Protein AF-A0A366R256-F1 (afdb_monomer)

Structure (mmCIF, N/CA/C/O backbone):
data_AF-A0A366R256-F1
#
_entry.id   AF-A0A366R256-F1
#
loop_
_atom_site.group_PDB
_atom_site.id
_atom_site.type_symbol
_atom_site.label_atom_id
_atom_site.label_alt_id
_atom_site.label_comp_id
_atom_site.label_asym_id
_atom_site.label_entity_id
_atom_site.label_seq_id
_atom_site.pdbx_PDB_ins_code
_atom_site.Cartn_x
_atom_site.Cartn_y
_atom_site.Cartn_z
_atom_site.occupancy
_atom_site.B_iso_or_equiv
_atom_site.auth_seq_id
_atom_site.auth_comp_id
_atom_site.auth_asym_id
_atom_site.auth_atom_id
_atom_site.pdbx_PDB_model_num
ATOM 1 N N . MET A 1 1 ? 7.636 -39.231 37.200 1.00 40.91 1 MET A N 1
ATOM 2 C CA . MET A 1 1 ? 6.587 -39.067 36.174 1.00 40.91 1 MET A CA 1
ATOM 3 C C . MET A 1 1 ? 7.268 -38.487 34.956 1.00 40.91 1 MET A C 1
ATOM 5 O O . MET A 1 1 ? 7.865 -37.428 35.065 1.00 40.91 1 MET A O 1
ATOM 9 N N . THR A 1 2 ? 7.311 -39.232 33.860 1.00 38.81 2 THR A N 1
ATOM 10 C CA . THR A 1 2 ? 7.916 -38.797 32.597 1.00 38.81 2 THR A CA 1
ATOM 11 C C . THR A 1 2 ? 7.076 -37.662 32.018 1.00 38.81 2 THR A C 1
ATOM 13 O O . THR A 1 2 ? 5.991 -37.902 31.499 1.00 38.81 2 THR A O 1
ATOM 16 N N . THR A 1 3 ? 7.542 -36.424 32.169 1.00 52.84 3 THR A N 1
ATOM 17 C CA . THR A 1 3 ? 6.953 -35.224 31.564 1.00 52.84 3 THR A CA 1
ATOM 18 C C . THR A 1 3 ? 7.239 -35.241 30.066 1.00 52.84 3 THR A C 1
ATOM 20 O O . THR A 1 3 ? 8.224 -34.669 29.605 1.00 52.84 3 THR A O 1
ATOM 23 N N . SER A 1 4 ? 6.431 -35.972 29.300 1.00 62.50 4 SER A N 1
ATOM 24 C CA . SER A 1 4 ? 6.446 -35.860 27.843 1.00 62.50 4 SER A CA 1
ATOM 25 C C . SER A 1 4 ? 5.986 -34.458 27.452 1.00 62.50 4 SER A C 1
ATOM 27 O O . SER A 1 4 ? 4.994 -33.970 27.997 1.00 62.50 4 SER A O 1
ATOM 29 N N . LEU A 1 5 ? 6.682 -33.829 26.504 1.00 67.31 5 LEU A N 1
ATOM 30 C CA . LEU A 1 5 ? 6.231 -32.585 25.885 1.00 67.31 5 LEU A CA 1
ATOM 31 C C . LEU A 1 5 ? 4.809 -32.786 25.336 1.00 67.31 5 LEU A C 1
ATOM 33 O O . LEU A 1 5 ? 4.561 -33.735 24.590 1.00 67.31 5 LEU A O 1
ATOM 37 N N . GLN A 1 6 ? 3.872 -31.925 25.740 1.00 78.06 6 GLN A N 1
ATOM 38 C CA . GLN A 1 6 ? 2.547 -31.872 25.125 1.00 78.06 6 GLN A CA 1
ATOM 39 C C . GLN A 1 6 ? 2.686 -31.277 23.721 1.00 78.06 6 GLN A C 1
ATOM 41 O O . GLN A 1 6 ? 3.462 -30.346 23.516 1.00 78.06 6 GLN A O 1
ATOM 46 N N . SER A 1 7 ? 1.957 -31.825 22.752 1.00 86.75 7 SER A N 1
ATOM 47 C CA . SER A 1 7 ? 1.971 -31.343 21.370 1.00 86.75 7 SER A CA 1
ATOM 48 C C . SER A 1 7 ? 0.554 -31.307 20.815 1.00 86.75 7 SER A C 1
ATOM 50 O O . SER A 1 7 ? -0.283 -32.126 21.193 1.00 86.75 7 SER A O 1
ATOM 52 N N . PHE A 1 8 ? 0.301 -30.349 19.931 1.00 91.38 8 PHE A N 1
ATOM 53 C CA . PHE A 1 8 ? -0.925 -30.235 19.152 1.00 91.38 8 PHE A CA 1
ATOM 54 C C . PHE A 1 8 ? -0.567 -29.778 17.728 1.00 91.38 8 PHE A C 1
ATOM 56 O O . PHE A 1 8 ? 0.407 -29.037 17.559 1.00 91.38 8 PHE A O 1
ATOM 63 N N . PRO A 1 9 ? -1.309 -30.216 16.695 1.00 94.06 9 PRO A N 1
ATOM 64 C CA . PRO A 1 9 ? -1.173 -29.682 15.346 1.00 94.06 9 PRO A CA 1
ATOM 65 C C . PRO A 1 9 ? -1.458 -28.180 15.314 1.00 94.06 9 PRO A C 1
ATOM 67 O O . PRO A 1 9 ? -2.435 -27.706 15.889 1.00 94.06 9 PRO A O 1
ATOM 70 N N . ALA A 1 10 ? -0.609 -27.429 14.623 1.00 95.31 10 ALA A N 1
ATOM 71 C CA . ALA A 1 10 ? -0.808 -26.008 14.401 1.00 95.31 10 ALA A CA 1
ATOM 72 C C . ALA A 1 10 ? -0.159 -25.591 13.084 1.00 95.31 10 ALA A C 1
ATOM 74 O O . ALA A 1 10 ? 0.836 -26.177 12.649 1.00 95.31 10 ALA A O 1
ATOM 75 N N . TRP A 1 11 ? -0.684 -24.532 12.485 1.00 95.62 11 TRP A N 1
ATOM 76 C CA . TRP A 1 11 ? -0.027 -23.830 11.394 1.00 95.62 11 TRP A CA 1
ATOM 77 C C . TRP A 1 11 ? 0.541 -22.517 11.887 1.00 95.62 11 TRP A C 1
ATOM 79 O O . TRP A 1 11 ? -0.093 -21.816 12.667 1.00 95.62 11 TRP A O 1
ATOM 89 N N . PHE A 1 12 ? 1.715 -22.149 11.392 1.00 96.81 12 PHE A N 1
ATOM 90 C CA . PHE A 1 12 ? 2.231 -20.801 11.557 1.00 96.81 12 PHE A CA 1
ATOM 91 C C . PHE A 1 12 ? 1.982 -20.030 10.266 1.00 96.81 12 PHE A C 1
ATOM 93 O O . PHE A 1 12 ? 2.569 -20.344 9.230 1.00 96.81 12 PHE A O 1
ATOM 100 N N . ALA A 1 13 ? 1.082 -19.053 10.316 1.00 95.38 13 ALA A N 1
ATOM 101 C CA . ALA A 1 13 ? 0.586 -18.386 9.120 1.00 95.38 13 ALA A CA 1
ATOM 102 C C . ALA A 1 13 ? 0.550 -16.866 9.281 1.00 95.38 13 ALA A C 1
ATOM 104 O O . ALA A 1 13 ? 0.391 -16.323 10.378 1.00 95.38 13 ALA A O 1
ATOM 105 N N . ARG A 1 14 ? 0.693 -16.174 8.147 1.00 94.50 14 ARG A N 1
ATOM 106 C CA . ARG A 1 14 ? 0.533 -14.723 8.042 1.00 94.50 14 ARG A CA 1
ATOM 107 C C . ARG A 1 14 ? -0.910 -14.397 7.666 1.00 94.50 14 ARG A C 1
ATOM 109 O O . ARG A 1 14 ? -1.406 -14.893 6.662 1.00 94.50 14 ARG A O 1
ATOM 116 N N . GLY A 1 15 ? -1.532 -13.497 8.419 1.00 92.31 15 GLY A N 1
ATOM 117 C CA . GLY A 1 15 ? -2.781 -12.829 8.060 1.00 92.31 15 GLY A CA 1
ATOM 118 C C . GLY A 1 15 ? -2.535 -11.326 8.000 1.00 92.31 15 GLY A C 1
ATOM 119 O O . GLY A 1 15 ? -2.113 -10.726 8.990 1.00 92.31 15 GLY A O 1
ATOM 120 N N . GLY A 1 16 ? -2.752 -10.700 6.842 1.00 89.00 16 GLY A N 1
ATOM 121 C CA . GLY A 1 16 ? -2.424 -9.287 6.628 1.00 89.00 16 GLY A CA 1
ATOM 122 C C . GLY A 1 16 ? -0.978 -8.949 7.029 1.00 89.00 16 GLY A C 1
ATOM 123 O O . GLY A 1 16 ? -0.034 -9.643 6.652 1.00 89.00 16 GLY A O 1
ATOM 124 N N . THR A 1 17 ? -0.792 -7.910 7.842 1.00 85.25 17 THR A N 1
ATOM 125 C CA . THR A 1 17 ? 0.516 -7.491 8.392 1.00 85.25 17 THR A CA 1
ATOM 126 C C . THR A 1 17 ? 0.841 -8.137 9.751 1.00 85.25 17 THR A C 1
ATOM 128 O O . THR A 1 17 ? 1.578 -7.581 10.566 1.00 85.25 17 THR A O 1
ATOM 131 N N . SER A 1 18 ? 0.254 -9.294 10.060 1.00 90.19 18 SER A N 1
ATOM 132 C CA . SER A 1 18 ? 0.465 -10.038 11.310 1.00 90.19 18 SER A CA 1
ATOM 133 C C . SER A 1 18 ? 0.702 -11.520 11.032 1.00 90.19 18 SER A C 1
ATOM 135 O O . SER A 1 18 ? 0.377 -12.018 9.957 1.00 90.19 18 SER A O 1
ATOM 137 N N . ASN A 1 19 ? 1.279 -12.234 11.992 1.00 94.56 19 ASN A N 1
ATOM 138 C CA . ASN A 1 19 ? 1.386 -13.688 11.940 1.00 94.56 19 ASN A CA 1
ATOM 139 C C . ASN A 1 19 ? 1.128 -14.291 13.322 1.00 94.56 19 ASN A C 1
ATOM 141 O O . ASN A 1 19 ? 1.066 -13.577 14.327 1.00 94.56 19 ASN A O 1
ATOM 145 N N . GLY A 1 20 ? 0.904 -15.597 13.348 1.00 96.56 20 GLY A N 1
ATOM 146 C CA . GLY A 1 20 ? 0.594 -16.319 14.568 1.00 96.56 20 GLY A CA 1
ATOM 147 C C . GLY A 1 20 ? 0.279 -17.781 14.301 1.00 96.56 20 GLY A C 1
ATOM 148 O O . GLY A 1 20 ? 0.375 -18.253 13.165 1.00 96.56 20 GLY A O 1
ATOM 149 N N . LEU A 1 21 ? -0.105 -18.482 15.364 1.00 97.94 21 LEU A N 1
ATOM 150 C CA . LEU A 1 21 ? -0.538 -19.871 15.275 1.00 97.94 21 LEU A CA 1
ATOM 151 C C . LEU A 1 21 ? -2.012 -19.960 14.881 1.00 97.94 21 LEU A C 1
ATOM 153 O O . LEU A 1 21 ? -2.838 -19.219 15.405 1.00 97.94 21 LEU A O 1
ATOM 157 N N . VAL A 1 22 ? -2.337 -20.888 13.990 1.00 97.94 22 VAL A N 1
ATOM 158 C CA . VAL A 1 22 ? -3.697 -21.293 13.631 1.00 97.94 22 VAL A CA 1
ATOM 159 C C . VAL A 1 22 ? -3.884 -22.726 14.098 1.00 97.94 22 VAL A C 1
ATOM 161 O O . VAL A 1 22 ? -3.080 -23.594 13.760 1.00 97.94 22 VAL A O 1
ATOM 164 N N . ILE A 1 23 ? -4.904 -22.962 14.915 1.00 97.56 23 ILE A N 1
ATOM 165 C CA . ILE A 1 23 ? -5.109 -24.230 15.615 1.00 97.56 23 ILE A CA 1
ATOM 166 C C . ILE A 1 23 ? -6.575 -24.631 15.478 1.00 97.56 23 ILE A C 1
ATOM 168 O O . ILE A 1 23 ? -7.466 -23.795 15.635 1.00 97.56 23 ILE A O 1
ATOM 172 N N . HIS A 1 24 ? -6.861 -25.906 15.228 1.00 97.19 24 HIS A N 1
ATOM 173 C CA . HIS A 1 24 ? -8.244 -26.364 15.296 1.00 97.19 24 HIS A CA 1
ATOM 174 C C . HIS A 1 24 ? -8.708 -26.505 16.739 1.00 97.19 24 HIS A C 1
ATOM 176 O O . HIS A 1 24 ? -8.001 -27.018 17.605 1.00 97.19 24 HIS A O 1
ATOM 182 N N . ARG A 1 25 ? -9.968 -26.154 16.991 1.00 96.25 25 ARG A N 1
ATOM 183 C CA . ARG A 1 25 ? -10.595 -26.284 18.306 1.00 96.25 25 ARG A CA 1
ATOM 184 C C . ARG A 1 25 ? -10.538 -27.715 18.849 1.00 96.25 25 ARG A C 1
ATOM 186 O O . ARG A 1 25 ? -10.422 -27.875 20.062 1.00 96.25 25 ARG A O 1
ATOM 193 N N . LYS A 1 26 ? -10.606 -28.727 17.972 1.00 95.19 26 LYS A N 1
ATOM 194 C CA . LYS A 1 26 ? -10.531 -30.161 18.321 1.00 95.19 26 LYS A CA 1
ATOM 195 C C . LYS A 1 26 ? -9.162 -30.593 18.865 1.00 95.19 26 LYS A C 1
ATOM 197 O O . LYS A 1 26 ? -9.096 -31.577 19.590 1.00 95.19 26 LYS A O 1
ATOM 202 N N . ASP A 1 27 ? -8.108 -29.849 18.532 1.00 95.44 27 ASP A N 1
ATOM 203 C CA . ASP A 1 27 ? -6.723 -30.156 18.903 1.00 95.44 27 ASP A CA 1
ATOM 204 C C . ASP A 1 27 ? -6.299 -29.465 20.212 1.00 95.44 27 ASP A C 1
ATOM 206 O O . ASP A 1 27 ? -5.204 -29.697 20.723 1.00 95.44 27 ASP A O 1
ATOM 210 N N . LEU A 1 28 ? -7.171 -28.621 20.773 1.00 94.94 28 LEU A N 1
ATOM 211 C CA . LEU A 1 28 ? -6.943 -27.910 22.026 1.00 94.94 28 LEU A CA 1
ATOM 212 C C . LEU A 1 28 ? -7.740 -28.520 23.185 1.00 94.94 28 LEU A C 1
ATOM 214 O O . LEU A 1 28 ? -8.864 -29.002 22.991 1.00 94.94 28 LEU A O 1
ATOM 218 N N . PRO A 1 29 ? -7.223 -28.414 24.425 1.00 94.38 29 PRO A N 1
ATOM 219 C CA . PRO A 1 29 ? -8.005 -28.735 25.610 1.00 94.38 29 PRO A CA 1
ATOM 220 C C . PRO A 1 29 ? -9.229 -27.801 25.734 1.00 94.38 29 PRO A C 1
ATOM 222 O O . PRO A 1 29 ? -9.382 -26.839 24.967 1.00 94.38 29 PRO A O 1
ATOM 225 N N . PRO A 1 30 ? -10.137 -28.061 26.694 1.00 94.38 30 PRO A N 1
ATOM 226 C CA . PRO A 1 30 ? -11.201 -27.119 27.028 1.00 94.38 30 PRO A CA 1
ATOM 227 C C . PRO A 1 30 ? -10.659 -25.699 27.246 1.00 94.38 30 PRO A C 1
ATOM 229 O O . PRO A 1 30 ? -9.558 -25.531 27.767 1.00 94.38 30 PRO A O 1
ATOM 232 N N . GLU A 1 31 ? -11.444 -24.685 26.878 1.00 93.81 31 GLU A N 1
ATOM 233 C CA . GLU A 1 31 ? -11.042 -23.267 26.919 1.00 93.81 31 GLU A CA 1
ATOM 234 C C . GLU A 1 31 ? -10.487 -22.827 28.281 1.00 93.81 31 GLU A C 1
ATOM 236 O O . GLU A 1 31 ? -9.501 -22.096 28.356 1.00 93.81 31 GLU A O 1
ATOM 241 N N . SER A 1 32 ? -11.035 -23.371 29.371 1.00 95.00 32 SER A N 1
ATOM 242 C CA . SER A 1 32 ? -10.567 -23.129 30.742 1.00 95.00 32 SER A CA 1
ATOM 243 C C . SER A 1 32 ? -9.109 -23.533 31.005 1.00 95.00 32 SER A C 1
ATOM 245 O O . SER A 1 32 ? -8.545 -23.139 32.024 1.00 95.00 32 SER A O 1
ATOM 247 N N . GLN A 1 33 ? -8.490 -24.307 30.111 1.00 94.88 33 GLN A N 1
ATOM 248 C CA . GLN A 1 33 ? -7.100 -24.757 30.198 1.00 94.88 33 GLN A CA 1
ATOM 249 C C . GLN A 1 33 ? -6.190 -24.096 29.153 1.00 94.88 33 GLN A C 1
ATOM 251 O O . GLN A 1 33 ? -4.994 -24.379 29.129 1.00 94.88 33 GLN A O 1
ATOM 256 N N . TRP A 1 34 ? -6.697 -23.196 28.303 1.00 95.75 34 TRP A N 1
ATOM 257 C CA . TRP A 1 34 ? -5.878 -22.544 27.271 1.00 95.75 34 TRP A CA 1
ATOM 258 C C . TRP A 1 34 ? -4.703 -21.750 27.847 1.00 95.75 34 TRP A C 1
ATOM 260 O O . TRP A 1 34 ? -3.626 -21.737 27.250 1.00 95.75 34 TRP A O 1
ATOM 270 N N . SER A 1 35 ? -4.862 -21.159 29.034 1.00 95.06 35 SER A N 1
ATOM 271 C CA . SER A 1 35 ? -3.794 -20.445 29.751 1.00 95.06 35 SER A CA 1
ATOM 272 C C . SER A 1 35 ? -2.604 -21.332 30.136 1.00 95.06 35 SER A C 1
ATOM 274 O O . SER A 1 35 ? -1.537 -20.810 30.436 1.00 95.06 35 SER A O 1
ATOM 276 N N . GLN A 1 36 ? -2.761 -22.658 30.102 1.00 91.00 36 GLN A N 1
ATOM 277 C CA . GLN A 1 36 ? -1.696 -23.617 30.403 1.00 91.00 36 GLN A CA 1
ATOM 278 C C . GLN A 1 36 ? -0.900 -24.029 29.158 1.00 91.00 36 GLN A C 1
ATOM 280 O O . GLN A 1 36 ? 0.169 -24.613 29.300 1.00 91.00 36 GLN A O 1
ATOM 285 N N . VAL A 1 37 ? -1.412 -23.753 27.950 1.00 94.31 37 VAL A N 1
ATOM 286 C CA . VAL A 1 37 ? -0.837 -24.263 26.691 1.00 94.31 37 VAL A CA 1
ATOM 287 C C . VAL A 1 37 ? -0.474 -23.159 25.699 1.00 94.31 37 VAL A C 1
ATOM 289 O O . VAL A 1 37 ? 0.619 -23.181 25.134 1.00 94.31 37 VAL A O 1
ATOM 292 N N . LEU A 1 38 ? -1.347 -22.166 25.496 1.00 96.44 38 LEU A N 1
ATOM 293 C CA . LEU A 1 38 ? -1.143 -21.132 24.477 1.00 96.44 38 LEU A CA 1
ATOM 294 C C . LEU A 1 38 ? 0.007 -20.170 24.816 1.00 96.44 38 LEU A C 1
ATOM 296 O O . LEU A 1 38 ? 0.785 -19.871 23.907 1.00 96.44 38 LEU A O 1
ATOM 300 N N . PRO A 1 39 ? 0.181 -19.708 26.075 1.00 96.56 39 PRO A N 1
ATOM 301 C CA . PRO A 1 39 ? 1.317 -18.858 26.420 1.00 96.56 39 PRO A CA 1
ATOM 302 C C . PRO A 1 39 ? 2.651 -19.552 26.153 1.00 96.56 39 PRO A C 1
ATOM 304 O O . PRO A 1 39 ? 3.496 -18.990 25.459 1.00 96.56 39 PRO A O 1
ATOM 307 N N . SER A 1 40 ? 2.803 -20.803 26.602 1.00 94.62 40 SER A N 1
ATOM 308 C CA . SER A 1 40 ? 4.027 -21.581 26.396 1.00 94.62 40 SER A CA 1
ATOM 309 C C . SER A 1 40 ? 4.319 -21.819 24.915 1.00 94.62 40 SER A C 1
ATOM 311 O O . SER A 1 40 ? 5.454 -21.640 24.494 1.00 94.62 40 SER A O 1
ATOM 313 N N . ALA A 1 41 ? 3.305 -22.119 24.094 1.00 95.88 41 ALA A N 1
ATOM 314 C CA . ALA A 1 41 ? 3.487 -22.268 22.647 1.00 95.88 41 ALA A CA 1
ATOM 315 C C . ALA A 1 41 ? 3.999 -20.982 21.968 1.00 95.88 41 ALA A C 1
ATOM 317 O O . ALA A 1 41 ? 4.755 -21.037 20.995 1.00 95.88 41 ALA A O 1
ATOM 318 N N . MET A 1 42 ? 3.617 -19.817 22.494 1.00 97.00 42 MET A N 1
ATOM 319 C CA . MET A 1 42 ? 4.075 -18.517 22.005 1.00 97.00 42 MET A CA 1
ATOM 320 C C . MET A 1 42 ? 5.364 -18.024 22.675 1.00 97.00 42 MET A C 1
ATOM 322 O O . MET A 1 42 ? 5.872 -16.987 22.261 1.00 97.00 42 MET A O 1
ATOM 326 N N . GLY A 1 43 ? 5.918 -18.741 23.658 1.00 96.06 43 GLY A N 1
ATOM 327 C CA . GLY A 1 43 ? 7.136 -18.340 24.371 1.00 96.06 43 GLY A CA 1
ATOM 328 C C . GLY A 1 43 ? 6.886 -17.291 25.456 1.00 96.06 43 GLY A C 1
ATOM 329 O O . GLY A 1 43 ? 7.730 -16.427 25.682 1.00 96.06 43 GLY A O 1
ATOM 330 N N . SER A 1 44 ? 5.714 -17.332 26.090 1.00 96.62 44 SER A N 1
ATOM 331 C CA . SER A 1 44 ? 5.296 -16.432 27.167 1.00 96.62 44 SER A CA 1
ATOM 332 C C . SER A 1 44 ? 4.923 -17.207 28.444 1.00 96.62 44 SER A C 1
ATOM 334 O O . SER A 1 44 ? 4.448 -18.342 28.351 1.00 96.62 44 SER A O 1
ATOM 336 N N . PRO A 1 45 ? 5.078 -16.612 29.644 1.00 95.44 45 PRO A N 1
ATOM 337 C CA . PRO A 1 45 ? 5.587 -15.261 29.915 1.00 95.44 45 PRO A CA 1
ATOM 338 C C . PRO A 1 45 ? 7.083 -15.110 29.609 1.00 95.44 45 PRO A C 1
ATOM 340 O O . PRO A 1 45 ? 7.878 -15.987 29.932 1.00 95.44 45 PRO A O 1
ATOM 343 N N . ASP A 1 46 ? 7.470 -13.974 29.029 1.00 95.44 46 ASP A N 1
ATOM 344 C CA . ASP A 1 46 ? 8.871 -13.603 28.831 1.00 95.44 46 ASP A CA 1
ATOM 345 C C . ASP A 1 46 ? 9.140 -12.179 29.351 1.00 95.44 46 ASP A C 1
ATOM 347 O O . ASP A 1 46 ? 8.827 -11.199 28.660 1.00 95.44 46 ASP A O 1
ATOM 351 N N . PRO A 1 47 ? 9.771 -12.026 30.533 1.00 91.94 47 PRO A N 1
ATOM 352 C CA . PRO A 1 47 ? 10.081 -10.714 31.099 1.00 91.94 47 PRO A CA 1
ATOM 353 C C . PRO A 1 47 ? 11.085 -9.915 30.252 1.00 91.94 47 PRO A C 1
ATOM 355 O O . PRO A 1 47 ? 11.151 -8.694 30.384 1.00 91.94 47 PRO A O 1
ATOM 358 N N . TYR A 1 48 ? 11.848 -10.568 29.367 1.00 91.31 48 TYR A N 1
ATOM 359 C CA . TYR A 1 48 ? 12.759 -9.904 28.431 1.00 91.31 48 TYR A CA 1
ATOM 360 C C . TYR A 1 48 ? 12.058 -9.437 27.152 1.00 91.31 48 TYR A C 1
ATOM 362 O O . TYR A 1 48 ? 12.643 -8.680 26.377 1.00 91.31 48 TYR A O 1
ATOM 370 N N . GLY A 1 49 ? 10.819 -9.878 26.920 1.00 89.81 49 GLY A N 1
ATOM 371 C CA . GLY A 1 49 ? 9.992 -9.457 25.797 1.00 89.81 49 GLY A CA 1
ATOM 372 C C . GLY A 1 49 ? 10.461 -9.941 24.424 1.00 89.81 49 GLY A C 1
ATOM 373 O O . GLY A 1 49 ? 10.214 -9.262 23.434 1.00 89.81 49 GLY A O 1
ATOM 374 N N . ARG A 1 50 ? 11.161 -11.076 24.347 1.00 92.88 50 ARG A N 1
ATOM 375 C CA . ARG A 1 50 ? 11.760 -11.631 23.122 1.00 92.88 50 ARG A CA 1
ATOM 376 C C . ARG A 1 50 ? 10.998 -12.836 22.562 1.00 92.88 50 ARG A C 1
ATOM 378 O O . ARG A 1 50 ? 11.064 -13.048 21.357 1.00 92.88 50 ARG A O 1
ATOM 385 N N . GLN A 1 51 ? 10.311 -13.596 23.418 1.00 95.69 51 GLN A N 1
ATOM 386 C CA . GLN A 1 51 ? 9.615 -14.857 23.124 1.00 95.69 51 GLN A CA 1
ATOM 387 C C . GLN A 1 51 ? 10.518 -15.935 22.500 1.00 95.69 51 GLN A C 1
ATOM 389 O O . GLN A 1 51 ? 10.103 -16.677 21.621 1.00 95.69 51 GLN A O 1
ATOM 394 N N . LEU A 1 52 ? 11.774 -16.030 22.956 1.00 94.75 52 LEU A N 1
ATOM 395 C CA . LEU A 1 52 ? 12.762 -16.952 22.372 1.00 94.75 52 LEU A CA 1
ATOM 396 C C . LEU A 1 52 ? 12.419 -18.442 22.515 1.00 94.75 52 LEU A C 1
ATOM 398 O O . LEU A 1 52 ? 12.905 -19.238 21.717 1.00 94.75 52 LEU A O 1
ATOM 402 N N . ASP A 1 53 ? 11.650 -18.813 23.539 1.00 94.56 53 ASP A N 1
ATOM 403 C CA . ASP A 1 53 ? 11.302 -20.206 23.855 1.00 94.56 53 ASP A CA 1
ATOM 404 C C . ASP A 1 53 ? 9.905 -20.580 23.327 1.00 94.56 53 ASP A C 1
ATOM 406 O O . ASP A 1 53 ? 9.129 -21.275 23.976 1.00 94.56 53 ASP A O 1
ATOM 410 N N . GLY A 1 54 ? 9.540 -20.048 22.159 1.00 95.00 54 GLY A N 1
ATOM 411 C CA . GLY A 1 54 ? 8.279 -20.347 21.491 1.00 95.00 54 GLY A CA 1
ATOM 412 C C . GLY A 1 54 ? 8.165 -19.680 20.124 1.00 95.00 54 GLY A C 1
ATOM 413 O O . GLY A 1 54 ? 9.155 -19.241 19.543 1.00 95.00 54 GLY A O 1
ATOM 414 N N . MET A 1 55 ? 6.945 -19.638 19.586 1.00 96.44 55 MET A N 1
ATOM 415 C CA . MET A 1 55 ? 6.687 -19.181 18.212 1.00 96.44 55 MET A CA 1
ATOM 416 C C . MET A 1 55 ? 6.491 -17.665 18.076 1.00 96.44 55 MET A C 1
ATOM 418 O O . MET A 1 55 ? 6.473 -17.145 16.959 1.00 96.44 55 MET A O 1
ATOM 422 N N . GLY A 1 56 ? 6.304 -16.951 19.189 1.00 95.38 56 GLY A N 1
ATOM 423 C CA . GLY A 1 56 ? 6.193 -15.497 19.191 1.00 95.38 56 GLY A CA 1
ATOM 424 C C . GLY A 1 56 ? 7.529 -14.816 18.900 1.00 95.38 56 GLY A C 1
ATOM 425 O O . GLY A 1 56 ? 8.590 -15.421 19.001 1.00 95.38 56 GLY A O 1
ATOM 426 N N . SER A 1 57 ? 7.496 -13.531 18.540 1.00 93.75 57 SER A N 1
ATOM 427 C CA . SER A 1 57 ? 8.722 -12.775 18.223 1.00 93.75 57 SER A CA 1
ATOM 428 C C . SER A 1 57 ? 8.907 -11.505 19.061 1.00 93.75 57 SER A C 1
ATOM 430 O O . SER A 1 57 ? 9.570 -10.563 18.618 1.00 93.75 57 SER A O 1
ATOM 432 N N . GLY A 1 58 ? 8.262 -11.424 20.227 1.00 89.00 58 GLY A N 1
ATOM 433 C CA . GLY A 1 58 ? 8.403 -10.295 21.148 1.00 89.00 58 GLY A CA 1
ATOM 434 C C . GLY A 1 58 ? 7.675 -9.018 20.715 1.00 89.00 58 GLY A C 1
ATOM 435 O O . GLY A 1 58 ? 7.941 -7.938 21.238 1.00 89.00 58 GLY A O 1
ATOM 436 N N . ILE A 1 59 ? 6.755 -9.107 19.748 1.00 86.44 59 ILE A N 1
ATOM 437 C CA . ILE A 1 59 ? 5.968 -7.972 19.246 1.00 86.44 59 ILE A CA 1
ATOM 438 C C . ILE A 1 59 ? 4.488 -8.366 19.223 1.00 86.44 59 ILE A C 1
ATOM 440 O O . ILE A 1 59 ? 4.128 -9.485 18.868 1.00 86.44 59 ILE A O 1
ATOM 444 N N . SER A 1 60 ? 3.589 -7.442 19.572 1.00 84.31 60 SER A N 1
ATOM 445 C CA . SER A 1 60 ? 2.147 -7.736 19.628 1.00 84.31 60 SER A CA 1
ATOM 446 C C . SER A 1 60 ? 1.561 -8.242 18.296 1.00 84.31 60 SER A C 1
ATOM 448 O O . SER A 1 60 ? 0.618 -9.037 18.299 1.00 84.31 60 SER A O 1
ATOM 450 N N . SER A 1 61 ? 2.120 -7.826 17.151 1.00 86.00 61 SER A N 1
ATOM 451 C CA . SER A 1 61 ? 1.718 -8.261 15.803 1.00 86.00 61 SER A CA 1
ATOM 452 C C . SER A 1 61 ? 2.098 -9.712 15.466 1.00 86.00 61 SER A C 1
ATOM 454 O O . SER A 1 61 ? 1.585 -10.241 14.484 1.00 86.00 61 SER A O 1
ATOM 456 N N . THR A 1 62 ? 2.964 -10.336 16.267 1.00 93.00 62 THR A N 1
ATOM 457 C CA . THR A 1 62 ? 3.505 -11.693 16.069 1.00 93.00 62 THR A CA 1
ATOM 458 C C . THR A 1 62 ? 3.301 -12.601 17.291 1.00 93.00 62 THR A C 1
ATOM 460 O O . THR A 1 62 ? 3.801 -13.719 17.331 1.00 93.00 62 THR A O 1
ATOM 463 N N . SER A 1 63 ? 2.546 -12.141 18.296 1.00 95.19 63 SER A N 1
ATOM 464 C CA . SER A 1 63 ? 2.151 -12.907 19.489 1.00 95.19 63 SER A CA 1
ATOM 465 C C . SER A 1 63 ? 0.642 -13.178 19.467 1.00 95.19 63 SER A C 1
ATOM 467 O O . SER A 1 63 ? -0.131 -12.596 20.234 1.00 95.19 63 SER A O 1
ATOM 469 N N . LYS A 1 64 ? 0.193 -13.966 18.485 1.00 96.62 64 LYS A N 1
ATOM 470 C CA . LYS A 1 64 ? -1.226 -14.156 18.152 1.00 96.62 64 LYS A CA 1
ATOM 471 C C . LYS A 1 64 ? -1.572 -15.624 17.958 1.00 96.62 64 LYS A C 1
ATOM 473 O O . LYS A 1 64 ? -0.780 -16.371 17.388 1.00 96.62 64 LYS A O 1
ATOM 478 N N . VAL A 1 65 ? -2.785 -15.993 18.355 1.00 98.06 65 VAL A N 1
ATOM 479 C CA . VAL A 1 65 ? -3.370 -17.307 18.082 1.00 98.06 65 VAL A CA 1
ATOM 480 C C . VAL A 1 65 ? -4.758 -17.135 17.461 1.00 98.06 65 VAL A C 1
ATOM 482 O O . VAL A 1 65 ? -5.521 -16.242 17.833 1.00 98.06 65 VAL A O 1
ATOM 485 N N . VAL A 1 66 ? -5.054 -17.984 16.485 1.00 98.19 66 VAL A N 1
ATOM 486 C CA . VAL A 1 66 ? -6.328 -18.148 15.785 1.00 98.19 66 VAL A CA 1
ATOM 487 C C . VAL A 1 66 ? -6.807 -19.560 16.074 1.00 98.19 66 VAL A C 1
ATOM 489 O O . VAL A 1 66 ? -6.071 -20.519 15.849 1.00 98.19 66 VAL A O 1
ATOM 492 N N . ILE A 1 67 ? -8.036 -19.693 16.553 1.00 98.19 67 ILE A N 1
ATOM 493 C CA . ILE A 1 67 ? -8.656 -20.986 16.822 1.00 98.19 67 ILE A CA 1
ATOM 494 C C . ILE A 1 67 ? -9.845 -21.139 15.885 1.00 98.19 67 ILE A C 1
ATOM 496 O O . ILE A 1 67 ? -10.707 -20.263 15.853 1.00 98.19 67 ILE A O 1
ATOM 500 N N . LEU A 1 68 ? -9.863 -22.227 15.116 1.00 98.06 68 LEU A N 1
ATOM 501 C CA . LEU A 1 68 ? -10.907 -22.527 14.136 1.00 98.06 68 LEU A CA 1
ATOM 502 C C . LEU A 1 68 ? -11.743 -23.721 14.594 1.00 98.06 68 LEU A C 1
ATOM 504 O O . LEU A 1 68 ? -11.200 -24.784 14.907 1.00 98.06 68 LEU A O 1
ATOM 508 N N . GLY A 1 69 ? -13.059 -23.556 14.639 1.00 96.44 69 GLY A N 1
ATOM 509 C CA . GLY A 1 69 ? -14.010 -24.584 15.049 1.00 96.44 69 GLY A CA 1
ATOM 510 C C . GLY A 1 69 ? -15.141 -24.769 14.039 1.00 96.44 69 GLY A C 1
ATOM 511 O O . GLY A 1 69 ? -15.316 -23.928 13.163 1.00 96.44 69 GLY A O 1
ATOM 512 N N . PRO A 1 70 ? -15.910 -25.865 14.150 1.00 94.88 70 PRO A N 1
ATOM 513 C CA . PRO A 1 70 ? -17.136 -26.013 13.371 1.00 94.88 70 PRO A CA 1
ATOM 514 C C . PRO A 1 70 ? -18.099 -24.846 13.659 1.00 94.88 70 PRO A C 1
ATOM 516 O O . PRO A 1 70 ? -18.019 -24.264 14.745 1.00 94.88 70 PRO A O 1
ATOM 519 N N . PRO A 1 71 ? -19.000 -24.514 12.725 1.00 94.81 71 PRO A N 1
ATOM 520 C CA . PRO A 1 71 ? -19.929 -23.406 12.898 1.00 94.81 71 PRO A CA 1
ATOM 521 C C . PRO A 1 71 ? -20.865 -23.654 14.087 1.00 94.81 71 PRO A C 1
ATOM 523 O O . PRO A 1 71 ? -21.393 -24.755 14.259 1.00 94.81 71 PRO A O 1
ATOM 526 N N . SER A 1 72 ? -21.087 -22.630 14.912 1.00 92.88 72 SER A N 1
ATOM 527 C CA . SER A 1 72 ? -22.038 -22.687 16.038 1.00 92.88 72 SER A CA 1
ATOM 528 C C . SER A 1 72 ? -23.462 -22.246 15.682 1.00 92.88 72 SER A C 1
ATOM 530 O O . SER A 1 72 ? -24.357 -22.342 16.525 1.00 92.88 72 SER A O 1
ATOM 532 N N . ARG A 1 73 ? -23.687 -21.767 14.451 1.00 92.19 73 ARG A N 1
ATOM 533 C CA . ARG A 1 73 ? -24.982 -21.308 13.919 1.00 92.19 73 ARG A CA 1
ATOM 534 C C . ARG A 1 73 ? -25.066 -21.527 12.405 1.00 92.19 73 ARG A C 1
ATOM 536 O O . ARG A 1 73 ? -24.040 -21.582 11.741 1.00 92.19 73 ARG A O 1
ATOM 543 N N . ASP A 1 74 ? -26.282 -21.619 11.872 1.00 89.12 74 ASP A N 1
ATOM 544 C CA . ASP A 1 74 ? -26.540 -22.098 10.501 1.00 89.12 74 ASP A CA 1
ATOM 545 C C . ASP A 1 74 ? -26.176 -21.110 9.369 1.00 89.12 74 ASP A C 1
ATOM 547 O O . ASP A 1 74 ? -26.153 -21.490 8.205 1.00 89.12 74 ASP A O 1
ATOM 551 N N . ASP A 1 75 ? -25.928 -19.832 9.666 1.00 87.56 75 ASP A N 1
ATOM 552 C CA . ASP A 1 75 ? -25.632 -18.776 8.676 1.00 87.56 75 ASP A CA 1
ATOM 553 C C . ASP A 1 75 ? -24.132 -18.440 8.545 1.00 87.56 75 ASP A C 1
ATOM 555 O O . ASP A 1 75 ? -23.767 -17.414 7.941 1.00 87.56 75 ASP A O 1
ATOM 559 N N . VAL A 1 76 ? -23.271 -19.281 9.124 1.00 94.19 76 VAL A N 1
ATOM 560 C CA . VAL A 1 76 ? -21.807 -19.216 9.028 1.00 94.19 76 VAL A CA 1
ATOM 561 C C . VAL A 1 76 ? -21.230 -20.597 8.727 1.00 94.19 76 VAL A C 1
ATOM 563 O O . VAL A 1 76 ? -21.805 -21.611 9.105 1.00 94.19 76 VAL A O 1
ATOM 566 N N . ASP A 1 77 ? -20.058 -20.625 8.102 1.00 94.94 77 ASP A N 1
ATOM 567 C CA . ASP A 1 77 ? -19.391 -21.862 7.687 1.00 94.94 77 ASP A CA 1
ATOM 568 C C . ASP A 1 77 ? -18.354 -22.325 8.724 1.00 94.94 77 ASP A C 1
ATOM 570 O O . ASP A 1 77 ? -18.024 -23.505 8.813 1.00 94.94 77 AS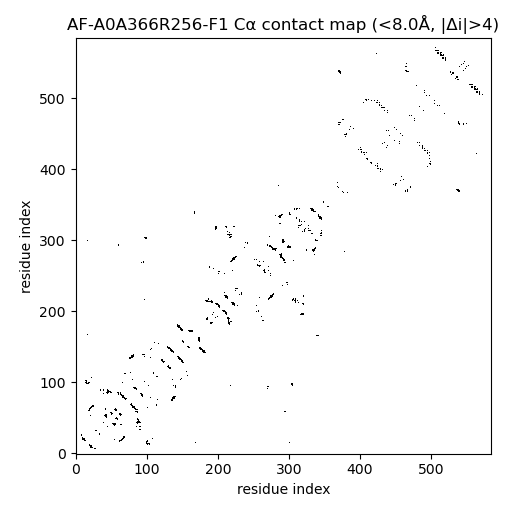P A O 1
ATOM 574 N N . VAL A 1 78 ? -17.817 -21.395 9.523 1.00 96.62 78 VAL A N 1
ATOM 575 C CA . VAL A 1 78 ? -16.766 -21.671 10.512 1.00 96.62 78 VAL A CA 1
ATOM 576 C C . VAL A 1 78 ? -16.825 -20.703 11.696 1.00 96.62 78 VAL A C 1
ATOM 578 O O . VAL A 1 78 ? -17.105 -19.511 11.542 1.00 96.62 78 VAL A O 1
ATOM 581 N N . ASP A 1 79 ? -16.499 -21.207 12.884 1.00 97.06 79 ASP A N 1
ATOM 582 C CA . ASP A 1 79 ? -16.269 -20.389 14.072 1.00 97.06 79 ASP A CA 1
ATOM 583 C C . ASP A 1 79 ? -14.790 -20.022 14.194 1.00 97.06 79 ASP A C 1
ATOM 585 O O . ASP A 1 79 ? -13.894 -20.857 14.043 1.00 97.06 79 ASP A O 1
ATOM 589 N N . PHE A 1 80 ? -14.529 -18.765 14.531 1.00 96.38 80 PHE A N 1
ATOM 590 C CA . PHE A 1 80 ? -13.194 -18.213 14.693 1.00 96.38 80 PHE A CA 1
ATOM 591 C C . PHE A 1 80 ? -13.059 -17.506 16.044 1.00 96.38 80 PHE A C 1
ATOM 593 O O . PHE A 1 80 ? -13.843 -16.620 16.380 1.00 96.38 80 PHE A O 1
ATOM 600 N N . THR A 1 81 ? -12.016 -17.858 16.796 1.00 97.19 81 THR A N 1
ATOM 601 C CA . THR A 1 81 ? -11.605 -17.152 18.016 1.00 97.19 81 THR A CA 1
ATOM 602 C C . THR A 1 81 ? -10.193 -16.607 17.854 1.00 97.19 81 THR A C 1
ATOM 604 O O . THR A 1 81 ? -9.246 -17.339 17.565 1.00 97.19 81 THR A O 1
ATOM 607 N N . PHE A 1 82 ? -10.034 -15.312 18.080 1.00 96.12 82 PHE A N 1
ATOM 608 C CA . PHE A 1 82 ? -8.756 -14.638 18.221 1.00 96.12 82 PHE A CA 1
ATOM 609 C C . PHE A 1 82 ? -8.302 -14.615 19.684 1.00 96.12 82 PHE A C 1
ATOM 611 O O . PHE A 1 82 ? -9.074 -14.291 20.589 1.00 96.12 82 PHE A O 1
ATOM 618 N N . VAL A 1 83 ? -7.016 -14.887 19.900 1.00 96.44 83 VAL A N 1
ATOM 619 C CA . VAL A 1 83 ? -6.356 -14.740 21.198 1.00 96.44 83 VAL A CA 1
ATOM 620 C C . VAL A 1 83 ? -5.084 -13.915 21.020 1.00 96.44 83 VAL A C 1
ATOM 622 O O . VAL A 1 83 ? -4.161 -14.296 20.292 1.00 96.44 83 VAL A O 1
ATOM 625 N N . GLN A 1 84 ? -5.015 -12.773 21.699 1.00 93.62 84 GLN A N 1
ATOM 626 C CA . GLN A 1 84 ? -3.774 -12.025 21.861 1.00 93.62 84 GLN A CA 1
ATOM 627 C C . GLN A 1 84 ? -3.038 -12.574 23.084 1.00 93.62 84 GLN A C 1
ATOM 629 O O . GLN A 1 84 ? -3.572 -12.548 24.189 1.00 93.62 84 GLN A O 1
ATOM 634 N N . VAL A 1 85 ? -1.804 -13.042 22.894 1.00 95.06 85 VAL A N 1
ATOM 635 C CA . VAL A 1 85 ? -0.977 -13.536 24.003 1.00 95.06 85 VAL A CA 1
ATOM 636 C C . VAL A 1 85 ? -0.098 -12.398 24.515 1.00 95.06 85 VAL A C 1
ATOM 638 O O . VAL A 1 85 ? 0.658 -11.789 23.745 1.00 95.06 85 VAL A O 1
ATOM 641 N N . GLY A 1 86 ? -0.231 -12.095 25.805 1.00 91.25 86 GLY A N 1
ATOM 642 C CA . GLY A 1 86 ? 0.581 -11.139 26.542 1.00 91.25 86 GLY A CA 1
ATOM 643 C C . GLY A 1 86 ? 2.030 -11.605 26.603 1.00 91.25 86 GLY A C 1
ATOM 644 O O . GLY A 1 86 ? 2.332 -12.696 27.078 1.00 91.25 86 GLY A O 1
ATOM 645 N N . ILE A 1 87 ? 2.941 -10.782 26.084 1.00 92.12 87 ILE A N 1
ATOM 646 C CA . ILE A 1 87 ? 4.346 -11.171 25.916 1.00 92.12 87 ILE A CA 1
ATOM 647 C C . ILE A 1 87 ? 5.021 -11.376 27.278 1.00 92.12 87 ILE A C 1
ATOM 649 O O . ILE A 1 87 ? 5.663 -12.402 27.489 1.00 92.12 87 ILE A O 1
ATOM 653 N N . GLN A 1 88 ? 4.861 -10.414 28.192 1.00 90.19 88 GLN A N 1
ATOM 654 C CA . GLN A 1 88 ? 5.572 -10.382 29.475 1.00 90.19 88 GLN A CA 1
ATOM 655 C C . GLN A 1 88 ? 4.950 -11.283 30.540 1.00 90.19 88 GLN A C 1
ATOM 657 O O . GLN A 1 88 ? 5.672 -11.873 31.336 1.00 90.19 88 GLN A O 1
ATOM 662 N N . ASP A 1 89 ? 3.625 -11.381 30.560 1.00 91.12 89 ASP A N 1
ATOM 663 C CA . ASP A 1 89 ? 2.850 -12.012 31.629 1.00 91.12 89 ASP A CA 1
ATOM 664 C C . ASP A 1 89 ? 2.142 -13.303 31.186 1.00 91.12 89 ASP A C 1
ATOM 666 O O . ASP A 1 89 ? 1.645 -14.045 32.030 1.00 91.12 89 ASP A O 1
ATOM 670 N N . GLY A 1 90 ? 2.112 -13.600 29.881 1.00 93.25 90 GLY A N 1
ATOM 671 C CA . GLY A 1 90 ? 1.408 -14.758 29.333 1.00 93.25 90 GLY A CA 1
ATOM 672 C C . GLY A 1 90 ? -0.114 -14.650 29.422 1.00 93.25 90 GLY A C 1
ATOM 673 O O . GLY A 1 90 ? -0.799 -15.655 29.234 1.00 93.25 90 GLY A O 1
ATOM 674 N N . SER A 1 91 ? -0.663 -13.467 29.716 1.00 93.62 91 SER A N 1
ATOM 675 C CA . SER A 1 91 ? -2.111 -13.290 29.807 1.00 93.62 91 SER A CA 1
ATOM 676 C C . SER A 1 91 ? -2.774 -13.533 28.449 1.00 93.62 91 SER A C 1
ATOM 678 O O . SER A 1 91 ? -2.230 -13.200 27.394 1.00 93.62 91 SER A O 1
ATOM 680 N N . LEU A 1 92 ? -3.950 -14.160 28.460 1.00 94.88 92 LEU A N 1
ATOM 681 C CA . LEU A 1 92 ? -4.732 -14.396 27.251 1.00 94.88 92 LEU A CA 1
ATOM 682 C C . LEU A 1 92 ? -5.821 -13.341 27.148 1.00 94.88 92 LEU A C 1
ATOM 684 O O . LEU A 1 92 ? -6.733 -13.298 27.972 1.00 94.88 92 LEU A O 1
ATOM 688 N N . ASP A 1 93 ? -5.733 -12.513 26.117 1.00 90.75 93 ASP A N 1
ATOM 689 C CA . ASP A 1 93 ? -6.735 -11.505 25.828 1.00 90.75 93 ASP A CA 1
ATOM 690 C C . ASP A 1 93 ? -7.598 -11.941 24.641 1.00 90.75 93 ASP A C 1
ATOM 692 O O . ASP A 1 93 ? -7.151 -12.009 23.492 1.00 90.75 93 ASP A O 1
ATOM 696 N N . MET A 1 94 ? -8.853 -12.247 24.962 1.00 91.38 94 MET A N 1
ATOM 697 C CA . MET A 1 94 ? -9.899 -12.679 24.033 1.00 91.38 94 MET A CA 1
ATOM 698 C C . MET A 1 94 ? -11.012 -11.627 23.916 1.00 91.38 94 MET A C 1
ATOM 700 O O . MET A 1 94 ? -12.103 -11.917 23.424 1.00 91.38 94 MET A O 1
ATOM 704 N N . ALA A 1 95 ? -10.771 -10.397 24.383 1.00 81.88 95 ALA A N 1
ATOM 705 C CA . ALA A 1 95 ? -11.797 -9.365 24.469 1.00 81.88 95 ALA A CA 1
ATOM 706 C C . ALA A 1 95 ? -12.161 -8.751 23.112 1.00 81.88 95 ALA A C 1
ATOM 708 O O . ALA A 1 95 ? -13.187 -8.081 23.019 1.00 81.88 95 ALA A O 1
ATOM 709 N N . GLY A 1 96 ? -11.370 -8.949 22.057 1.00 77.75 96 GLY A N 1
ATOM 710 C CA . GLY A 1 96 ? -11.580 -8.295 20.765 1.00 77.75 96 GLY A CA 1
ATOM 711 C C . GLY A 1 96 ? -11.207 -9.154 19.564 1.00 77.75 96 GLY A C 1
ATOM 712 O O . GLY A 1 96 ? -10.784 -10.295 19.698 1.00 77.75 96 GLY A O 1
ATOM 713 N N . ASN A 1 97 ? -11.366 -8.576 18.374 1.00 84.44 97 ASN A N 1
ATOM 714 C CA . ASN A 1 97 ? -10.961 -9.181 17.107 1.00 84.44 97 ASN A CA 1
ATOM 715 C C . ASN A 1 97 ? -9.564 -8.700 16.667 1.00 84.44 97 ASN A C 1
ATOM 717 O O . ASN A 1 97 ? -9.153 -7.573 16.963 1.00 84.44 97 ASN A O 1
ATOM 721 N N . CYS A 1 98 ? -8.888 -9.485 15.830 1.00 86.88 98 CYS A N 1
ATOM 722 C CA . CYS A 1 98 ? -7.763 -9.037 15.021 1.00 86.88 98 CYS A CA 1
ATOM 723 C C . CYS A 1 98 ? -8.078 -9.153 13.527 1.00 86.88 98 CYS A C 1
ATOM 725 O O . CYS A 1 98 ? -7.900 -10.213 12.939 1.00 86.88 98 CYS A O 1
ATOM 727 N N . GLY A 1 99 ? -8.444 -8.035 12.886 1.00 83.00 99 GLY A N 1
ATOM 728 C CA . GLY A 1 99 ? -8.814 -8.040 11.463 1.00 83.00 99 GLY A CA 1
ATOM 729 C C . GLY A 1 99 ? -7.719 -8.557 10.526 1.00 83.00 99 GLY A C 1
ATOM 730 O O . GLY A 1 99 ? -8.025 -9.203 9.532 1.00 83.00 99 GLY A O 1
ATOM 731 N N . ASN A 1 100 ? -6.444 -8.338 10.868 1.00 88.56 100 ASN A N 1
ATOM 732 C CA . ASN A 1 100 ? -5.324 -8.916 10.124 1.00 88.56 100 ASN A CA 1
ATOM 733 C C . ASN A 1 100 ? -5.401 -10.449 10.126 1.00 88.56 100 ASN A C 1
ATOM 735 O O . ASN A 1 100 ? -5.361 -11.069 9.069 1.00 88.56 100 ASN A O 1
ATOM 739 N N . MET A 1 101 ? -5.580 -11.057 11.301 1.00 94.06 101 MET A N 1
ATOM 740 C CA . MET A 1 101 ? -5.693 -12.511 11.428 1.00 94.06 101 MET A CA 1
ATOM 741 C C . MET A 1 101 ? -7.031 -13.043 10.903 1.00 94.06 101 MET A C 1
ATOM 743 O O . MET A 1 101 ? -7.085 -14.175 10.449 1.00 94.06 101 MET A O 1
ATOM 747 N N . SER A 1 102 ? -8.093 -12.235 10.860 1.00 92.94 102 SER A N 1
ATOM 748 C CA . SER A 1 102 ? -9.340 -12.638 10.197 1.00 92.94 102 SER A CA 1
ATOM 749 C C . SER A 1 102 ? -9.138 -12.932 8.702 1.00 92.94 102 SER A C 1
ATOM 751 O O . SER A 1 102 ? -9.845 -13.769 8.155 1.00 92.94 102 SER A O 1
ATOM 753 N N . SER A 1 103 ? -8.152 -12.304 8.043 1.00 93.31 103 SER A N 1
ATOM 754 C CA . SER A 1 103 ? -7.888 -12.529 6.609 1.00 93.31 103 SER A CA 1
ATOM 755 C C . SER A 1 103 ? -7.390 -13.929 6.254 1.00 93.31 103 SER A C 1
ATOM 757 O O . SER A 1 103 ? -7.515 -14.328 5.102 1.00 93.31 103 SER A O 1
ATOM 759 N N . LEU A 1 104 ? -6.854 -14.686 7.216 1.00 94.94 104 LEU A N 1
ATOM 760 C CA . LEU A 1 104 ? -6.439 -16.067 6.967 1.00 94.94 104 LEU A CA 1
ATOM 761 C C . LEU A 1 104 ? -7.526 -17.092 7.301 1.00 94.94 104 LEU A C 1
ATOM 763 O O . LEU A 1 104 ? -7.330 -18.259 6.998 1.00 94.94 104 LEU A O 1
ATOM 767 N N . VAL A 1 105 ? -8.650 -16.688 7.912 1.00 96.75 105 VAL A N 1
ATOM 768 C CA . VAL A 1 105 ? -9.659 -17.622 8.446 1.00 96.75 105 VAL A CA 1
ATOM 769 C C . VAL A 1 105 ? -10.289 -18.455 7.338 1.00 96.75 105 VAL A C 1
ATOM 771 O O . VAL A 1 105 ? -10.258 -19.674 7.436 1.00 96.75 105 VAL A O 1
ATOM 774 N N . GLY A 1 106 ? -10.800 -17.826 6.276 1.00 95.75 106 GLY A N 1
ATOM 775 C CA . GLY A 1 106 ? -11.375 -18.557 5.144 1.00 95.75 106 GLY A CA 1
ATOM 776 C C . GLY A 1 106 ? -10.375 -19.478 4.449 1.00 95.75 106 GLY A C 1
ATOM 777 O O . GLY A 1 106 ? -10.641 -20.676 4.397 1.00 95.75 106 GLY A O 1
ATOM 778 N N . PRO A 1 107 ? -9.207 -18.974 3.994 1.00 95.56 107 PRO A N 1
ATOM 779 C CA . PRO A 1 107 ? -8.170 -19.818 3.401 1.00 95.56 107 PRO A CA 1
ATOM 780 C C . PRO A 1 107 ? -7.758 -20.995 4.295 1.00 95.56 107 PRO A C 1
ATOM 782 O O . PRO A 1 107 ? -7.638 -22.121 3.829 1.00 95.56 107 PRO A O 1
ATOM 785 N N . ALA A 1 108 ? -7.586 -20.754 5.598 1.00 95.94 108 ALA A N 1
ATOM 786 C CA . ALA A 1 108 ? -7.211 -21.787 6.553 1.00 95.94 108 ALA A CA 1
ATOM 787 C C . ALA A 1 108 ? -8.334 -22.815 6.773 1.00 95.94 108 ALA A C 1
ATOM 789 O O . ALA A 1 108 ? -8.068 -24.014 6.807 1.00 95.94 108 ALA A O 1
ATOM 790 N N . ALA A 1 109 ? -9.585 -22.377 6.921 1.00 95.50 109 ALA A N 1
ATOM 791 C CA . ALA A 1 109 ? -10.733 -23.270 7.084 1.00 95.50 109 ALA A CA 1
ATOM 792 C C . ALA A 1 109 ? -10.963 -24.141 5.836 1.00 95.50 109 ALA A C 1
ATOM 794 O O . ALA A 1 109 ? -11.303 -25.317 5.963 1.00 95.50 109 ALA A O 1
ATOM 795 N N . TRP A 1 110 ? -10.704 -23.581 4.652 1.00 95.06 110 TRP A N 1
ATOM 796 C CA . TRP A 1 110 ? -10.753 -24.280 3.372 1.00 95.06 110 TRP A CA 1
ATOM 797 C C . TRP A 1 110 ? -9.669 -25.359 3.266 1.00 95.06 110 TRP A C 1
ATOM 799 O O . TRP A 1 110 ? -9.976 -26.545 3.187 1.00 95.06 110 TRP A O 1
ATOM 809 N N . ASP A 1 111 ? -8.392 -24.978 3.365 1.00 93.44 111 ASP A N 1
ATOM 810 C CA . ASP A 1 111 ? -7.266 -25.905 3.167 1.00 93.44 111 ASP A CA 1
ATOM 811 C C . ASP A 1 111 ? -7.125 -26.948 4.293 1.00 93.44 111 ASP A C 1
ATOM 813 O O . ASP A 1 111 ? -6.457 -27.968 4.123 1.00 93.44 111 ASP A O 1
ATOM 817 N N . SER A 1 112 ? -7.745 -26.722 5.458 1.00 91.31 112 SER A N 1
ATOM 818 C CA . SER A 1 112 ? -7.757 -27.702 6.562 1.00 91.31 112 SER A CA 1
ATOM 819 C C . SER A 1 112 ? -8.807 -28.792 6.387 1.00 91.31 112 SER A C 1
ATOM 821 O O . SER A 1 112 ? -8.817 -29.750 7.165 1.00 91.31 112 SER A O 1
ATOM 823 N N . GLY A 1 113 ? -9.721 -28.627 5.427 1.00 89.00 113 GLY A N 1
ATOM 824 C CA . GLY A 1 113 ? -10.915 -29.456 5.315 1.00 89.00 113 GLY A CA 1
ATOM 825 C C . GLY A 1 113 ? -11.888 -29.262 6.480 1.00 89.00 113 GLY A C 1
ATOM 826 O O . GLY A 1 113 ? -12.644 -30.176 6.801 1.00 89.00 113 GLY A O 1
ATOM 827 N N . LEU A 1 114 ? -11.852 -28.106 7.158 1.00 90.88 114 LEU A N 1
ATOM 828 C CA . LEU A 1 114 ? -12.892 -27.739 8.125 1.00 90.88 114 LEU A CA 1
ATOM 829 C C . LEU A 1 114 ? -14.203 -27.391 7.409 1.00 90.88 114 LEU A C 1
ATOM 831 O O . LEU A 1 114 ? -15.275 -27.573 7.980 1.00 90.88 114 LEU A O 1
ATOM 835 N N . ILE A 1 115 ? -14.085 -26.935 6.162 1.00 90.00 115 ILE A N 1
ATOM 836 C CA . ILE A 1 115 ? -15.170 -26.728 5.209 1.00 90.00 115 ILE A CA 1
ATOM 837 C C . ILE A 1 115 ? -14.912 -27.651 4.013 1.00 90.00 115 ILE A C 1
ATOM 839 O O . ILE A 1 115 ? -13.774 -27.773 3.556 1.00 90.00 115 ILE A O 1
ATOM 843 N N . SER A 1 116 ? -15.958 -28.307 3.516 1.00 83.75 116 SER A N 1
ATOM 844 C CA . SER A 1 116 ? -15.884 -29.091 2.283 1.00 83.75 116 SER A CA 1
ATOM 845 C C . SER A 1 116 ? -15.985 -28.160 1.079 1.00 83.75 116 SER A C 1
ATOM 847 O O . SER A 1 116 ? -16.938 -27.389 0.967 1.00 83.75 116 SER A O 1
ATOM 849 N N . SER A 1 117 ? -15.024 -28.240 0.159 1.00 78.62 117 SER A N 1
ATOM 850 C CA . SER A 1 117 ? -15.050 -27.452 -1.078 1.00 78.62 117 SER A CA 1
ATOM 851 C C . SER A 1 117 ? -16.206 -27.832 -2.008 1.00 78.62 117 SER A C 1
ATOM 853 O O . SER A 1 117 ? -16.614 -27.012 -2.824 1.00 78.62 117 SER A O 1
ATOM 855 N N . GLU A 1 118 ? -16.751 -29.045 -1.871 1.00 78.75 118 GLU A N 1
ATOM 856 C CA . GLU A 1 118 ? -17.912 -29.526 -2.634 1.00 78.75 118 GLU A CA 1
ATOM 857 C C . GLU A 1 118 ? -19.227 -28.874 -2.184 1.00 78.75 118 GLU A C 1
ATOM 859 O O . GLU A 1 118 ? -20.161 -28.766 -2.975 1.00 78.75 118 GLU A O 1
ATOM 864 N N . ASP A 1 119 ? -19.284 -28.412 -0.932 1.00 79.19 119 ASP A N 1
ATOM 865 C CA . ASP A 1 119 ? -20.478 -27.811 -0.328 1.00 79.19 119 ASP A CA 1
ATOM 866 C C . ASP A 1 119 ? -20.512 -26.281 -0.496 1.00 79.19 119 ASP A C 1
ATOM 868 O O . ASP A 1 119 ? -21.392 -25.610 0.045 1.00 79.19 119 ASP A O 1
ATOM 872 N N . MET A 1 120 ? -19.543 -25.713 -1.221 1.00 84.94 120 MET A N 1
ATOM 873 C CA . MET A 1 120 ? -19.342 -24.271 -1.318 1.00 84.94 120 MET A CA 1
ATOM 874 C C . MET A 1 120 ? -19.459 -23.756 -2.745 1.00 84.94 120 MET A C 1
ATOM 876 O O . MET A 1 120 ? -18.859 -24.292 -3.676 1.00 84.94 120 MET A O 1
ATOM 880 N N . ASP A 1 121 ? -20.175 -22.643 -2.897 1.00 83.56 121 ASP A N 1
ATOM 881 C CA . ASP A 1 121 ? -20.260 -21.937 -4.169 1.00 83.56 121 ASP A CA 1
ATOM 882 C C . ASP A 1 121 ? -18.907 -21.298 -4.517 1.00 83.56 121 ASP A C 1
ATOM 884 O O . ASP A 1 121 ? -18.361 -20.472 -3.776 1.00 83.56 121 ASP A O 1
ATOM 888 N N . VAL A 1 122 ? -18.374 -21.679 -5.680 1.00 91.88 122 VAL A N 1
ATOM 889 C CA . VAL A 1 122 ? -17.143 -21.122 -6.248 1.00 91.88 122 VAL A CA 1
ATOM 890 C C . VAL A 1 122 ? -17.495 -20.319 -7.491 1.00 91.88 122 VAL A C 1
ATOM 892 O O . VAL A 1 122 ? -17.987 -20.844 -8.489 1.00 91.88 122 VAL A O 1
ATOM 895 N N . GLU A 1 123 ? -17.214 -19.024 -7.439 1.00 92.69 123 GLU A N 1
ATOM 896 C CA . GLU A 1 123 ? -17.445 -18.110 -8.551 1.00 92.69 123 GLU A CA 1
ATOM 897 C C . GLU A 1 123 ? -16.231 -18.096 -9.480 1.00 92.69 123 GLU A C 1
ATOM 899 O O . GLU A 1 123 ? -15.094 -18.099 -9.016 1.00 92.69 123 GLU A O 1
ATOM 904 N N . THR A 1 124 ? -16.456 -18.034 -10.792 1.00 91.81 124 THR A N 1
ATOM 905 C CA . THR A 1 124 ? -15.387 -17.796 -11.773 1.00 91.81 124 THR A CA 1
ATOM 906 C C . THR A 1 124 ? -15.514 -16.374 -12.304 1.00 91.81 124 THR A C 1
ATOM 908 O O . THR A 1 124 ? -16.593 -15.983 -12.751 1.00 91.81 124 THR A O 1
ATOM 911 N N . ASP A 1 125 ? -14.443 -15.588 -12.219 1.00 86.38 125 ASP A N 1
ATOM 912 C CA . ASP A 1 125 ? -14.430 -14.222 -12.745 1.00 86.38 125 ASP A CA 1
ATOM 913 C C . ASP A 1 125 ? -14.196 -14.174 -14.267 1.00 86.38 125 ASP A C 1
ATOM 915 O O . ASP A 1 125 ? -14.069 -15.198 -14.942 1.00 86.38 125 ASP A O 1
ATOM 919 N N . GLN A 1 126 ? -14.186 -12.961 -14.828 1.00 83.38 126 GLN A N 1
ATOM 920 C CA . GLN A 1 126 ? -14.034 -12.736 -16.271 1.00 83.38 126 GLN A CA 1
ATOM 921 C C . GLN A 1 126 ? -12.675 -13.202 -16.814 1.00 83.38 126 GLN A C 1
ATOM 923 O O . GLN A 1 126 ? -12.576 -13.516 -18.000 1.00 83.38 126 GLN A O 1
ATOM 928 N N . ASP A 1 127 ? -11.662 -13.289 -15.950 1.00 81.12 127 ASP A N 1
ATOM 929 C CA . ASP A 1 127 ? -10.309 -13.737 -16.281 1.00 81.12 127 ASP A CA 1
ATOM 930 C C . ASP A 1 127 ? -10.141 -15.257 -16.089 1.00 81.12 127 ASP A C 1
ATOM 932 O O . ASP A 1 127 ? -9.046 -15.798 -16.252 1.00 81.12 127 ASP A O 1
ATOM 936 N N . GLY A 1 128 ? -11.229 -15.966 -15.761 1.00 88.38 128 GLY A N 1
ATOM 937 C CA . GLY A 1 128 ? -11.241 -17.410 -15.544 1.00 88.38 128 GLY A CA 1
ATOM 938 C C . GLY A 1 128 ? -10.713 -17.838 -14.174 1.00 88.38 128 GLY A C 1
ATOM 939 O O . GLY A 1 128 ? -10.484 -19.028 -13.963 1.00 88.38 128 GLY A O 1
ATOM 940 N N . MET A 1 129 ? -10.508 -16.905 -13.239 1.00 89.69 129 MET A N 1
ATOM 941 C CA . MET A 1 129 ? -10.023 -17.223 -11.898 1.00 89.69 129 MET A CA 1
ATOM 942 C C . MET A 1 129 ? -11.180 -17.643 -10.999 1.00 89.69 129 MET A C 1
ATOM 944 O O . MET A 1 129 ? -12.237 -17.012 -10.986 1.00 89.69 129 MET A O 1
ATOM 948 N N . GLN A 1 130 ? -10.962 -18.691 -10.208 1.00 94.25 130 GLN A N 1
ATOM 949 C CA . GLN A 1 130 ? -11.956 -19.216 -9.280 1.00 94.25 130 GLN A CA 1
ATOM 950 C C . GLN A 1 130 ? -11.808 -18.591 -7.888 1.00 94.25 130 GLN A C 1
ATOM 952 O O . GLN A 1 130 ? -10.701 -18.451 -7.360 1.00 94.25 130 GLN A O 1
ATOM 957 N N . TRP A 1 131 ? -12.936 -18.227 -7.283 1.00 94.62 131 TRP A N 1
ATOM 958 C CA . TRP A 1 131 ? -13.023 -17.547 -5.998 1.00 94.62 131 TRP A CA 1
ATOM 959 C C . TRP A 1 131 ? -14.028 -18.241 -5.085 1.00 94.62 131 TRP A C 1
ATOM 961 O O . TRP A 1 131 ? -15.204 -18.354 -5.423 1.00 94.62 131 TRP A O 1
ATOM 971 N N . ALA A 1 132 ? -13.574 -18.632 -3.899 1.00 95.06 132 ALA A N 1
ATOM 972 C CA . ALA A 1 132 ? -14.433 -19.120 -2.829 1.00 95.06 132 ALA A CA 1
ATOM 973 C C . ALA A 1 132 ? -14.756 -17.978 -1.857 1.00 95.06 132 ALA A C 1
ATOM 975 O O . ALA A 1 132 ? -13.922 -17.094 -1.626 1.00 95.06 132 ALA A O 1
ATOM 976 N N . THR A 1 133 ? -15.950 -18.009 -1.265 1.00 94.50 133 THR A N 1
ATOM 977 C CA . THR A 1 133 ? -16.339 -17.101 -0.179 1.00 94.50 133 THR A CA 1
ATOM 978 C C . THR A 1 133 ? -16.689 -17.914 1.054 1.00 94.50 133 THR A C 1
ATOM 980 O O . THR A 1 133 ? -17.598 -18.728 1.010 1.00 94.50 133 THR A O 1
ATOM 983 N N . VAL A 1 134 ? -15.995 -17.647 2.159 1.00 94.81 134 VAL A N 1
ATOM 984 C CA . VAL A 1 134 ? -16.260 -18.275 3.459 1.00 94.81 134 VAL A CA 1
ATOM 985 C C . VAL A 1 134 ? -16.784 -17.224 4.425 1.00 94.81 134 VAL A C 1
ATOM 987 O O . VAL A 1 134 ? -16.149 -16.182 4.611 1.00 94.81 134 VAL A O 1
ATOM 990 N N . ARG A 1 135 ? -17.929 -17.497 5.044 1.00 94.25 135 ARG A N 1
ATOM 991 C CA . ARG A 1 135 ? -18.561 -16.733 6.119 1.00 94.25 135 ARG A CA 1
ATOM 992 C C . ARG A 1 135 ? -18.173 -17.334 7.460 1.00 94.25 135 ARG A C 1
ATOM 994 O O . ARG A 1 135 ? -18.233 -18.541 7.656 1.00 94.25 135 ARG A O 1
ATOM 1001 N N . PHE A 1 136 ? -17.809 -16.496 8.417 1.00 95.06 136 PHE A N 1
ATOM 1002 C CA . PHE A 1 136 ? -17.354 -16.969 9.714 1.00 95.06 136 PHE A CA 1
ATOM 1003 C C . PHE A 1 136 ? -17.806 -16.088 10.863 1.00 95.06 136 PHE A C 1
ATOM 1005 O O . PHE A 1 136 ? -17.819 -14.855 10.764 1.00 95.06 136 PHE A O 1
ATOM 1012 N N . LEU A 1 137 ? -18.154 -16.738 11.971 1.00 94.81 137 LEU A N 1
ATOM 1013 C CA . LEU A 1 137 ? -18.487 -16.075 13.220 1.00 94.81 137 LEU A CA 1
ATOM 1014 C C . LEU A 1 137 ? -17.207 -15.816 14.005 1.00 94.81 137 LEU A C 1
ATOM 1016 O O . LEU A 1 137 ? -16.480 -16.741 14.355 1.00 94.81 137 LEU A O 1
ATOM 1020 N N . ASN A 1 138 ? -16.951 -14.558 14.346 1.00 93.06 138 ASN A N 1
ATOM 1021 C CA . ASN A 1 138 ? -15.964 -14.252 15.367 1.00 93.06 138 ASN A CA 1
ATOM 1022 C C . ASN A 1 138 ? -16.581 -14.367 16.756 1.00 93.06 138 ASN A C 1
ATOM 1024 O O . ASN A 1 138 ? -17.305 -13.466 17.191 1.00 93.06 138 ASN A O 1
ATOM 1028 N N . THR A 1 139 ? -16.230 -15.426 17.475 1.00 94.00 139 THR A N 1
ATOM 1029 C CA . THR A 1 139 ? -16.777 -15.717 18.802 1.00 94.00 139 THR A CA 1
ATOM 1030 C C . THR A 1 139 ? -16.351 -14.689 19.852 1.00 94.00 139 THR A C 1
ATOM 1032 O O . THR A 1 139 ? -17.046 -14.513 20.848 1.00 94.00 139 THR A O 1
ATOM 1035 N N . ASN A 1 140 ? -15.269 -13.929 19.624 1.00 89.25 140 ASN A N 1
ATOM 1036 C CA . ASN A 1 140 ? -14.887 -12.845 20.532 1.00 89.25 140 ASN A CA 1
ATOM 1037 C C . ASN A 1 140 ? -15.897 -11.694 20.515 1.00 89.25 140 ASN A C 1
ATOM 1039 O O . ASN A 1 140 ? -16.008 -10.972 21.504 1.00 89.25 140 ASN A O 1
ATOM 1043 N N . THR A 1 141 ? -16.556 -11.436 19.381 1.00 84.06 141 THR A N 1
ATOM 1044 C CA . THR A 1 141 ? -17.388 -10.233 19.173 1.00 84.06 141 THR A CA 1
ATOM 1045 C C . THR A 1 141 ? -18.828 -10.536 18.784 1.00 84.06 141 THR A C 1
ATOM 1047 O O . THR A 1 141 ? -19.595 -9.593 18.641 1.00 84.06 141 THR A O 1
ATOM 1050 N N . ASP A 1 142 ? -19.176 -11.804 18.565 1.00 87.38 142 ASP A N 1
ATOM 1051 C CA . ASP A 1 142 ? -20.470 -12.234 18.019 1.00 87.38 142 ASP A CA 1
ATOM 1052 C C . ASP A 1 142 ? -20.816 -11.527 16.691 1.00 87.38 142 ASP A C 1
ATOM 1054 O O . ASP A 1 142 ? -21.944 -11.118 16.425 1.00 87.38 142 ASP A O 1
ATOM 1058 N N . LYS A 1 143 ? -19.789 -11.303 15.856 1.00 84.81 143 LYS A N 1
ATOM 1059 C CA . LYS A 1 143 ? -19.934 -10.638 14.552 1.00 84.81 143 LYS A CA 1
ATOM 1060 C C . LYS A 1 143 ? -19.557 -11.583 13.431 1.00 84.81 143 LYS A C 1
ATOM 1062 O O . LYS A 1 143 ? -18.542 -12.276 13.517 1.00 84.81 143 LYS A O 1
ATOM 1067 N N . VAL A 1 144 ? -20.354 -11.547 12.369 1.00 89.44 144 VAL A N 1
ATOM 1068 C CA . VAL A 1 144 ? -20.125 -12.332 11.158 1.00 89.44 144 VAL A CA 1
ATOM 1069 C C . VAL A 1 144 ? -19.264 -11.533 10.187 1.00 89.44 144 VAL A C 1
ATOM 1071 O O . VAL A 1 144 ? -19.493 -10.350 9.924 1.00 89.44 144 VAL A O 1
ATOM 1074 N N . MET A 1 145 ? -18.255 -12.194 9.644 1.00 89.69 145 MET A N 1
ATOM 1075 C CA . MET A 1 145 ? -17.406 -11.682 8.578 1.00 89.69 145 MET A CA 1
ATOM 1076 C C . MET A 1 145 ? -17.417 -12.665 7.418 1.00 89.69 145 MET A C 1
ATOM 1078 O O . MET A 1 145 ? -17.796 -13.821 7.582 1.00 89.69 145 MET A O 1
ATOM 1082 N N . SER A 1 146 ? -16.975 -12.221 6.251 1.00 91.50 146 SER A N 1
ATOM 1083 C CA . SER A 1 146 ? -16.661 -13.120 5.152 1.00 91.50 146 SER A CA 1
ATOM 1084 C C . SER A 1 146 ? -15.322 -12.777 4.521 1.00 91.50 146 SER A C 1
ATOM 1086 O O . SER A 1 146 ? -14.908 -11.615 4.483 1.00 91.50 146 SER A O 1
ATOM 1088 N N . SER A 1 147 ? -14.650 -13.803 4.016 1.00 93.56 147 SER A N 1
ATOM 1089 C CA . SER A 1 147 ? -13.431 -13.680 3.227 1.00 93.56 147 SER A CA 1
ATOM 1090 C C . SER A 1 147 ? -13.646 -14.322 1.866 1.00 93.56 147 SER A C 1
ATOM 1092 O O . SER A 1 147 ? -13.959 -15.511 1.802 1.00 93.56 147 SER A O 1
ATOM 1094 N N . LYS A 1 148 ? -13.439 -13.547 0.802 1.00 93.75 148 LYS A N 1
ATOM 1095 C CA . LYS A 1 148 ? -13.399 -14.033 -0.578 1.00 93.75 148 LYS A CA 1
ATOM 1096 C C . LYS A 1 148 ? -11.947 -14.148 -1.034 1.00 93.75 148 LYS A C 1
ATOM 1098 O O . LYS A 1 148 ? -11.201 -13.169 -0.955 1.00 93.75 148 LYS A O 1
ATOM 1103 N N . PHE A 1 149 ? -11.534 -15.332 -1.470 1.00 95.12 149 PHE A N 1
ATOM 1104 C CA . PHE A 1 149 ? -10.144 -15.654 -1.807 1.00 95.12 149 PHE A CA 1
ATOM 1105 C C . PHE A 1 149 ? -10.071 -16.586 -3.014 1.00 95.12 149 PHE A C 1
ATOM 1107 O O . PHE A 1 149 ? -11.024 -17.301 -3.322 1.00 95.12 149 PHE A O 1
ATOM 1114 N N . ARG A 1 150 ? -8.935 -16.554 -3.714 1.00 95.56 150 ARG A N 1
ATOM 1115 C CA . ARG A 1 150 ? -8.724 -17.380 -4.902 1.00 95.56 150 ARG A CA 1
ATOM 1116 C C . ARG A 1 150 ? -8.464 -18.833 -4.526 1.00 95.56 150 ARG A C 1
ATOM 1118 O O . ARG A 1 150 ? -7.700 -19.105 -3.596 1.00 95.56 150 ARG A O 1
ATOM 1125 N N . VAL A 1 151 ? -9.044 -19.735 -5.305 1.00 95.12 151 VAL A N 1
ATOM 1126 C CA . VAL A 1 151 ? -8.821 -21.180 -5.228 1.00 95.12 151 VAL A CA 1
ATOM 1127 C C . VAL A 1 151 ? -8.419 -21.720 -6.598 1.00 95.12 151 VAL A C 1
ATOM 1129 O O . VAL A 1 151 ? -8.804 -21.158 -7.620 1.00 95.12 151 VAL A O 1
ATOM 1132 N N . GLU A 1 152 ? -7.607 -22.772 -6.636 1.00 93.69 152 GLU A N 1
ATOM 1133 C CA . GLU A 1 152 ? -7.165 -23.415 -7.878 1.00 93.69 152 GLU A CA 1
ATOM 1134 C C . GLU A 1 152 ? -6.875 -24.910 -7.675 1.00 93.69 152 GLU A C 1
ATOM 1136 O O . GLU A 1 152 ? -6.597 -25.351 -6.559 1.00 93.69 152 GLU A O 1
ATOM 1141 N N . GLY A 1 153 ? -6.896 -25.680 -8.766 1.00 90.69 153 GLY A N 1
ATOM 1142 C CA . GLY A 1 153 ? -6.522 -27.098 -8.783 1.00 90.69 153 GLY A CA 1
ATOM 1143 C C . GLY A 1 153 ? -7.680 -28.083 -8.589 1.00 90.69 153 GLY A C 1
ATOM 1144 O O . GLY A 1 153 ? -8.839 -27.705 -8.455 1.00 90.69 153 GLY A O 1
ATOM 1145 N N . GLU A 1 154 ? -7.340 -29.373 -8.596 1.00 90.00 154 GLU A N 1
ATOM 1146 C CA . GLU A 1 154 ? -8.255 -30.483 -8.312 1.00 90.00 154 GLU A CA 1
ATOM 1147 C C . GLU A 1 154 ? -7.586 -31.418 -7.280 1.00 90.00 154 GLU A C 1
ATOM 1149 O O . GLU A 1 154 ? -6.635 -32.124 -7.630 1.00 90.00 154 GLU A O 1
ATOM 1154 N N . PRO A 1 155 ? -8.018 -31.418 -6.001 1.00 88.81 155 PRO A N 1
ATOM 1155 C CA . PRO A 1 155 ? -9.096 -30.603 -5.430 1.00 88.81 155 PRO A CA 1
ATOM 1156 C C . PRO A 1 155 ? -8.750 -29.104 -5.387 1.00 88.81 155 PRO A C 1
ATOM 1158 O O . PRO A 1 155 ? -7.576 -28.735 -5.388 1.00 88.81 155 PRO A O 1
ATOM 1161 N N . LEU A 1 156 ? -9.778 -28.252 -5.327 1.00 92.75 156 LEU A N 1
ATOM 1162 C CA . LEU A 1 156 ? -9.615 -26.802 -5.199 1.00 92.75 156 LEU A CA 1
ATOM 1163 C C . LEU A 1 156 ? -8.946 -26.457 -3.864 1.00 92.75 156 LEU A C 1
ATOM 1165 O O . LEU A 1 156 ? -9.496 -26.754 -2.804 1.00 92.75 156 LEU A O 1
ATOM 1169 N N . LEU A 1 157 ? -7.796 -25.789 -3.916 1.00 93.31 157 LEU A N 1
ATOM 1170 C CA . LEU A 1 157 ? -7.037 -25.312 -2.755 1.00 93.31 157 LEU A CA 1
ATOM 1171 C C . LEU A 1 157 ? -6.814 -23.804 -2.846 1.00 93.31 157 LEU A C 1
ATOM 1173 O O . LEU A 1 157 ? -6.804 -23.240 -3.940 1.00 93.31 157 LEU A O 1
ATOM 1177 N N . TYR A 1 158 ? -6.600 -23.141 -1.712 1.00 94.50 158 TYR A N 1
ATOM 1178 C CA . TYR A 1 158 ? -6.252 -21.724 -1.698 1.00 94.50 158 TYR A CA 1
ATOM 1179 C C . TYR A 1 158 ? -4.948 -21.461 -2.467 1.00 94.50 158 TYR A C 1
ATOM 1181 O O . TYR A 1 158 ? -3.897 -22.054 -2.203 1.00 94.50 158 TYR A O 1
ATOM 1189 N N . THR A 1 159 ? -4.987 -20.495 -3.388 1.00 93.75 159 THR A N 1
ATOM 1190 C CA . THR A 1 159 ? -3.775 -20.015 -4.057 1.00 93.75 159 THR A CA 1
ATOM 1191 C C . THR A 1 159 ? -3.250 -18.771 -3.366 1.00 93.75 159 THR A C 1
ATOM 1193 O O . THR A 1 159 ? -3.915 -17.740 -3.302 1.00 93.75 159 THR A O 1
ATOM 1196 N N . HIS A 1 160 ? -2.027 -18.848 -2.843 1.00 90.50 160 HIS A N 1
ATOM 1197 C CA . HIS A 1 160 ? -1.345 -17.708 -2.226 1.00 90.50 160 HIS A CA 1
ATOM 1198 C C . HIS A 1 160 ? -0.625 -16.820 -3.248 1.00 90.50 160 HIS A C 1
ATOM 1200 O O . HIS A 1 160 ? -0.172 -15.730 -2.892 1.00 90.50 160 HIS A O 1
ATOM 1206 N N . LYS A 1 161 ? -0.469 -17.284 -4.494 1.00 89.56 161 LYS A N 1
ATOM 1207 C CA . LYS A 1 161 ? 0.239 -16.552 -5.546 1.00 89.56 161 LYS A CA 1
ATOM 1208 C C . LYS A 1 161 ? -0.683 -15.521 -6.181 1.00 89.56 161 LYS A C 1
ATOM 1210 O O . LYS A 1 161 ? -1.844 -15.784 -6.471 1.00 89.56 161 LYS A O 1
ATOM 1215 N N . GLY A 1 162 ? -0.133 -14.344 -6.425 1.00 89.06 162 GLY A N 1
ATOM 1216 C CA . GLY A 1 162 ? -0.824 -13.249 -7.083 1.00 89.06 162 GLY A CA 1
ATOM 1217 C C . GLY A 1 162 ? 0.083 -12.034 -7.192 1.00 89.06 162 GLY A C 1
ATOM 1218 O O . GLY A 1 162 ? 1.267 -12.086 -6.850 1.00 89.06 162 GLY A O 1
ATOM 1219 N N . ASP A 1 163 ? -0.488 -10.951 -7.678 1.00 85.50 163 ASP A N 1
ATOM 1220 C CA . ASP A 1 163 ? 0.137 -9.659 -7.954 1.00 85.50 163 ASP A CA 1
ATOM 1221 C C . ASP A 1 163 ? -0.203 -8.593 -6.899 1.00 85.50 163 ASP A C 1
ATOM 1223 O O . ASP A 1 163 ? 0.339 -7.487 -6.925 1.00 85.50 163 ASP A O 1
ATOM 1227 N N . TYR A 1 164 ? -1.050 -8.924 -5.921 1.00 83.31 164 TYR A N 1
ATOM 1228 C CA . TYR A 1 164 ? -1.465 -7.987 -4.889 1.00 83.31 164 TYR A CA 1
ATOM 1229 C C . TYR A 1 164 ? -0.297 -7.652 -3.958 1.00 83.31 164 TYR A C 1
ATOM 1231 O O . TYR A 1 164 ? 0.301 -8.531 -3.329 1.00 83.31 164 TYR A O 1
ATOM 1239 N N . THR A 1 165 ? -0.001 -6.359 -3.844 1.00 81.81 165 THR A N 1
ATOM 1240 C CA . THR A 1 165 ? 0.962 -5.809 -2.888 1.00 81.81 165 THR A CA 1
ATOM 1241 C C . THR A 1 165 ? 0.236 -5.291 -1.651 1.00 81.81 165 THR A C 1
ATOM 1243 O O . THR A 1 165 ? -0.859 -4.736 -1.731 1.00 81.81 165 THR A O 1
ATOM 1246 N N . MET A 1 166 ? 0.849 -5.477 -0.483 1.00 78.75 166 MET A N 1
ATOM 1247 C CA . MET A 1 166 ? 0.338 -4.964 0.785 1.00 78.75 166 MET A CA 1
ATOM 1248 C C . MET A 1 166 ? 1.449 -4.213 1.505 1.00 78.75 166 MET A C 1
ATOM 1250 O O . MET A 1 166 ? 2.492 -4.784 1.823 1.00 78.75 166 MET A O 1
ATOM 1254 N N . ASP A 1 167 ? 1.203 -2.946 1.811 1.00 77.69 167 ASP A N 1
ATOM 1255 C CA . ASP A 1 167 ? 2.163 -2.104 2.512 1.00 77.69 167 ASP A CA 1
ATOM 1256 C C . ASP A 1 167 ? 2.531 -2.694 3.885 1.00 77.69 167 ASP A C 1
ATOM 1258 O O . ASP A 1 167 ? 1.681 -2.958 4.740 1.00 77.69 167 ASP A O 1
ATOM 1262 N N . GLY A 1 168 ? 3.830 -2.922 4.094 1.00 75.31 168 GLY A N 1
ATOM 1263 C CA . GLY A 1 168 ? 4.371 -3.619 5.265 1.00 75.31 168 GLY A CA 1
ATOM 1264 C C . GLY A 1 168 ? 4.610 -5.124 5.077 1.00 75.31 168 GLY A C 1
ATOM 1265 O O . GLY A 1 168 ? 5.120 -5.760 6.000 1.00 75.31 168 GLY A O 1
ATOM 1266 N N . VAL A 1 169 ? 4.298 -5.698 3.909 1.00 83.88 169 VAL A N 1
ATOM 1267 C CA . VAL A 1 169 ? 4.599 -7.095 3.552 1.00 83.88 169 VAL A CA 1
ATOM 1268 C C . VAL A 1 169 ? 5.480 -7.131 2.294 1.00 83.88 169 VAL A C 1
ATOM 1270 O O . VAL A 1 169 ? 5.082 -6.590 1.267 1.00 83.88 169 VAL A O 1
ATOM 1273 N N . PRO A 1 170 ? 6.671 -7.756 2.334 1.00 84.69 170 PRO A N 1
ATOM 1274 C CA . PRO A 1 170 ? 7.510 -7.898 1.145 1.00 84.69 170 PRO A CA 1
ATOM 1275 C C . PRO A 1 170 ? 6.887 -8.815 0.080 1.00 84.69 170 PRO A C 1
ATOM 1277 O O . PRO A 1 170 ? 6.366 -9.880 0.411 1.00 84.69 170 PRO A O 1
ATOM 1280 N N . GLY A 1 171 ? 7.039 -8.443 -1.194 1.00 90.38 171 GLY A N 1
ATOM 1281 C CA . GLY A 1 171 ? 6.602 -9.242 -2.343 1.00 90.38 171 GLY A CA 1
ATOM 1282 C C . GLY A 1 171 ? 5.129 -9.050 -2.707 1.00 90.38 171 GLY A C 1
ATOM 1283 O O . GLY A 1 171 ? 4.507 -8.053 -2.343 1.00 90.38 171 GLY A O 1
ATOM 1284 N N . THR A 1 172 ? 4.590 -10.011 -3.454 1.00 88.75 172 THR A N 1
ATOM 1285 C CA . THR A 1 172 ? 3.187 -10.050 -3.879 1.00 88.75 172 THR A CA 1
ATOM 1286 C C . THR A 1 172 ? 2.526 -11.348 -3.422 1.00 88.75 172 THR A C 1
ATOM 1288 O O . THR A 1 172 ? 3.196 -12.343 -3.132 1.00 88.75 172 THR A O 1
ATOM 1291 N N . GLY A 1 173 ? 1.200 -11.346 -3.345 1.00 88.44 173 GLY A N 1
ATOM 1292 C CA . GLY A 1 173 ? 0.403 -12.539 -3.078 1.00 88.44 173 GLY A CA 1
ATOM 1293 C C . GLY A 1 173 ? -0.974 -12.441 -3.717 1.00 88.44 173 GLY A C 1
ATOM 1294 O O . GLY A 1 173 ? -1.283 -11.473 -4.407 1.00 88.44 173 GLY A O 1
ATOM 1295 N N . SER A 1 174 ? -1.815 -13.444 -3.498 1.00 91.06 174 SER A N 1
ATOM 1296 C CA . SER A 1 174 ? -3.223 -13.347 -3.868 1.00 91.06 174 SER A CA 1
ATOM 1297 C C . SER A 1 174 ? -3.959 -12.379 -2.941 1.00 91.06 174 SER A C 1
ATOM 1299 O O . SER A 1 174 ? -3.644 -12.218 -1.756 1.00 91.06 174 SER A O 1
ATOM 1301 N N . LYS A 1 175 ? -4.954 -11.695 -3.501 1.00 88.38 175 LYS A N 1
ATOM 1302 C CA . LYS A 1 175 ? -5.833 -10.811 -2.742 1.00 88.38 175 LYS A CA 1
ATOM 1303 C C . LYS A 1 175 ? -6.839 -11.646 -1.948 1.00 88.38 175 LYS A C 1
ATOM 1305 O O . LYS A 1 175 ? -7.484 -12.529 -2.507 1.00 88.38 175 LYS A O 1
ATOM 1310 N N . VAL A 1 176 ? -7.030 -11.298 -0.676 1.00 90.75 176 VAL A N 1
ATOM 1311 C CA . VAL A 1 176 ? -8.160 -11.768 0.140 1.00 90.75 176 VAL A CA 1
ATOM 1312 C C . VAL A 1 176 ? -9.059 -10.576 0.436 1.00 90.75 176 VAL A C 1
ATOM 1314 O O . VAL A 1 176 ? -8.630 -9.599 1.053 1.00 90.75 176 VAL A O 1
ATOM 1317 N N . ILE A 1 177 ? -10.301 -10.636 -0.033 1.00 88.56 177 ILE A N 1
ATOM 1318 C CA . ILE A 1 177 ? -11.287 -9.572 0.147 1.00 88.56 177 ILE A CA 1
ATOM 1319 C C . ILE A 1 177 ? -12.056 -9.855 1.431 1.00 88.56 177 ILE A C 1
ATOM 1321 O O . ILE A 1 177 ? -12.739 -10.870 1.542 1.00 88.56 177 ILE A O 1
ATOM 1325 N N . MET A 1 178 ? -11.950 -8.942 2.392 1.00 86.38 178 MET A N 1
ATOM 1326 C CA . MET A 1 178 ? -12.634 -9.034 3.677 1.00 86.38 178 MET A CA 1
ATOM 1327 C C . MET A 1 178 ? -13.908 -8.197 3.676 1.00 86.38 178 MET A C 1
ATOM 1329 O O . MET A 1 178 ? -13.880 -7.021 3.317 1.00 86.38 178 MET A O 1
ATOM 1333 N N . SER A 1 179 ? -15.010 -8.772 4.145 1.00 83.69 179 SER A N 1
ATOM 1334 C CA . SER A 1 179 ? -16.261 -8.055 4.389 1.00 83.69 179 SER A CA 1
ATOM 1335 C C . SER A 1 179 ? -16.696 -8.248 5.835 1.00 83.69 179 SER A C 1
ATOM 1337 O O . SER A 1 179 ? -16.750 -9.365 6.343 1.00 83.69 179 SER A O 1
ATOM 1339 N N . PHE A 1 180 ? -16.996 -7.143 6.512 1.00 80.31 180 PHE A N 1
ATOM 1340 C CA . PHE A 1 180 ? -17.488 -7.143 7.886 1.00 80.31 180 PHE A CA 1
ATOM 1341 C C . PHE A 1 180 ? -18.977 -6.816 7.842 1.00 80.31 180 PHE A C 1
ATOM 1343 O O . PHE A 1 180 ? -19.348 -5.714 7.434 1.00 80.31 180 PHE A O 1
ATOM 1350 N N . LEU A 1 181 ? -19.823 -7.781 8.202 1.00 77.06 181 LEU A N 1
ATOM 1351 C CA . LEU A 1 181 ? -21.274 -7.662 8.078 1.00 77.06 181 LEU A CA 1
ATOM 1352 C C . LEU A 1 181 ? -21.851 -7.105 9.381 1.00 77.06 181 LEU A C 1
ATOM 1354 O O . LEU A 1 181 ? -21.556 -7.620 10.456 1.00 77.06 181 LEU A O 1
ATOM 1358 N N . ASP A 1 182 ? -22.632 -6.028 9.277 1.00 76.25 182 ASP A N 1
ATOM 1359 C CA . ASP A 1 182 ? -23.156 -5.258 10.417 1.00 76.25 182 ASP A CA 1
ATOM 1360 C C . ASP A 1 182 ? -22.118 -5.015 11.548 1.00 76.25 182 ASP A C 1
ATOM 1362 O O . ASP A 1 182 ? -22.287 -5.437 12.702 1.00 76.25 182 ASP A O 1
ATOM 1366 N N . PRO A 1 183 ? -20.984 -4.355 11.233 1.00 76.25 183 PRO A N 1
ATOM 1367 C CA . PRO A 1 183 ? -19.863 -4.246 12.162 1.00 76.25 183 PRO A CA 1
ATOM 1368 C C . PRO A 1 183 ? -20.111 -3.272 13.320 1.00 76.25 183 PRO A C 1
ATOM 1370 O O . PRO A 1 183 ? -19.274 -3.179 14.218 1.00 76.25 183 PRO A O 1
ATOM 1373 N N . ALA A 1 184 ? -21.215 -2.524 13.316 1.00 83.25 184 ALA A N 1
ATOM 1374 C CA . ALA A 1 184 ? -21.506 -1.524 14.333 1.00 83.25 184 ALA A CA 1
ATOM 1375 C C . ALA A 1 184 ? -21.740 -2.155 15.717 1.00 83.25 184 ALA A C 1
ATOM 1377 O O . ALA A 1 184 ? -22.374 -3.206 15.853 1.00 83.25 184 ALA A O 1
ATOM 1378 N N . GLY A 1 185 ? -21.237 -1.487 16.756 1.00 80.06 185 GLY A N 1
ATOM 1379 C CA . GLY A 1 185 ? -21.488 -1.848 18.146 1.00 80.06 185 GLY A CA 1
ATOM 1380 C C . GLY A 1 185 ? -20.895 -3.188 18.572 1.00 80.06 185 GLY A C 1
ATOM 1381 O O . GLY A 1 185 ? -21.514 -3.879 19.377 1.00 80.06 185 GLY A O 1
ATOM 1382 N N . ALA A 1 186 ? -19.733 -3.577 18.041 1.00 78.00 186 ALA A N 1
ATOM 1383 C CA . ALA A 1 186 ? -19.120 -4.884 18.292 1.00 78.00 186 ALA A CA 1
ATOM 1384 C C . ALA A 1 186 ? -18.843 -5.181 19.780 1.00 78.00 186 ALA A C 1
ATOM 1386 O O . ALA A 1 186 ? -18.730 -6.344 20.165 1.00 78.00 186 ALA A O 1
ATOM 1387 N N . LYS A 1 187 ? -18.710 -4.152 20.624 1.00 83.19 187 LYS A N 1
ATOM 1388 C CA . LYS A 1 187 ? -18.499 -4.293 22.078 1.00 83.19 187 LYS A CA 1
ATOM 1389 C C . LYS A 1 187 ? -19.481 -3.497 22.922 1.00 83.19 187 LYS A C 1
ATOM 1391 O O . LYS A 1 187 ? -19.692 -3.821 24.084 1.00 83.19 187 LYS A O 1
ATOM 1396 N N . THR A 1 188 ? -20.053 -2.451 22.349 1.00 85.19 188 THR A N 1
ATOM 1397 C CA . THR A 1 188 ? -20.882 -1.469 23.056 1.00 85.19 188 THR A CA 1
ATOM 1398 C C . THR A 1 188 ? -22.339 -1.479 22.589 1.00 85.19 188 THR A C 1
ATOM 1400 O O . THR A 1 188 ? -23.174 -0.771 23.148 1.00 85.19 188 THR A O 1
ATOM 1403 N N . GLY A 1 189 ? -22.658 -2.246 21.541 1.00 83.12 189 GLY A N 1
ATOM 1404 C CA . GLY A 1 189 ? -23.989 -2.320 20.939 1.00 83.12 189 GLY A CA 1
ATOM 1405 C C . GLY A 1 189 ? -24.377 -1.121 20.064 1.00 83.12 189 GLY A C 1
ATOM 1406 O O . GLY A 1 189 ? -25.449 -1.143 19.467 1.00 83.12 189 GLY A O 1
ATOM 1407 N N . LYS A 1 190 ? -23.540 -0.076 19.953 1.00 86.69 190 LYS A N 1
ATOM 1408 C CA . LYS A 1 190 ? -23.803 1.107 19.111 1.00 86.69 190 LYS A CA 1
ATOM 1409 C C . LYS A 1 190 ? -22.542 1.582 18.393 1.00 86.69 190 LYS A C 1
ATOM 1411 O O . LYS A 1 190 ? -21.466 1.552 18.968 1.00 86.69 190 LYS A O 1
ATOM 1416 N N . ALA A 1 191 ? -22.686 2.119 17.179 1.00 87.75 191 ALA A N 1
ATOM 1417 C CA . ALA A 1 191 ? -21.567 2.742 16.459 1.00 87.75 191 ALA A CA 1
ATOM 1418 C C . ALA A 1 191 ? -20.973 3.951 17.208 1.00 87.75 191 ALA A C 1
ATOM 1420 O O . ALA A 1 191 ? -19.761 4.139 17.199 1.00 87.75 191 ALA A O 1
ATOM 1421 N N . LEU A 1 192 ? -21.8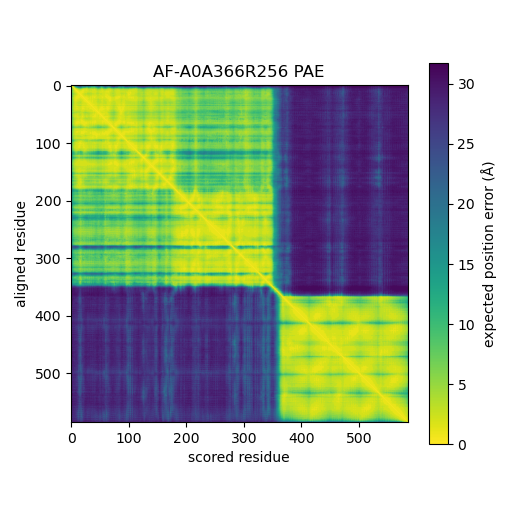23 4.744 17.874 1.00 93.25 192 LEU A N 1
ATOM 1422 C CA . LEU A 1 192 ? -21.447 5.856 18.754 1.00 93.25 192 LEU A CA 1
ATOM 1423 C C . LEU A 1 192 ? -21.909 5.524 20.183 1.00 93.25 192 LEU A C 1
ATOM 1425 O O . LEU A 1 192 ? -23.077 5.763 20.509 1.00 93.25 192 LEU A O 1
ATOM 1429 N N . PRO A 1 193 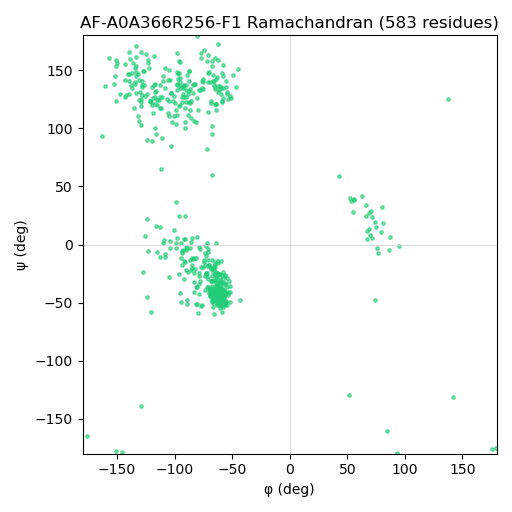? -21.048 4.952 21.044 1.00 92.56 193 PRO A N 1
ATOM 1430 C CA . PRO A 1 193 ? -21.458 4.439 22.355 1.00 92.56 193 PRO A CA 1
ATOM 1431 C C . PRO A 1 193 ? -22.023 5.518 23.284 1.00 92.56 193 PRO A C 1
ATOM 1433 O O . PRO A 1 193 ? -22.967 5.268 24.030 1.00 92.56 193 PRO A O 1
ATOM 1436 N N . THR A 1 194 ? -21.488 6.738 23.197 1.00 93.88 194 THR A N 1
ATOM 1437 C CA . THR A 1 194 ? -21.937 7.908 23.971 1.00 93.88 194 THR A CA 1
ATOM 1438 C C . THR A 1 194 ? -23.137 8.621 23.349 1.00 93.88 194 THR A C 1
ATOM 1440 O O . THR A 1 194 ? -23.732 9.486 23.987 1.00 93.88 194 THR A O 1
ATOM 1443 N N . GLY A 1 195 ? -23.487 8.291 22.102 1.00 90.44 195 GLY A N 1
ATOM 1444 C CA . GLY A 1 195 ? -24.444 9.038 21.286 1.00 90.44 195 GLY A CA 1
ATOM 1445 C C . GLY A 1 195 ? -23.894 10.340 20.688 1.00 90.44 195 GLY A C 1
ATOM 1446 O O . GLY A 1 195 ? -24.562 10.933 19.845 1.00 90.44 195 GLY A O 1
ATOM 1447 N N . ASN A 1 196 ? -22.685 10.766 21.067 1.00 93.50 196 ASN A N 1
ATOM 1448 C CA . ASN A 1 196 ? -22.037 11.963 20.535 1.00 93.50 196 ASN A CA 1
ATOM 1449 C C . ASN A 1 196 ? -21.060 11.589 19.415 1.00 93.50 196 ASN A C 1
ATOM 1451 O O . ASN A 1 196 ? -20.403 10.552 19.466 1.00 93.50 196 ASN A O 1
ATOM 1455 N N . THR A 1 197 ? -20.909 12.457 18.415 1.00 94.62 197 THR A N 1
ATOM 1456 C CA . THR A 1 197 ? -19.870 12.294 17.382 1.00 94.62 197 THR A CA 1
ATOM 1457 C C . THR A 1 197 ? -18.491 12.733 17.882 1.00 94.62 197 THR A C 1
ATOM 1459 O O . THR A 1 197 ? -17.469 12.219 17.419 1.00 94.62 197 THR A O 1
ATOM 1462 N N . VAL A 1 198 ? -18.455 13.660 18.845 1.00 97.19 198 VAL A N 1
ATOM 1463 C CA . VAL A 1 198 ? -17.258 14.119 19.562 1.00 97.19 198 VAL A CA 1
ATOM 1464 C C . VAL A 1 198 ? -17.598 14.296 21.039 1.00 97.19 198 VAL A C 1
ATOM 1466 O O . VAL A 1 198 ? -18.550 14.991 21.388 1.00 97.19 198 VAL A O 1
ATOM 1469 N N . ASP A 1 199 ? -16.779 13.711 21.902 1.00 97.31 199 ASP A N 1
ATOM 1470 C CA . ASP A 1 199 ? -16.808 13.870 23.349 1.00 97.31 199 ASP A CA 1
ATOM 1471 C C . ASP A 1 199 ? -15.609 14.695 23.830 1.00 97.31 199 ASP A C 1
ATOM 1473 O O . ASP A 1 199 ? -14.525 14.672 23.244 1.00 97.31 199 ASP A O 1
ATOM 1477 N N . THR A 1 200 ? -15.787 15.390 24.953 1.00 97.06 200 THR A N 1
ATOM 1478 C CA . THR A 1 200 ? -14.687 16.027 25.688 1.00 97.06 200 THR A CA 1
ATOM 1479 C C . THR A 1 200 ? -14.265 15.117 26.838 1.00 97.06 200 THR A C 1
ATOM 1481 O O . THR A 1 200 ? -15.007 14.937 27.810 1.00 97.06 200 THR A O 1
ATOM 1484 N N . LEU A 1 201 ? -13.066 14.549 26.731 1.00 96.62 201 LEU A N 1
ATOM 1485 C CA . LEU A 1 201 ? -12.428 13.737 27.763 1.00 96.62 201 LEU A CA 1
ATOM 1486 C C . LEU A 1 201 ? -11.647 14.649 28.710 1.00 96.62 201 LEU A C 1
ATOM 1488 O O . LEU A 1 201 ? -10.910 15.521 28.259 1.00 96.62 201 LEU A O 1
ATOM 1492 N N . ARG A 1 202 ? -11.816 14.459 30.020 1.00 94.38 202 ARG A N 1
ATOM 1493 C CA . ARG A 1 202 ? -11.092 15.202 31.059 1.00 94.38 202 ARG A CA 1
ATOM 1494 C C . ARG A 1 202 ? -10.000 14.311 31.637 1.00 94.38 202 ARG A C 1
ATOM 1496 O O . ARG A 1 202 ? -10.299 13.176 32.001 1.00 94.38 202 ARG A O 1
ATOM 1503 N N . LEU A 1 203 ? -8.783 14.837 31.710 1.00 94.06 203 LEU A N 1
ATOM 1504 C CA . LEU A 1 203 ? -7.609 14.147 32.240 1.00 94.06 203 LEU A CA 1
ATOM 1505 C C . LEU A 1 203 ? -7.359 14.542 33.706 1.00 94.06 203 LEU A C 1
ATOM 1507 O O . LEU A 1 203 ? -7.941 15.508 34.217 1.00 94.06 203 LEU A O 1
ATOM 1511 N N . SER A 1 204 ? -6.525 13.772 34.397 1.00 92.06 204 SER A N 1
ATOM 1512 C CA . SER A 1 204 ? -6.182 13.926 35.817 1.00 92.06 204 SER A CA 1
ATOM 1513 C C . SER A 1 204 ? -5.430 15.223 36.111 1.00 92.06 204 SER A C 1
ATOM 1515 O O . SER A 1 204 ? -5.643 15.826 37.163 1.00 92.06 204 SER A O 1
ATOM 1517 N N . ASP A 1 205 ? -4.641 15.710 35.154 1.00 88.38 205 ASP A N 1
ATOM 1518 C CA . ASP A 1 205 ? -3.948 17.002 35.211 1.00 88.38 205 ASP A CA 1
ATOM 1519 C C . ASP A 1 205 ? -4.891 18.215 35.042 1.00 88.38 205 ASP A C 1
ATOM 1521 O O . ASP A 1 205 ? -4.462 19.368 35.104 1.00 88.38 205 ASP A O 1
ATOM 1525 N N . GLY A 1 206 ? -6.191 17.969 34.843 1.00 88.00 206 GLY A N 1
ATOM 1526 C CA . GLY A 1 206 ? -7.219 18.988 34.656 1.00 88.00 206 GLY A CA 1
ATOM 1527 C C . GLY A 1 206 ? -7.387 19.459 33.211 1.00 88.00 206 GLY A C 1
ATOM 1528 O O . GLY A 1 206 ? -8.320 20.222 32.944 1.00 88.00 206 GLY A O 1
ATOM 1529 N N . THR A 1 207 ? -6.550 18.998 32.279 1.00 91.25 207 THR A N 1
ATOM 1530 C CA . THR A 1 207 ? -6.685 19.302 30.852 1.00 91.25 207 THR A CA 1
ATOM 1531 C C . THR A 1 207 ? -7.833 18.516 30.214 1.00 91.25 207 THR A C 1
ATOM 1533 O O . THR A 1 207 ? -8.424 17.604 30.806 1.00 91.25 207 THR A O 1
ATOM 1536 N N . THR A 1 208 ? -8.208 18.909 28.994 1.00 94.06 208 THR A N 1
ATOM 1537 C CA . THR A 1 208 ? -9.265 18.234 28.234 1.00 94.06 208 THR A CA 1
ATOM 1538 C C . THR A 1 208 ? -8.826 17.942 26.809 1.00 94.06 208 THR A C 1
ATOM 1540 O O . THR A 1 208 ? -8.079 18.717 26.214 1.00 94.06 208 THR A O 1
ATOM 1543 N N . VAL A 1 209 ? -9.309 16.827 26.266 1.00 96.19 209 VAL A N 1
ATOM 1544 C CA . VAL A 1 209 ? -9.024 16.357 24.908 1.00 96.19 209 VAL A CA 1
ATOM 1545 C C . VAL A 1 209 ? -10.343 16.027 24.220 1.00 96.19 209 VAL A C 1
ATOM 1547 O O . VAL A 1 209 ? -11.186 15.328 24.783 1.00 96.19 209 VAL A O 1
ATOM 1550 N N . LYS A 1 210 ? -10.534 16.527 22.997 1.00 96.94 210 LYS A N 1
ATOM 1551 C CA . LYS A 1 210 ? -11.664 16.121 22.154 1.00 96.94 210 LYS A CA 1
ATOM 1552 C C . LYS A 1 210 ? -11.371 14.762 21.528 1.00 96.94 210 LYS A C 1
ATOM 1554 O O . LYS A 1 210 ? -10.290 14.570 20.972 1.00 96.94 210 LYS A O 1
ATOM 1559 N N . ALA A 1 211 ? -12.334 13.851 21.585 1.00 98.19 211 ALA A N 1
ATOM 1560 C CA . ALA A 1 211 ? -12.216 12.522 21.004 1.00 98.19 211 ALA A CA 1
ATOM 1561 C C . ALA A 1 211 ? -13.520 12.086 20.333 1.00 98.19 211 ALA A C 1
ATOM 1563 O O . ALA A 1 211 ? -14.598 12.300 20.877 1.00 98.19 211 ALA A O 1
ATOM 1564 N N . SER A 1 212 ? -13.428 11.418 19.186 1.00 98.38 212 SER A N 1
ATOM 1565 C CA . SER A 1 212 ? -14.538 10.627 18.651 1.00 98.38 212 SER A CA 1
ATOM 1566 C C . SER A 1 212 ? -14.426 9.204 19.187 1.00 98.38 212 SER A C 1
ATOM 1568 O O . SER A 1 212 ? -13.401 8.547 18.995 1.00 98.38 212 SER A O 1
ATOM 1570 N N . LEU A 1 213 ? -15.469 8.738 19.871 1.00 97.75 213 LEU A N 1
ATOM 1571 C CA . LEU A 1 213 ? -15.551 7.396 20.443 1.00 97.75 213 LEU A CA 1
ATOM 1572 C C . LEU A 1 213 ? -16.442 6.548 19.535 1.00 97.75 213 LEU A C 1
ATOM 1574 O O . LEU A 1 213 ? -17.656 6.740 19.509 1.00 97.75 213 LEU A O 1
ATOM 1578 N N . VAL A 1 214 ? -15.840 5.649 18.755 1.00 95.75 214 VAL A N 1
ATOM 1579 C CA . VAL A 1 214 ? -16.547 4.893 17.707 1.00 95.75 214 VAL A CA 1
ATOM 1580 C C . VAL A 1 214 ? -16.315 3.399 17.897 1.00 95.75 214 VAL A C 1
ATOM 1582 O O . VAL A 1 214 ? -15.197 2.971 18.176 1.00 95.75 214 VAL A O 1
ATOM 1585 N N . ASP A 1 215 ? -17.366 2.598 17.748 1.00 90.56 215 ASP A N 1
ATOM 1586 C CA . ASP A 1 215 ? -17.310 1.138 17.822 1.00 90.56 215 ASP A CA 1
ATOM 1587 C C . ASP A 1 215 ? -17.880 0.516 16.544 1.00 90.56 215 ASP A C 1
ATOM 1589 O O . ASP A 1 215 ? -19.078 0.254 16.424 1.00 90.56 215 ASP A O 1
ATOM 1593 N N . VAL A 1 216 ? -17.000 0.306 15.564 1.00 85.75 216 VAL A N 1
ATOM 1594 C CA . VAL A 1 216 ? -17.299 -0.411 14.321 1.00 85.75 216 VAL A CA 1
ATOM 1595 C C . VAL A 1 216 ? -16.194 -1.435 14.077 1.00 85.75 216 VAL A C 1
ATOM 1597 O O . VAL A 1 216 ? -15.046 -1.084 13.817 1.00 85.75 216 VAL A O 1
ATOM 1600 N N . GLY A 1 217 ? -16.515 -2.719 14.210 1.00 79.50 217 GLY A N 1
ATOM 1601 C CA . GLY A 1 217 ? -15.567 -3.834 14.169 1.00 79.50 217 GLY A CA 1
ATOM 1602 C C . GLY A 1 217 ? -14.712 -3.954 15.437 1.00 79.50 217 GLY A C 1
ATOM 1603 O O . GLY A 1 217 ? -14.587 -5.047 15.985 1.00 79.50 217 GLY A O 1
ATOM 1604 N N . ASN A 1 218 ? -14.130 -2.851 15.915 1.00 82.88 218 ASN A N 1
ATOM 1605 C CA . ASN A 1 218 ? -13.472 -2.769 17.219 1.00 82.88 218 ASN A CA 1
ATOM 1606 C C . ASN A 1 218 ? -13.519 -1.322 17.765 1.00 82.88 218 ASN A C 1
ATOM 1608 O O . ASN A 1 218 ? -13.250 -0.391 16.998 1.00 82.88 218 ASN A O 1
ATOM 1612 N N . PRO A 1 219 ? -13.789 -1.110 19.068 1.00 90.69 219 PRO A N 1
ATOM 1613 C CA . PRO A 1 219 ? -13.783 0.211 19.692 1.00 90.69 219 PRO A CA 1
ATOM 1614 C C . PRO A 1 219 ? -12.481 1.004 19.497 1.00 90.69 219 PRO A C 1
ATOM 1616 O O . PRO A 1 219 ? -11.381 0.517 19.787 1.00 90.69 219 PRO A O 1
ATOM 1619 N N . GLY A 1 220 ? -12.621 2.254 19.055 1.00 95.50 220 GLY A N 1
ATOM 1620 C CA . GLY A 1 220 ? -11.539 3.208 18.841 1.00 95.50 220 GLY A CA 1
ATOM 1621 C C . GLY A 1 220 ? -11.792 4.556 19.524 1.00 95.50 220 GLY A C 1
ATOM 1622 O O . GLY A 1 220 ? -12.884 5.118 19.440 1.00 95.50 220 GLY A O 1
ATOM 1623 N N . VAL A 1 221 ? -10.752 5.081 20.174 1.00 98.06 221 VAL A N 1
ATOM 1624 C CA . VAL A 1 221 ? -10.659 6.457 20.678 1.00 98.06 221 VAL A CA 1
ATOM 1625 C C . VAL A 1 221 ? -9.850 7.265 19.667 1.00 98.06 221 VAL A C 1
ATOM 1627 O O . VAL A 1 221 ? -8.629 7.125 19.588 1.00 98.06 221 VAL A O 1
ATOM 1630 N N . PHE A 1 222 ? -10.523 8.090 18.869 1.00 98.19 222 PHE A N 1
ATOM 1631 C CA . PHE A 1 222 ? -9.902 8.877 17.805 1.00 98.19 222 PHE A CA 1
ATOM 1632 C C . PHE A 1 222 ? -9.671 10.313 18.265 1.00 98.19 222 PHE A C 1
ATOM 1634 O O . PHE A 1 222 ? -10.629 10.999 18.613 1.00 98.19 222 PHE A O 1
ATOM 1641 N N . ILE A 1 223 ? -8.422 10.779 18.238 1.00 97.62 223 ILE A N 1
ATOM 1642 C CA . ILE A 1 223 ? -8.049 12.152 18.614 1.00 97.62 223 ILE A CA 1
ATOM 1643 C C . ILE A 1 223 ? -7.220 12.813 17.513 1.00 97.62 223 ILE A C 1
ATOM 1645 O O . ILE A 1 223 ? -6.463 12.138 16.819 1.00 97.62 223 ILE A O 1
ATOM 1649 N N . SER A 1 224 ? -7.319 14.136 17.365 1.00 96.00 224 SER A N 1
ATOM 1650 C CA . SER A 1 224 ? -6.405 14.896 16.498 1.00 96.00 224 SER A CA 1
ATOM 1651 C C . SER A 1 224 ? -5.044 15.065 17.178 1.00 96.00 224 SER A C 1
ATOM 1653 O O . SER A 1 224 ? -4.983 15.336 18.381 1.00 96.00 224 SER A O 1
ATOM 1655 N N . THR A 1 225 ? -3.944 14.970 16.426 1.00 95.06 225 THR A N 1
ATOM 1656 C CA . THR A 1 225 ? -2.597 15.226 16.965 1.00 95.06 225 THR A CA 1
ATOM 1657 C C . THR A 1 225 ? -2.430 16.657 17.485 1.00 95.06 225 THR A C 1
ATOM 1659 O O . THR A 1 225 ? -1.653 16.869 18.412 1.00 95.06 225 THR A O 1
ATOM 1662 N N . GLU A 1 226 ? -3.207 17.624 16.984 1.00 90.75 226 GLU A N 1
ATOM 1663 C CA . GLU A 1 226 ? -3.239 19.003 17.508 1.00 90.75 226 GLU A CA 1
ATOM 1664 C C . GLU A 1 226 ? -3.680 19.059 18.974 1.00 90.75 226 GLU A C 1
ATOM 1666 O O . GLU A 1 226 ? -3.207 19.895 19.742 1.00 90.75 226 GLU A O 1
ATOM 1671 N N . SER A 1 227 ? -4.543 18.129 19.400 1.00 87.31 227 SER A N 1
ATOM 1672 C CA . SER A 1 227 ? -5.052 18.080 20.778 1.00 87.31 227 SER A CA 1
ATOM 1673 C C . SER A 1 227 ? -3.996 17.637 21.797 1.00 87.31 227 SER A C 1
ATOM 1675 O O . SER A 1 227 ? -4.249 17.668 23.000 1.00 87.31 227 SER A O 1
ATOM 1677 N N . LEU A 1 228 ? -2.807 17.222 21.346 1.00 87.56 228 LEU A N 1
ATOM 1678 C CA . LEU A 1 228 ? -1.730 16.780 22.231 1.00 87.56 228 LEU A CA 1
ATOM 1679 C C . LEU A 1 228 ? -0.907 17.941 22.804 1.00 87.56 228 LEU A C 1
ATOM 1681 O O . LEU A 1 228 ? -0.276 17.751 23.847 1.00 87.56 228 LEU A O 1
ATOM 1685 N N . GLY A 1 229 ? -0.934 19.119 22.165 1.00 83.50 229 GLY A N 1
ATOM 1686 C CA . GLY A 1 229 ? -0.143 20.288 22.570 1.00 83.50 229 GLY A CA 1
ATOM 1687 C C . GLY A 1 229 ? 1.362 20.148 22.304 1.00 83.50 229 GLY A C 1
ATOM 1688 O O . GLY A 1 229 ? 2.166 20.782 22.982 1.00 83.50 229 GLY A O 1
ATOM 1689 N N . LEU A 1 230 ? 1.755 19.293 21.353 1.00 85.94 230 LEU A N 1
ATOM 1690 C CA . LEU A 1 230 ? 3.150 19.082 20.953 1.00 85.94 230 LEU A CA 1
ATOM 1691 C C . LEU A 1 230 ? 3.495 19.962 19.747 1.00 85.94 230 LEU A C 1
ATOM 1693 O O . LEU A 1 230 ? 2.728 19.997 18.790 1.00 85.94 230 LEU A O 1
ATOM 1697 N N . ALA A 1 231 ? 4.664 20.611 19.751 1.00 82.94 231 ALA A N 1
ATOM 1698 C CA . ALA A 1 231 ? 5.087 21.460 18.630 1.00 82.94 231 ALA A CA 1
ATOM 1699 C C . ALA A 1 231 ? 5.229 20.657 17.319 1.00 82.94 231 ALA A C 1
ATOM 1701 O O . ALA A 1 231 ? 4.737 21.067 16.274 1.00 82.94 231 ALA A O 1
ATOM 1702 N N . ASP A 1 232 ? 5.800 19.453 17.404 1.00 85.44 232 ASP A N 1
ATOM 1703 C CA . ASP A 1 232 ? 6.103 18.599 16.248 1.00 85.44 232 ASP A CA 1
ATOM 1704 C C . ASP A 1 232 ? 5.015 17.546 15.960 1.00 85.44 232 ASP A C 1
ATOM 1706 O O . ASP A 1 232 ? 5.286 16.501 15.358 1.00 85.44 232 ASP A O 1
ATOM 1710 N N . HIS A 1 233 ? 3.770 17.795 16.388 1.00 88.00 233 HIS A N 1
ATOM 1711 C CA . HIS A 1 233 ? 2.671 16.818 16.354 1.00 88.00 233 HIS A CA 1
ATOM 1712 C C . HIS A 1 233 ? 2.377 16.228 14.956 1.00 88.00 233 HIS A C 1
ATOM 1714 O O . HIS A 1 233 ? 1.908 15.093 14.853 1.00 88.00 233 HIS A O 1
ATOM 1720 N N . LEU A 1 234 ? 2.687 16.953 13.874 1.00 88.19 234 LEU A N 1
ATOM 1721 C CA . LEU A 1 234 ? 2.512 16.494 12.486 1.00 88.19 234 LEU A CA 1
ATOM 1722 C C . LEU A 1 234 ? 3.572 15.479 12.023 1.00 88.19 234 LEU A C 1
ATOM 1724 O O . LEU A 1 234 ? 3.360 14.749 11.048 1.00 88.19 234 LEU A O 1
ATOM 1728 N N . SER A 1 235 ? 4.710 15.421 12.715 1.00 87.69 235 SER A N 1
ATOM 1729 C CA . SER A 1 235 ? 5.852 14.577 12.350 1.00 87.69 235 SER A CA 1
ATOM 1730 C C . SER A 1 235 ? 5.929 13.265 13.131 1.00 87.69 235 SER A C 1
ATOM 1732 O O . SER A 1 235 ? 6.795 12.454 12.824 1.00 87.69 235 SER A O 1
ATOM 1734 N N . LEU A 1 236 ? 5.015 13.030 14.085 1.00 91.56 236 LEU A N 1
ATOM 1735 C CA . LEU A 1 236 ? 5.031 11.851 14.956 1.00 91.56 236 LEU A CA 1
ATOM 1736 C C . LEU A 1 236 ? 5.154 10.535 14.168 1.00 91.56 236 LEU A C 1
ATOM 1738 O O . LEU A 1 236 ? 4.349 10.216 13.287 1.00 91.56 236 LEU A O 1
ATOM 1742 N N . THR A 1 237 ? 6.156 9.749 14.547 1.00 92.25 237 THR A N 1
ATOM 1743 C CA . THR A 1 237 ? 6.448 8.399 14.057 1.00 92.25 237 THR A CA 1
ATOM 1744 C C . THR A 1 237 ? 6.354 7.383 15.198 1.00 92.25 237 THR A C 1
ATOM 1746 O O . THR A 1 237 ? 6.463 7.767 16.368 1.00 92.25 237 THR A O 1
ATOM 1749 N N . PRO A 1 238 ? 6.221 6.073 14.903 1.00 92.25 238 PRO A N 1
ATOM 1750 C CA . PRO A 1 238 ? 6.245 5.048 15.943 1.00 92.25 238 PRO A CA 1
ATOM 1751 C C . PRO A 1 238 ? 7.489 5.124 16.834 1.00 92.25 238 PRO A C 1
ATOM 1753 O O . PRO A 1 238 ? 7.370 5.017 18.047 1.00 92.25 238 PRO A O 1
ATOM 1756 N N . ALA A 1 239 ? 8.667 5.386 16.256 1.00 90.81 239 ALA A N 1
ATOM 1757 C CA . ALA A 1 239 ? 9.913 5.499 17.011 1.00 90.81 239 ALA A CA 1
ATOM 1758 C C . ALA A 1 239 ? 9.890 6.666 18.011 1.00 90.81 239 ALA A C 1
ATOM 1760 O O . ALA A 1 239 ? 10.293 6.491 19.157 1.00 90.81 239 ALA A O 1
ATOM 1761 N N . GLN A 1 240 ? 9.371 7.830 17.604 1.00 93.06 240 GLN A N 1
ATOM 1762 C CA . GLN A 1 240 ? 9.262 8.996 18.486 1.00 93.06 240 GLN A CA 1
ATOM 1763 C C . GLN A 1 240 ? 8.272 8.765 19.632 1.00 93.06 240 GLN A C 1
ATOM 1765 O O . GLN A 1 240 ? 8.553 9.169 20.760 1.00 93.06 240 GLN A O 1
ATOM 1770 N N . VAL A 1 241 ? 7.141 8.099 19.360 1.00 94.31 241 VAL A N 1
ATOM 1771 C CA . VAL A 1 241 ? 6.171 7.722 20.401 1.00 94.31 241 VAL A CA 1
ATOM 1772 C C . VAL A 1 241 ? 6.795 6.717 21.369 1.00 94.31 241 VAL A C 1
ATOM 1774 O O . VAL A 1 241 ? 6.709 6.914 22.576 1.00 94.31 241 VAL A O 1
ATOM 1777 N N . GLU A 1 242 ? 7.479 5.684 20.866 1.00 91.31 242 GLU A N 1
ATOM 1778 C CA . GLU A 1 242 ? 8.148 4.689 21.716 1.00 91.31 242 GLU A CA 1
ATOM 1779 C C . GLU A 1 242 ? 9.244 5.293 22.597 1.00 91.31 242 GLU A C 1
ATOM 1781 O O . GLU A 1 242 ? 9.389 4.896 23.751 1.00 91.31 242 GLU A O 1
ATOM 1786 N N . SER A 1 243 ? 9.983 6.282 22.091 1.00 92.50 243 SER A N 1
ATOM 1787 C CA . SER A 1 243 ? 11.041 6.955 22.849 1.00 92.50 243 SER A CA 1
ATOM 1788 C C . SER A 1 243 ? 10.546 8.001 23.856 1.00 92.50 243 SER A C 1
ATOM 1790 O O . SER A 1 243 ? 11.372 8.603 24.537 1.00 92.50 243 SER A O 1
ATOM 1792 N N . ASN A 1 244 ? 9.234 8.255 23.946 1.00 93.56 244 ASN A N 1
ATOM 1793 C CA . ASN A 1 244 ? 8.662 9.322 24.773 1.00 93.56 244 ASN A CA 1
ATOM 1794 C C . ASN A 1 244 ? 7.693 8.763 25.841 1.00 93.56 244 ASN A C 1
ATOM 1796 O O . ASN A 1 244 ? 6.486 8.677 25.594 1.00 93.56 244 ASN A O 1
ATOM 1800 N N . PRO A 1 245 ? 8.194 8.400 27.040 1.00 93.62 245 PRO A N 1
ATOM 1801 C CA . PRO A 1 245 ? 7.379 7.836 28.117 1.00 93.62 245 PRO A CA 1
ATOM 1802 C C . PRO A 1 245 ? 6.211 8.729 28.549 1.00 93.62 245 PRO A C 1
ATOM 1804 O O . PRO A 1 245 ? 5.110 8.227 28.756 1.00 93.62 245 PRO A O 1
ATOM 1807 N N . GLN A 1 246 ? 6.420 10.046 28.622 1.00 93.38 246 GLN A N 1
ATOM 1808 C CA . GLN A 1 246 ? 5.399 11.008 29.046 1.00 93.38 246 GLN A CA 1
ATOM 1809 C C . GLN A 1 246 ? 4.239 11.070 28.048 1.00 93.38 246 GLN A C 1
ATOM 1811 O O . GLN A 1 246 ? 3.073 11.119 28.436 1.00 93.38 246 GLN A O 1
ATOM 1816 N N . LEU A 1 247 ? 4.543 11.031 26.745 1.00 94.00 247 LEU A N 1
ATOM 1817 C CA . LEU A 1 247 ? 3.511 10.946 25.718 1.00 94.00 247 LEU A CA 1
ATOM 1818 C C . LEU A 1 247 ? 2.741 9.628 25.832 1.00 94.00 247 LEU A C 1
ATOM 1820 O O . LEU A 1 247 ? 1.516 9.642 25.761 1.00 94.00 247 LEU A O 1
ATOM 1824 N N . LYS A 1 248 ? 3.427 8.498 26.032 1.00 95.19 248 LYS A N 1
ATOM 1825 C CA . LYS A 1 248 ? 2.766 7.192 26.176 1.00 95.19 248 LYS A CA 1
ATOM 1826 C C . LYS A 1 248 ? 1.817 7.153 27.372 1.00 95.19 248 LYS A C 1
ATOM 1828 O O . LYS A 1 248 ? 0.700 6.669 27.221 1.00 95.19 248 LYS A O 1
ATOM 1833 N N . GLU A 1 249 ? 2.228 7.699 28.513 1.00 94.62 249 GLU A N 1
ATOM 1834 C CA . GLU A 1 249 ? 1.390 7.808 29.712 1.00 94.62 249 GLU A CA 1
ATOM 1835 C C . GLU A 1 249 ? 0.137 8.653 29.444 1.00 94.62 249 GLU A C 1
ATOM 1837 O O . GLU A 1 249 ? -0.979 8.199 29.692 1.00 94.62 249 GLU A O 1
ATOM 1842 N N . LYS A 1 250 ? 0.299 9.822 28.810 1.00 95.19 250 LYS A N 1
ATOM 1843 C CA . LYS A 1 250 ? -0.828 10.683 28.418 1.00 95.19 250 LYS A CA 1
ATOM 1844 C C . LYS A 1 250 ? -1.784 9.995 27.436 1.00 95.19 250 LYS A C 1
ATOM 1846 O O . LYS A 1 250 ? -2.999 10.130 27.550 1.00 95.19 250 LYS A O 1
ATOM 1851 N N . LEU A 1 251 ? -1.263 9.264 26.448 1.00 96.56 251 LEU A N 1
ATOM 1852 C CA . LEU A 1 251 ? -2.089 8.529 25.481 1.00 96.56 251 LEU A CA 1
ATOM 1853 C C . LEU A 1 251 ? -2.857 7.379 26.136 1.00 96.56 251 LEU A C 1
ATOM 1855 O O . LEU A 1 251 ? -4.013 7.145 25.783 1.00 96.56 251 LEU A O 1
ATOM 1859 N N . GLU A 1 252 ? -2.242 6.685 27.091 1.00 96.06 252 GLU A N 1
ATOM 1860 C CA . GLU A 1 252 ? -2.914 5.648 27.872 1.00 96.06 252 GLU A CA 1
ATOM 1861 C C . GLU A 1 252 ? -4.017 6.240 28.754 1.00 96.06 252 GLU A C 1
ATOM 1863 O O . GLU A 1 252 ? -5.125 5.710 28.784 1.00 96.06 252 GLU A O 1
ATOM 1868 N N . GLU A 1 253 ? -3.778 7.388 29.384 1.00 96.81 253 GLU A N 1
ATOM 1869 C CA . GLU A 1 253 ? -4.797 8.097 30.158 1.00 96.81 253 GLU A CA 1
ATOM 1870 C C . GLU A 1 253 ? -5.999 8.515 29.291 1.00 96.81 253 GLU A C 1
ATOM 1872 O O . GLU A 1 253 ? -7.154 8.278 29.655 1.00 96.81 253 GLU A O 1
ATOM 1877 N N . ILE A 1 254 ? -5.748 9.069 28.098 1.00 97.44 254 ILE A N 1
ATOM 1878 C CA . ILE A 1 254 ? -6.805 9.412 27.133 1.00 97.44 254 ILE A CA 1
ATOM 1879 C C . ILE A 1 254 ? -7.589 8.158 26.726 1.00 97.44 254 ILE A C 1
ATOM 1881 O O . ILE A 1 254 ? -8.823 8.188 26.665 1.00 97.44 254 ILE A O 1
ATOM 1885 N N . ARG A 1 255 ? -6.896 7.042 26.469 1.00 97.62 255 ARG A N 1
ATOM 1886 C CA . ARG A 1 255 ? -7.526 5.762 26.126 1.00 97.62 255 ARG A CA 1
ATOM 1887 C C . ARG A 1 255 ? -8.426 5.267 27.261 1.00 97.62 255 ARG A C 1
ATOM 1889 O O . ARG A 1 255 ? -9.563 4.889 26.991 1.00 97.62 255 ARG A O 1
ATOM 1896 N N . GLN A 1 256 ? -7.961 5.308 28.510 1.00 97.25 256 GLN A N 1
ATOM 1897 C CA . GLN A 1 256 ? -8.726 4.903 29.697 1.00 97.25 256 GLN A CA 1
ATOM 1898 C C . GLN A 1 256 ? -9.955 5.789 29.933 1.00 97.25 256 GLN A C 1
ATOM 1900 O O . GLN A 1 256 ? -11.043 5.286 30.235 1.00 97.25 256 GLN A O 1
ATOM 1905 N N . ALA A 1 257 ? -9.816 7.103 29.744 1.00 97.44 257 ALA A N 1
ATOM 1906 C CA . ALA A 1 257 ? -10.935 8.036 29.812 1.00 97.44 257 ALA A CA 1
ATOM 1907 C C . ALA A 1 257 ? -11.981 7.734 28.724 1.00 97.44 257 ALA A C 1
ATOM 1909 O O . ALA A 1 257 ? -13.180 7.694 29.011 1.00 97.44 257 ALA A O 1
ATOM 1910 N N . GLY A 1 258 ? -11.534 7.460 27.493 1.00 97.31 258 GLY A N 1
ATOM 1911 C CA . GLY A 1 258 ? -12.396 7.030 26.392 1.00 97.31 258 GLY A CA 1
ATOM 1912 C C . GLY A 1 258 ? -13.097 5.699 26.678 1.00 97.31 258 GLY A C 1
ATOM 1913 O O . GLY A 1 258 ? -14.313 5.616 26.536 1.00 97.31 258 GLY A O 1
ATOM 1914 N N . ALA A 1 259 ? -12.368 4.693 27.172 1.00 96.56 259 ALA A N 1
ATOM 1915 C CA . ALA A 1 259 ? -12.917 3.394 27.569 1.00 96.56 259 ALA A CA 1
ATOM 1916 C C . ALA A 1 259 ? -14.049 3.547 28.591 1.00 96.56 259 ALA A C 1
ATOM 1918 O O . ALA A 1 259 ? -15.153 3.049 28.380 1.00 96.56 259 ALA A O 1
ATOM 1919 N N . SER A 1 260 ? -13.802 4.336 29.639 1.00 96.50 260 SER A N 1
ATOM 1920 C CA . SER A 1 260 ? -14.784 4.613 30.689 1.00 96.50 260 SER A CA 1
ATOM 1921 C C . SER A 1 260 ? -16.040 5.290 30.127 1.00 96.50 260 SER A C 1
ATOM 1923 O O . SER A 1 260 ? -17.156 4.928 30.490 1.00 96.50 260 SER A O 1
ATOM 1925 N N . ARG A 1 261 ? -15.882 6.245 29.198 1.00 96.12 261 ARG A N 1
ATOM 1926 C CA . ARG A 1 261 ? -17.012 6.909 28.522 1.00 96.12 261 ARG A CA 1
ATOM 1927 C C . ARG A 1 261 ? -17.800 5.978 27.605 1.00 96.12 261 ARG A C 1
ATOM 1929 O O . ARG A 1 261 ? -19.005 6.158 27.477 1.00 96.12 261 ARG A O 1
ATOM 1936 N N . MET A 1 262 ? -17.146 4.988 27.004 1.00 95.25 262 MET A N 1
ATOM 1937 C CA . MET A 1 262 ? -17.789 3.957 26.182 1.00 95.25 262 MET A CA 1
ATOM 1938 C C . MET A 1 262 ? -18.481 2.865 27.017 1.00 95.25 262 MET A C 1
ATOM 1940 O O . MET A 1 262 ? -19.106 1.981 26.438 1.00 95.25 262 MET A O 1
ATOM 1944 N N . GLY A 1 263 ? -18.371 2.901 28.352 1.00 94.38 263 GLY A N 1
ATOM 1945 C CA . GLY A 1 263 ? -18.876 1.844 29.235 1.00 94.38 263 GLY A CA 1
ATOM 1946 C C . GLY A 1 263 ? -18.022 0.570 29.225 1.00 94.38 263 GLY A C 1
ATOM 1947 O O . GLY A 1 263 ? -18.507 -0.495 29.598 1.00 94.38 263 GLY A O 1
ATOM 1948 N N . LEU A 1 264 ? -16.767 0.667 28.780 1.00 92.44 264 LEU A N 1
ATOM 1949 C CA . LEU A 1 264 ? -15.800 -0.429 28.734 1.00 92.44 264 LEU A CA 1
ATOM 1950 C C . LEU A 1 264 ? -14.890 -0.396 29.970 1.00 92.44 264 LEU A C 1
ATOM 1952 O O . LEU A 1 264 ? -14.709 0.652 30.590 1.00 92.44 264 LEU A O 1
ATOM 1956 N N . ASP A 1 265 ? -14.282 -1.535 30.314 1.00 91.56 265 ASP A N 1
ATOM 1957 C CA . ASP A 1 265 ? -13.306 -1.605 31.407 1.00 91.56 265 ASP A CA 1
ATOM 1958 C C . ASP A 1 265 ? -11.999 -0.894 31.003 1.00 91.56 265 ASP A C 1
ATOM 1960 O O . ASP A 1 265 ? -11.295 -1.377 30.110 1.00 91.56 265 ASP A O 1
ATOM 1964 N N . PRO A 1 266 ? -11.620 0.223 31.655 1.00 92.69 266 PRO A N 1
ATOM 1965 C CA . PRO A 1 266 ? -10.411 0.960 31.308 1.00 92.69 266 PRO A CA 1
ATOM 1966 C C . PRO A 1 266 ? -9.126 0.165 31.553 1.00 92.69 266 PRO A C 1
ATOM 1968 O O . PRO A 1 266 ? -8.089 0.537 31.019 1.00 92.69 266 PRO A O 1
ATOM 1971 N N . ARG A 1 267 ? -9.151 -0.936 32.311 1.00 87.94 267 ARG A N 1
ATOM 1972 C CA . ARG A 1 267 ? -7.959 -1.763 32.567 1.00 87.94 267 ARG A CA 1
ATOM 1973 C C . ARG A 1 267 ? -7.597 -2.666 31.388 1.00 87.94 267 ARG A C 1
ATOM 1975 O O . ARG A 1 267 ? -6.460 -3.119 31.298 1.00 87.94 267 ARG A O 1
ATOM 1982 N N . ILE A 1 268 ? -8.539 -2.926 30.480 1.00 84.06 268 ILE A N 1
ATOM 1983 C CA . ILE A 1 268 ? -8.299 -3.751 29.294 1.00 84.06 268 ILE A CA 1
ATOM 1984 C C . ILE A 1 268 ? -7.590 -2.891 28.243 1.00 84.06 268 ILE A C 1
ATOM 1986 O O . ILE A 1 268 ? -8.133 -1.901 27.757 1.00 84.06 268 ILE A O 1
ATOM 1990 N N . MET A 1 269 ? -6.353 -3.250 27.895 1.00 84.00 269 MET A N 1
ATOM 1991 C CA . MET A 1 269 ? -5.508 -2.458 26.988 1.00 84.00 269 MET A CA 1
ATOM 1992 C C . MET A 1 269 ? -5.742 -2.746 25.498 1.00 84.00 269 MET A C 1
ATOM 1994 O O . MET A 1 269 ? -5.328 -1.959 24.641 1.00 84.00 269 MET A O 1
ATOM 1998 N N . SER A 1 270 ? -6.369 -3.873 25.159 1.00 77.56 270 SER A N 1
ATOM 1999 C CA . SER A 1 270 ? -6.647 -4.246 23.766 1.00 77.56 270 SER A CA 1
ATOM 2000 C C . SER A 1 270 ? -7.845 -3.516 23.167 1.00 77.56 270 SER A C 1
ATOM 2002 O O . SER A 1 270 ? -7.905 -3.374 21.938 1.00 77.56 270 SER A O 1
ATOM 2004 N N . VAL A 1 271 ? -8.773 -3.061 24.018 1.00 86.75 271 VAL A N 1
ATOM 2005 C CA . VAL A 1 271 ? -10.042 -2.434 23.645 1.00 86.75 271 VAL A CA 1
ATOM 2006 C C . VAL A 1 271 ? -10.444 -1.373 24.689 1.00 86.75 271 VAL A C 1
ATOM 2008 O O . VAL A 1 271 ? -10.492 -1.692 25.872 1.00 86.75 271 VAL A O 1
ATOM 2011 N N . PRO A 1 272 ? -10.787 -0.133 24.290 1.00 93.19 272 PRO A N 1
ATOM 2012 C CA . PRO A 1 272 ? -10.621 0.435 22.958 1.00 93.19 272 PRO A CA 1
ATOM 2013 C C . PRO A 1 272 ? -9.146 0.715 22.654 1.00 93.19 272 PRO A C 1
ATOM 2015 O O . PRO A 1 272 ? -8.329 0.893 23.559 1.00 93.19 272 PRO A O 1
ATOM 2018 N N . LYS A 1 273 ? -8.809 0.801 21.366 1.00 93.25 273 LYS A N 1
ATOM 2019 C CA . LYS A 1 273 ? -7.494 1.287 20.916 1.00 93.25 273 LYS A CA 1
ATOM 2020 C C . LYS A 1 273 ? -7.527 2.804 20.765 1.00 93.25 273 LYS A C 1
ATOM 2022 O O . LYS A 1 273 ? -8.562 3.355 20.405 1.00 93.25 273 LYS A O 1
ATOM 2027 N N . ILE A 1 274 ? -6.400 3.475 20.982 1.00 96.38 274 ILE A N 1
ATOM 2028 C CA . ILE A 1 274 ? -6.267 4.913 20.708 1.00 96.38 274 ILE A CA 1
ATOM 2029 C C . ILE A 1 274 ? -5.603 5.143 19.349 1.00 96.38 274 ILE A C 1
ATOM 2031 O O . ILE A 1 274 ? -4.639 4.460 18.989 1.00 96.38 274 ILE A O 1
ATOM 2035 N N . VAL A 1 275 ? -6.137 6.099 18.587 1.00 97.25 275 VAL A N 1
ATOM 2036 C CA . VAL A 1 275 ? -5.663 6.465 17.250 1.00 97.25 275 VAL A CA 1
ATOM 2037 C C . VAL A 1 275 ? -5.447 7.963 17.168 1.00 97.25 275 VAL A C 1
ATOM 2039 O O . VAL A 1 275 ? -6.357 8.758 17.405 1.00 97.25 275 VAL A O 1
ATOM 2042 N N . LEU A 1 276 ? -4.234 8.330 16.779 1.00 97.50 276 LEU A N 1
ATOM 2043 C CA . LEU A 1 276 ? -3.851 9.696 16.474 1.00 97.50 276 LEU A CA 1
ATOM 2044 C C . LEU A 1 276 ? -4.167 9.983 15.013 1.00 97.50 276 LEU A C 1
ATOM 2046 O O . LEU A 1 276 ? -3.661 9.288 14.134 1.00 97.50 276 LEU A O 1
ATOM 2050 N N . LEU A 1 277 ? -4.982 10.998 14.762 1.00 97.00 277 LEU A N 1
ATOM 2051 C CA . LEU A 1 277 ? -5.348 11.470 13.434 1.00 97.00 277 LEU A CA 1
ATOM 2052 C C . LEU A 1 277 ? -4.577 12.744 13.122 1.00 97.00 277 LEU A C 1
ATOM 2054 O O . LEU A 1 277 ? -4.534 13.675 13.926 1.00 97.00 277 LEU A O 1
ATOM 2058 N N . PHE A 1 278 ? -3.949 12.777 11.955 1.00 94.94 278 PHE A N 1
ATOM 2059 C CA . PHE A 1 278 ? -3.181 13.933 11.518 1.00 94.94 278 PHE A CA 1
ATOM 2060 C C . PHE A 1 278 ? -4.115 14.876 10.742 1.00 94.94 278 PHE A C 1
ATOM 2062 O O . PHE A 1 278 ? -4.751 14.419 9.791 1.00 94.94 278 PHE A O 1
ATOM 2069 N N . PRO A 1 279 ? -4.190 16.173 11.103 1.00 85.69 279 PRO A N 1
ATOM 2070 C CA . PRO A 1 279 ? -5.060 17.153 10.438 1.00 85.69 279 PRO A CA 1
ATOM 2071 C C . PRO A 1 279 ? -4.791 17.322 8.940 1.00 85.69 279 PRO A C 1
ATOM 2073 O O . PRO A 1 279 ? -5.672 17.712 8.184 1.00 85.69 279 PRO A O 1
ATOM 2076 N N . SER A 1 280 ? -3.562 17.033 8.510 1.00 77.25 280 SER A N 1
ATOM 2077 C CA . SER A 1 280 ? -3.187 16.945 7.104 1.00 77.25 280 SER A CA 1
ATOM 2078 C C . SER A 1 280 ? -2.752 15.521 6.796 1.00 77.25 280 SER A C 1
ATOM 2080 O O . SER A 1 280 ? -1.922 14.942 7.507 1.00 77.25 280 SER A O 1
ATOM 2082 N N . SER A 1 281 ? -3.276 14.968 5.704 1.00 66.56 281 SER A N 1
ATOM 2083 C CA . SER A 1 281 ? -2.840 13.676 5.181 1.00 66.56 281 SER A CA 1
ATOM 2084 C C . SER A 1 281 ? -1.388 13.703 4.686 1.00 66.56 281 SER A C 1
ATOM 2086 O O . SER A 1 281 ? -0.762 12.649 4.570 1.00 66.56 281 SER A O 1
ATOM 2088 N N . GLY A 1 282 ? -0.834 14.896 4.420 1.00 60.56 282 GLY A N 1
ATOM 2089 C CA . GLY A 1 282 ? 0.522 15.094 3.898 1.00 60.56 282 GLY A CA 1
ATOM 2090 C C . GLY A 1 282 ? 0.725 14.587 2.464 1.00 60.56 282 GLY A C 1
ATOM 2091 O O . GLY A 1 282 ? 1.847 14.609 1.968 1.00 60.56 282 GLY A O 1
ATOM 2092 N N . SER A 1 283 ? -0.338 14.110 1.809 1.00 71.00 283 SER A N 1
ATOM 2093 C CA . SER A 1 283 ? -0.320 13.496 0.481 1.00 71.00 283 SER A CA 1
ATOM 2094 C C . SER A 1 283 ? -1.723 13.517 -0.124 1.00 71.00 283 SER A C 1
ATOM 2096 O O . SER A 1 283 ? -2.679 13.146 0.553 1.00 71.00 283 SER A O 1
ATOM 2098 N N . SER A 1 284 ? -1.859 13.868 -1.409 1.00 69.81 284 SER A N 1
ATOM 2099 C CA . SER A 1 284 ? -3.141 13.784 -2.136 1.00 69.81 284 SER A CA 1
ATOM 2100 C C . SER A 1 284 ? -3.649 12.344 -2.301 1.00 69.81 284 SER A C 1
ATOM 2102 O O . SER A 1 284 ? -4.826 12.137 -2.575 1.00 69.81 284 SER A O 1
ATOM 2104 N N . LYS A 1 285 ? -2.776 11.344 -2.101 1.00 67.50 285 LYS A N 1
ATOM 2105 C CA . LYS A 1 285 ? -3.081 9.904 -2.200 1.00 67.50 285 LYS A CA 1
ATOM 2106 C C . LYS A 1 285 ? -3.624 9.290 -0.907 1.00 67.50 285 LYS A C 1
ATOM 2108 O O . LYS A 1 285 ? -3.858 8.087 -0.873 1.00 67.50 285 LYS A O 1
ATOM 2113 N N . VAL A 1 286 ? -3.705 10.067 0.170 1.00 85.00 286 VAL A N 1
ATOM 2114 C CA . VAL A 1 286 ? -4.194 9.632 1.479 1.00 85.00 286 VAL A CA 1
ATOM 2115 C C . VAL A 1 286 ? -5.305 10.585 1.881 1.00 85.00 286 VAL A C 1
ATOM 2117 O O . VAL A 1 286 ? -5.106 11.796 1.895 1.00 85.00 286 VAL A O 1
ATOM 2120 N N . ASP A 1 287 ? -6.458 10.040 2.242 1.00 89.25 287 ASP A N 1
ATOM 2121 C CA . ASP A 1 287 ? -7.583 10.833 2.730 1.00 89.25 287 ASP A CA 1
ATOM 2122 C C . ASP A 1 287 ? -7.382 11.224 4.188 1.00 89.25 287 ASP A C 1
ATOM 2124 O O . ASP A 1 287 ? -7.619 12.363 4.580 1.00 89.25 287 ASP A O 1
ATOM 2128 N N . ILE A 1 288 ? -6.906 10.276 4.996 1.00 92.94 288 ILE A N 1
ATOM 2129 C CA . ILE A 1 288 ? -6.643 10.487 6.414 1.00 92.94 288 ILE A CA 1
ATOM 2130 C C . ILE A 1 288 ? -5.393 9.730 6.841 1.00 92.94 288 ILE A C 1
ATOM 2132 O O . ILE A 1 288 ? -5.253 8.531 6.608 1.00 92.94 288 ILE A O 1
ATOM 2136 N N . ARG A 1 289 ? -4.453 10.433 7.470 1.00 95.06 289 ARG A N 1
ATOM 2137 C CA . ARG A 1 289 ? -3.248 9.820 8.032 1.00 95.06 289 ARG A CA 1
ATOM 2138 C C . ARG A 1 289 ? -3.477 9.520 9.510 1.00 95.06 289 ARG A C 1
ATOM 2140 O O . ARG A 1 289 ? -4.052 10.340 10.228 1.00 95.06 289 ARG A O 1
ATOM 2147 N N . CYS A 1 290 ? -3.003 8.365 9.971 1.00 95.75 290 CYS A N 1
ATOM 2148 C CA . CYS A 1 290 ? -3.147 7.924 11.350 1.00 95.75 290 CYS A CA 1
ATOM 2149 C C . CYS A 1 290 ? -1.885 7.264 11.928 1.00 95.75 290 CYS A C 1
ATOM 2151 O O . CYS A 1 290 ? -1.015 6.770 11.207 1.00 95.75 290 CYS A O 1
ATOM 2153 N N . LEU A 1 291 ? -1.810 7.235 13.259 1.00 95.50 291 LEU A N 1
ATOM 2154 C CA . LEU A 1 291 ? -0.883 6.414 14.036 1.00 95.50 291 LEU A CA 1
ATOM 2155 C C . LEU A 1 291 ? -1.666 5.781 15.188 1.00 95.50 291 LEU A C 1
ATOM 2157 O O . LEU A 1 291 ? -2.218 6.480 16.033 1.00 95.50 291 LEU A O 1
ATOM 2161 N N . ALA A 1 292 ? -1.736 4.453 15.207 1.00 94.00 292 ALA A N 1
ATOM 2162 C CA . ALA A 1 292 ? -2.474 3.702 16.218 1.00 94.00 292 ALA A CA 1
ATOM 2163 C C . ALA A 1 292 ? -1.548 3.191 17.324 1.00 94.00 292 ALA A C 1
ATOM 2165 O O . ALA A 1 292 ? -0.402 2.828 17.055 1.00 94.00 292 ALA A O 1
ATOM 2166 N N . LEU A 1 293 ? -2.066 3.087 18.548 1.00 92.12 293 LEU A N 1
ATOM 2167 C CA . LEU A 1 293 ? -1.418 2.350 19.629 1.00 92.12 293 LEU A CA 1
ATOM 2168 C C . LEU A 1 293 ? -2.210 1.079 19.950 1.00 92.12 293 LEU A C 1
ATOM 2170 O O . LEU A 1 293 ? -3.439 1.036 19.880 1.00 92.12 293 LEU A O 1
ATOM 2174 N N . SER A 1 294 ? -1.489 0.022 20.305 1.00 84.25 294 SER A N 1
ATOM 2175 C CA . SER A 1 294 ? -2.039 -1.266 20.711 1.00 84.25 294 SER A CA 1
ATOM 2176 C C . SER A 1 294 ? -1.199 -1.832 21.841 1.00 84.25 294 SER A C 1
ATOM 2178 O O . SER A 1 294 ? 0.014 -1.936 21.692 1.00 84.25 294 SER A O 1
ATOM 2180 N N . MET A 1 295 ? -1.830 -2.234 22.947 1.00 83.19 295 MET A N 1
ATOM 2181 C CA . MET A 1 295 ? -1.121 -2.748 24.128 1.00 83.19 295 MET A CA 1
ATOM 2182 C C . MET A 1 295 ? -0.005 -1.796 24.605 1.00 83.19 295 MET A C 1
ATOM 2184 O O . MET A 1 295 ? 1.096 -2.228 24.931 1.00 83.19 295 MET A O 1
ATOM 2188 N N . GLY A 1 296 ? -0.263 -0.483 24.572 1.00 84.31 296 GLY A N 1
ATOM 2189 C CA . GLY A 1 296 ? 0.718 0.542 24.948 1.00 84.31 296 GLY A CA 1
ATOM 2190 C C . GLY A 1 296 ? 1.899 0.706 23.980 1.00 84.31 296 GLY A C 1
ATOM 2191 O O . GLY A 1 296 ? 2.834 1.436 24.298 1.00 84.31 296 GLY A O 1
ATOM 2192 N N . GLN A 1 297 ? 1.881 0.048 22.817 1.00 86.31 297 GLN A N 1
ATOM 2193 C CA . GLN A 1 297 ? 2.922 0.141 21.790 1.00 86.31 297 GLN A CA 1
ATOM 2194 C C . GLN A 1 297 ? 2.394 0.835 20.529 1.00 86.31 297 GLN A C 1
ATOM 2196 O O . GLN A 1 297 ? 1.292 0.538 20.061 1.00 86.31 297 GLN A O 1
ATOM 2201 N N . ALA A 1 298 ? 3.187 1.727 19.944 1.00 90.38 298 ALA A N 1
ATOM 2202 C CA . ALA A 1 298 ? 2.934 2.339 18.653 1.00 90.38 298 ALA A CA 1
ATOM 2203 C C . ALA A 1 298 ? 2.981 1.276 17.553 1.00 90.38 298 ALA A C 1
ATOM 2205 O O . ALA A 1 298 ? 3.978 0.581 17.336 1.00 90.38 298 ALA A O 1
ATOM 2206 N N . HIS A 1 299 ? 1.873 1.149 16.835 1.00 86.62 299 HIS A N 1
ATOM 2207 C CA . HIS A 1 299 ? 1.740 0.173 15.775 1.00 86.62 299 HIS A CA 1
ATOM 2208 C C . HIS A 1 299 ? 2.524 0.634 14.537 1.00 86.62 299 HIS A C 1
ATOM 2210 O O . HIS A 1 299 ? 2.431 1.786 14.113 1.00 86.62 299 HIS A O 1
ATOM 2216 N N . LYS A 1 300 ? 3.302 -0.273 13.931 1.00 84.44 300 LYS A N 1
ATOM 2217 C CA . LYS A 1 300 ? 4.128 0.043 12.748 1.00 84.44 300 LYS A CA 1
ATOM 2218 C C . LYS A 1 300 ? 3.302 0.203 11.461 1.00 84.44 300 LYS A C 1
ATOM 2220 O O . LYS A 1 300 ? 3.772 0.797 10.500 1.00 84.44 300 LYS A O 1
ATOM 2225 N N . ALA A 1 301 ? 2.067 -0.287 11.449 1.00 85.25 301 ALA A N 1
ATOM 2226 C CA . ALA A 1 301 ? 1.059 -0.073 10.401 1.00 85.25 301 ALA A CA 1
ATOM 2227 C C . ALA A 1 301 ? -0.259 0.410 11.045 1.00 85.25 301 ALA A C 1
ATOM 2229 O O . ALA A 1 301 ? -0.217 1.109 12.055 1.00 85.25 301 ALA A O 1
ATOM 2230 N N . VAL A 1 302 ? -1.419 -0.065 10.598 1.00 86.56 302 VAL A N 1
ATOM 2231 C CA . VAL A 1 302 ? -2.698 0.066 11.320 1.00 86.56 302 VAL A CA 1
ATOM 2232 C C . VAL A 1 302 ? -3.368 -1.312 11.451 1.00 86.56 302 VAL A C 1
ATOM 2234 O O . VAL A 1 302 ? -3.337 -2.083 10.493 1.00 86.56 302 VAL A O 1
ATOM 2237 N N . PRO A 1 303 ? -3.947 -1.683 12.610 1.00 84.44 303 PRO A N 1
ATOM 2238 C CA . PRO A 1 303 ? -4.757 -2.898 12.701 1.00 84.44 303 PRO A CA 1
ATOM 2239 C C . PRO A 1 303 ? -5.987 -2.803 11.786 1.00 84.44 303 PRO A C 1
ATOM 2241 O O . PRO A 1 303 ? -6.717 -1.818 11.874 1.00 84.44 303 PRO A O 1
ATOM 2244 N N . LEU A 1 304 ? -6.271 -3.822 10.965 1.00 83.38 304 LEU A N 1
ATOM 2245 C CA . LEU A 1 304 ? -7.359 -3.753 9.973 1.00 83.38 304 LEU A CA 1
ATOM 2246 C C . LEU A 1 304 ? -8.741 -3.449 10.579 1.00 83.38 304 LEU A C 1
ATOM 2248 O O . LEU A 1 304 ? -9.487 -2.652 10.024 1.00 83.38 304 LEU A O 1
ATOM 2252 N N . THR A 1 305 ? -9.072 -4.003 11.749 1.00 82.81 305 THR A N 1
ATOM 2253 C CA . THR A 1 305 ? -10.332 -3.680 12.452 1.00 82.81 305 THR A CA 1
ATOM 2254 C C . THR A 1 305 ? -10.425 -2.215 12.864 1.00 82.81 305 THR A C 1
ATOM 2256 O O . THR A 1 305 ? -11.510 -1.647 12.899 1.00 82.81 305 THR A O 1
ATOM 2259 N N . LEU A 1 306 ? -9.288 -1.586 13.153 1.00 89.12 306 LEU A N 1
ATOM 2260 C CA . LEU A 1 306 ? -9.227 -0.176 13.512 1.00 89.12 306 LEU A CA 1
ATOM 2261 C C . LEU A 1 306 ? -9.221 0.720 12.270 1.00 89.12 306 LEU A C 1
ATOM 2263 O O . LEU A 1 306 ? -9.792 1.803 12.312 1.00 89.12 306 LEU A O 1
ATOM 2267 N N . ALA A 1 307 ? -8.632 0.254 11.165 1.00 89.38 307 ALA A N 1
ATOM 2268 C CA . ALA A 1 307 ? -8.751 0.896 9.860 1.00 89.38 307 ALA A CA 1
ATOM 2269 C C . ALA A 1 307 ? -10.208 0.895 9.376 1.00 89.38 307 ALA A C 1
ATOM 2271 O O . ALA A 1 307 ? -10.705 1.937 8.970 1.00 89.38 307 ALA A O 1
ATOM 2272 N N . LEU A 1 308 ? -10.920 -0.230 9.513 1.00 87.44 308 LEU A N 1
ATOM 2273 C CA . LEU A 1 308 ? -12.362 -0.314 9.270 1.00 87.44 308 LEU A CA 1
ATOM 2274 C C . LEU A 1 308 ? -13.132 0.690 10.138 1.00 87.44 308 LEU A C 1
ATOM 2276 O O . LEU A 1 308 ? -13.939 1.458 9.622 1.00 87.44 308 LEU A O 1
ATOM 2280 N N . CYS A 1 309 ? -12.847 0.712 11.444 1.00 90.88 309 CYS A N 1
ATOM 2281 C CA . CYS A 1 309 ? -13.478 1.638 12.381 1.00 90.88 309 CYS A CA 1
ATOM 2282 C C . CYS A 1 309 ? -13.226 3.104 11.997 1.00 90.88 309 CYS A C 1
ATOM 2284 O O . CYS A 1 309 ? -14.150 3.910 12.008 1.00 90.88 309 CYS A O 1
ATOM 2286 N N . LEU A 1 310 ? -11.998 3.441 11.587 1.00 93.88 310 LEU A N 1
ATOM 2287 C CA . LEU A 1 310 ? -11.635 4.775 11.110 1.00 93.88 310 LEU A CA 1
ATOM 2288 C C . LEU A 1 310 ? -12.323 5.127 9.784 1.00 93.88 310 LEU A C 1
ATOM 2290 O O . LEU A 1 310 ? -12.809 6.246 9.629 1.00 93.88 310 LEU A O 1
ATOM 2294 N N . GLY A 1 311 ? -12.396 4.179 8.848 1.00 90.06 311 GLY A N 1
ATOM 2295 C CA . GLY A 1 311 ? -13.136 4.328 7.598 1.00 90.06 311 GLY A CA 1
ATOM 2296 C C . GLY A 1 311 ? -14.598 4.662 7.876 1.00 90.06 311 GLY A C 1
ATOM 2297 O O . GLY A 1 311 ? -15.076 5.703 7.433 1.00 90.06 311 GLY A O 1
ATOM 2298 N N . ALA A 1 312 ? -15.263 3.881 8.729 1.00 89.19 312 ALA A N 1
ATOM 2299 C CA . ALA A 1 312 ? -16.628 4.161 9.163 1.00 89.19 312 ALA A CA 1
ATOM 2300 C C . ALA A 1 312 ? -16.748 5.510 9.889 1.00 89.19 312 ALA A C 1
ATOM 2302 O O . ALA A 1 312 ? -17.616 6.311 9.550 1.00 89.19 312 ALA A O 1
ATOM 2303 N N . ALA A 1 313 ? -15.845 5.811 10.827 1.00 92.25 313 ALA A N 1
ATOM 2304 C CA . ALA A 1 313 ? -15.827 7.080 11.548 1.00 92.25 313 ALA A CA 1
ATOM 2305 C C . ALA A 1 313 ? -15.743 8.276 10.590 1.00 92.25 313 ALA A C 1
ATOM 2307 O O . ALA A 1 313 ? -16.469 9.247 10.781 1.00 92.25 313 ALA A O 1
ATOM 2308 N N . SER A 1 314 ? -14.927 8.197 9.534 1.00 91.94 314 SER A N 1
ATOM 2309 C CA . SER A 1 314 ? -14.789 9.266 8.533 1.00 91.94 314 SER A CA 1
ATOM 2310 C C . SER A 1 314 ? -16.079 9.545 7.746 1.00 91.94 314 SER A C 1
ATOM 2312 O O . SER A 1 314 ? -16.291 10.659 7.268 1.00 91.94 314 SER A O 1
ATOM 2314 N N . GLN A 1 315 ? -16.968 8.555 7.660 1.00 86.88 315 GLN A N 1
ATOM 2315 C CA . GLN A 1 315 ? -18.264 8.655 6.992 1.00 86.88 315 GLN A CA 1
ATOM 2316 C C . GLN A 1 315 ? -19.394 9.086 7.951 1.00 86.88 315 GLN A C 1
ATOM 2318 O O . GLN A 1 315 ? -20.463 9.504 7.507 1.00 86.88 315 GLN A O 1
ATOM 2323 N N . LEU A 1 316 ? -19.170 9.041 9.271 1.00 88.31 316 LEU A N 1
ATOM 2324 C CA . LEU A 1 316 ? -20.106 9.548 10.276 1.00 88.31 316 LEU A CA 1
ATOM 2325 C C . LEU A 1 316 ? -19.947 11.066 10.426 1.00 88.31 316 LEU A C 1
ATOM 2327 O O . LEU A 1 316 ? -18.985 11.552 11.023 1.00 88.31 316 LEU A O 1
ATOM 2331 N N . LYS A 1 317 ? -20.908 11.825 9.889 1.00 89.69 317 LYS A N 1
ATOM 2332 C CA . LYS A 1 317 ? -20.881 13.294 9.886 1.00 89.69 317 LYS A CA 1
ATOM 2333 C C . LYS A 1 317 ? -20.650 13.861 11.290 1.00 89.69 317 LYS A C 1
ATOM 2335 O O . LYS A 1 317 ? -21.405 13.570 12.211 1.00 89.69 317 LYS A O 1
ATOM 2340 N N . GLY A 1 318 ? -19.653 14.736 11.413 1.00 89.62 318 GLY A N 1
ATOM 2341 C CA . GLY A 1 318 ? -19.347 15.457 12.650 1.00 89.62 318 GLY A CA 1
ATOM 2342 C C . GLY A 1 318 ? -18.414 14.720 13.610 1.00 89.62 318 GLY A C 1
ATOM 2343 O O . GLY A 1 318 ? -18.227 15.196 14.725 1.00 89.62 318 GLY A O 1
ATOM 2344 N N . THR A 1 319 ? -17.852 13.568 13.232 1.00 96.25 319 THR A N 1
ATOM 2345 C CA . THR A 1 319 ? -16.686 13.006 13.933 1.00 96.25 319 THR A CA 1
ATOM 2346 C C . THR A 1 319 ? -15.410 13.754 13.533 1.00 96.25 319 THR A C 1
ATOM 2348 O O . THR A 1 319 ? -15.344 14.350 12.456 1.00 96.25 319 THR A O 1
ATOM 2351 N N . ILE A 1 320 ? -14.354 13.647 14.345 1.00 96.31 320 ILE A N 1
ATOM 2352 C CA . ILE A 1 320 ? -13.030 14.219 14.033 1.00 96.31 320 ILE A CA 1
ATOM 2353 C C . ILE A 1 320 ? -12.505 13.675 12.696 1.00 96.31 320 ILE A C 1
ATOM 2355 O O . ILE A 1 320 ? -11.971 14.422 11.881 1.00 96.31 320 ILE A O 1
ATOM 2359 N N . ALA A 1 321 ? -12.680 12.375 12.443 1.00 94.81 321 ALA A N 1
ATOM 2360 C CA . ALA A 1 321 ? -12.262 11.762 11.187 1.00 94.81 321 ALA A CA 1
ATOM 2361 C C . ALA A 1 321 ? -13.034 12.332 9.986 1.00 94.81 321 ALA A C 1
ATOM 2363 O O . ALA A 1 321 ? -12.426 12.593 8.951 1.00 94.81 321 ALA A O 1
ATOM 2364 N N . SER A 1 322 ? -14.346 12.554 10.132 1.00 93.44 322 SER A N 1
ATOM 2365 C CA . SER A 1 322 ? -15.193 13.133 9.083 1.00 93.44 322 SER A CA 1
ATOM 2366 C C . SER A 1 322 ? -14.800 14.574 8.763 1.00 93.44 322 SER A C 1
ATOM 2368 O O . SER A 1 322 ? -14.734 14.949 7.595 1.00 93.44 322 SER A O 1
ATOM 2370 N N . GLU A 1 323 ? -14.467 15.368 9.782 1.00 92.00 323 GLU A N 1
ATOM 2371 C CA . GLU A 1 323 ? -13.970 16.735 9.602 1.00 92.00 323 GLU A CA 1
ATOM 2372 C C . GLU A 1 323 ? -12.632 16.764 8.848 1.00 92.00 323 GLU A C 1
ATOM 2374 O O . GLU A 1 323 ? -12.492 17.534 7.898 1.00 92.00 323 GLU A O 1
ATOM 2379 N N . ILE A 1 324 ? -11.686 15.883 9.199 1.00 90.81 324 ILE A N 1
ATOM 2380 C CA . ILE A 1 324 ? -10.368 15.806 8.543 1.00 90.81 324 ILE A CA 1
ATOM 2381 C C . ILE A 1 324 ? -10.492 15.447 7.054 1.00 90.81 324 ILE A C 1
ATOM 2383 O O . ILE A 1 324 ? -9.809 16.045 6.226 1.00 90.81 324 ILE A O 1
ATOM 2387 N N . VAL A 1 325 ? -11.391 14.528 6.683 1.00 88.38 325 VAL A N 1
ATOM 2388 C CA . VAL A 1 325 ? -11.608 14.153 5.267 1.00 88.38 325 VAL A CA 1
ATOM 2389 C C . VAL A 1 325 ? -12.504 15.141 4.499 1.00 88.38 325 VAL A C 1
ATOM 2391 O O . VAL A 1 325 ? -12.865 14.895 3.345 1.00 88.38 325 VAL A O 1
ATOM 2394 N N . GLY A 1 326 ? -12.881 16.266 5.116 1.00 82.50 326 GLY A N 1
ATOM 2395 C CA . GLY A 1 326 ? -13.665 17.332 4.487 1.00 82.50 326 GLY A CA 1
ATOM 2396 C C . GLY A 1 326 ? -15.176 17.081 4.435 1.00 82.50 326 GLY A C 1
ATOM 2397 O O . GLY A 1 326 ? -15.867 17.703 3.627 1.00 82.50 326 GLY A O 1
ATOM 2398 N N . GLY A 1 327 ? -15.699 16.166 5.257 1.00 69.50 327 GLY A N 1
ATOM 2399 C CA . GLY A 1 327 ? -17.135 15.933 5.456 1.00 69.50 327 GLY A CA 1
ATOM 2400 C C . GLY A 1 327 ? -17.888 15.361 4.251 1.00 69.50 327 GLY A C 1
ATOM 2401 O O . GLY A 1 327 ? -19.120 15.373 4.243 1.00 69.50 327 GLY A O 1
ATOM 2402 N N . LYS A 1 328 ? -17.176 14.891 3.220 1.00 72.19 328 LYS A N 1
ATOM 2403 C CA . LYS A 1 328 ? -17.765 14.278 2.024 1.00 72.19 328 LYS A CA 1
ATOM 2404 C C . LYS A 1 328 ? -17.851 12.768 2.197 1.00 72.19 328 LYS A C 1
ATOM 2406 O O . LYS A 1 328 ? -16.870 12.136 2.585 1.00 72.19 328 LYS A O 1
ATOM 2411 N N . LEU A 1 329 ? -19.004 12.201 1.846 1.00 71.75 329 LEU A N 1
ATOM 2412 C CA . LEU A 1 329 ? -19.145 10.754 1.760 1.00 71.75 329 LEU A CA 1
ATOM 2413 C C . LEU A 1 329 ? -18.268 10.218 0.622 1.00 71.75 329 LEU A C 1
ATOM 2415 O O . LEU A 1 329 ? -18.204 10.819 -0.454 1.00 71.75 329 LEU A O 1
ATOM 2419 N N . LYS A 1 330 ? -17.581 9.105 0.871 1.00 72.75 330 LYS A N 1
ATOM 2420 C CA . LYS A 1 330 ? -16.737 8.409 -0.101 1.00 72.75 330 LYS A CA 1
ATOM 2421 C C . LYS A 1 330 ? -17.012 6.915 -0.036 1.00 72.75 330 LYS A C 1
ATOM 2423 O O . LYS A 1 330 ? -17.089 6.346 1.047 1.00 72.75 330 LYS A O 1
ATOM 2428 N N . ASN A 1 331 ? -17.057 6.275 -1.202 1.00 69.00 331 ASN A N 1
ATOM 2429 C CA . ASN A 1 331 ? -17.191 4.819 -1.296 1.00 69.00 331 ASN A CA 1
ATOM 2430 C C . ASN A 1 331 ? -15.957 4.100 -0.739 1.00 69.00 331 ASN A C 1
ATOM 2432 O O . ASN A 1 331 ? -16.056 2.992 -0.215 1.00 69.00 331 ASN A O 1
ATOM 2436 N N . THR A 1 332 ? -14.786 4.726 -0.852 1.00 80.62 332 THR A N 1
ATOM 2437 C CA . THR A 1 332 ? -13.517 4.213 -0.338 1.00 80.62 332 THR A CA 1
ATOM 2438 C C . THR A 1 332 ? -12.738 5.346 0.305 1.00 80.62 332 THR A C 1
ATOM 2440 O O . THR A 1 332 ? -12.695 6.453 -0.231 1.00 80.62 332 THR A O 1
ATOM 2443 N N . VAL A 1 333 ? -12.149 5.062 1.463 1.00 85.06 333 VAL A N 1
ATOM 2444 C CA . VAL A 1 333 ? -11.296 5.984 2.210 1.00 85.06 333 VAL A CA 1
ATOM 2445 C C . VAL A 1 333 ? -9.902 5.386 2.284 1.00 85.06 333 VAL A C 1
ATOM 2447 O O . VAL A 1 333 ? -9.729 4.290 2.822 1.00 85.06 333 VAL A O 1
ATOM 2450 N N . THR A 1 334 ? -8.912 6.107 1.767 1.00 88.00 334 THR A N 1
ATOM 2451 C CA . THR A 1 334 ? -7.509 5.690 1.824 1.00 88.00 334 THR A CA 1
ATOM 2452 C C . THR A 1 334 ? -6.867 6.198 3.110 1.00 88.00 334 THR A C 1
ATOM 2454 O O . THR A 1 334 ? -6.643 7.398 3.297 1.00 88.00 334 THR A O 1
ATOM 2457 N N . ILE A 1 335 ? -6.541 5.274 4.009 1.00 90.94 335 ILE A N 1
ATOM 2458 C CA . ILE A 1 335 ? -5.922 5.556 5.303 1.00 90.94 335 ILE A CA 1
ATOM 2459 C C . ILE A 1 335 ? -4.410 5.400 5.177 1.00 90.94 335 ILE A C 1
ATOM 2461 O O . ILE A 1 335 ? -3.912 4.311 4.907 1.00 90.94 335 ILE A O 1
ATOM 2465 N N . GLY A 1 336 ? -3.668 6.472 5.438 1.00 90.88 336 GLY A N 1
ATOM 2466 C CA . GLY A 1 336 ? -2.214 6.447 5.558 1.00 90.88 336 GLY A CA 1
ATOM 2467 C C . GLY A 1 336 ? -1.795 6.030 6.965 1.00 90.88 336 GLY A C 1
ATOM 2468 O O . GLY A 1 336 ? -2.266 6.589 7.953 1.00 90.88 336 GLY A O 1
ATOM 2469 N N . HIS A 1 337 ? -0.886 5.075 7.070 1.00 91.19 337 HIS A N 1
ATOM 2470 C CA . HIS A 1 337 ? -0.319 4.566 8.317 1.00 91.19 337 HIS A CA 1
ATOM 2471 C C . HIS A 1 337 ? 1.213 4.473 8.203 1.00 91.19 337 HIS A C 1
ATOM 2473 O O . HIS A 1 337 ? 1.753 4.622 7.109 1.00 91.19 337 HIS A O 1
ATOM 2479 N N . PRO A 1 338 ? 1.973 4.203 9.283 1.00 87.94 338 PRO A N 1
ATOM 2480 C CA . PRO A 1 338 ? 3.431 4.361 9.231 1.00 87.94 338 PRO A CA 1
ATOM 2481 C C . PRO A 1 338 ? 4.159 3.460 8.215 1.00 87.94 338 PRO A C 1
ATOM 2483 O O . PRO A 1 338 ? 5.224 3.832 7.739 1.00 87.94 338 PRO A O 1
ATOM 2486 N N . SER A 1 339 ? 3.580 2.308 7.858 1.00 81.50 339 SER A N 1
ATOM 2487 C CA . SER A 1 339 ? 4.106 1.414 6.807 1.00 81.50 339 SER A CA 1
ATOM 2488 C C . SER A 1 339 ? 3.592 1.683 5.382 1.00 81.50 339 SER A C 1
ATOM 2490 O O . SER A 1 339 ? 4.010 0.962 4.487 1.00 81.50 339 SER A O 1
ATOM 2492 N N . GLY A 1 340 ? 2.693 2.652 5.156 1.00 85.12 340 GLY A N 1
ATOM 2493 C CA . GLY A 1 340 ? 2.086 2.898 3.839 1.00 85.12 340 GLY A CA 1
ATOM 2494 C C . GLY A 1 340 ? 0.604 3.279 3.908 1.00 85.12 340 GLY A C 1
ATOM 2495 O O . GLY A 1 340 ? 0.240 4.167 4.678 1.00 85.12 340 GLY A O 1
ATOM 2496 N N . ARG A 1 341 ? -0.255 2.650 3.107 1.00 86.50 341 ARG A N 1
ATOM 2497 C CA . ARG A 1 341 ? -1.690 2.942 3.015 1.00 86.50 341 ARG A CA 1
ATOM 2498 C C . ARG A 1 341 ? -2.556 1.682 2.989 1.00 86.50 341 ARG A C 1
ATOM 2500 O O . ARG A 1 341 ? -2.123 0.615 2.566 1.00 86.50 341 ARG A O 1
ATOM 2507 N N . VAL A 1 342 ? -3.812 1.842 3.394 1.00 83.06 342 VAL A N 1
ATOM 2508 C CA . VAL A 1 342 ? -4.859 0.825 3.269 1.00 83.06 342 VAL A CA 1
ATOM 2509 C C . VAL A 1 342 ? -6.155 1.473 2.796 1.00 83.06 342 VAL A C 1
ATOM 2511 O O . VAL A 1 342 ? -6.557 2.516 3.314 1.00 83.06 342 VAL A O 1
ATOM 2514 N N . ASP A 1 343 ? -6.807 0.847 1.823 1.00 82.06 343 ASP A N 1
ATOM 2515 C CA . ASP A 1 343 ? -8.091 1.299 1.292 1.00 82.06 343 ASP A CA 1
ATOM 2516 C C . ASP A 1 343 ? -9.243 0.603 2.019 1.00 82.06 343 ASP A C 1
ATOM 2518 O O . ASP A 1 343 ? -9.281 -0.626 2.118 1.00 82.06 343 ASP A O 1
ATOM 2522 N N . ILE A 1 344 ? -10.189 1.390 2.536 1.00 81.25 344 ILE A N 1
ATOM 2523 C CA . ILE A 1 344 ? -11.360 0.892 3.260 1.00 81.25 344 ILE A CA 1
ATOM 2524 C C . ILE A 1 344 ? -12.630 1.298 2.522 1.00 81.25 344 ILE A C 1
ATOM 2526 O O . ILE A 1 344 ? -12.978 2.478 2.467 1.00 81.25 344 ILE A O 1
ATOM 2530 N N . GLY A 1 345 ? -13.341 0.308 1.985 1.00 76.31 345 GLY A N 1
ATOM 2531 C CA . GLY A 1 345 ? -14.698 0.487 1.475 1.00 76.31 345 GLY A CA 1
ATOM 2532 C C . GLY A 1 345 ? -15.712 0.507 2.618 1.00 76.31 345 GLY A C 1
ATOM 2533 O O . GLY A 1 345 ? -15.648 -0.343 3.504 1.00 76.31 345 GLY A O 1
ATOM 2534 N N . THR A 1 346 ? -16.639 1.468 2.620 1.00 69.25 346 THR A N 1
ATOM 2535 C CA . THR A 1 346 ? -17.696 1.558 3.645 1.00 69.25 346 THR A CA 1
ATOM 2536 C C . THR A 1 346 ? -19.048 1.806 2.987 1.00 69.25 346 THR A C 1
ATOM 2538 O O . THR A 1 346 ? -19.188 2.736 2.201 1.00 69.25 346 THR A O 1
ATOM 2541 N N . VAL A 1 347 ? -20.055 1.012 3.355 1.00 66.56 347 VAL A N 1
ATOM 2542 C CA . VAL A 1 347 ? -21.459 1.243 2.987 1.00 66.56 347 VAL A CA 1
ATOM 2543 C C . VAL A 1 347 ? -22.239 1.512 4.270 1.00 66.56 347 VAL A C 1
ATOM 2545 O O . VAL A 1 347 ? -22.263 0.665 5.163 1.00 66.56 347 VAL A O 1
ATOM 2548 N N . ILE A 1 348 ? -22.859 2.689 4.379 1.00 64.75 348 ILE A N 1
ATOM 2549 C CA . ILE A 1 348 ? -23.733 3.044 5.505 1.00 64.75 348 ILE A CA 1
ATOM 2550 C C . ILE A 1 348 ? -25.183 2.870 5.060 1.00 64.75 348 ILE A C 1
ATOM 2552 O O . ILE A 1 348 ? -25.587 3.432 4.046 1.00 64.75 348 ILE A O 1
ATOM 2556 N N . ARG A 1 349 ? -25.964 2.116 5.836 1.00 59.50 349 ARG A N 1
ATOM 2557 C CA . ARG A 1 349 ? -27.418 1.987 5.672 1.00 59.50 349 ARG A CA 1
ATOM 2558 C C . ARG A 1 349 ? -28.106 2.729 6.816 1.00 59.50 349 ARG A C 1
ATOM 2560 O O . ARG A 1 349 ? -27.673 2.605 7.962 1.00 59.50 349 ARG A O 1
ATOM 2567 N N . ASP A 1 350 ? -29.133 3.519 6.515 1.00 48.22 350 ASP A N 1
ATOM 2568 C CA . ASP A 1 350 ? -29.954 4.152 7.548 1.00 48.22 350 ASP A CA 1
ATOM 2569 C C . ASP A 1 350 ? -30.947 3.154 8.173 1.00 48.22 350 ASP A C 1
ATOM 2571 O O . ASP A 1 350 ? -31.195 2.065 7.651 1.00 48.22 350 ASP A O 1
ATOM 2575 N N . ALA A 1 351 ? -31.519 3.517 9.325 1.00 41.84 351 ALA A N 1
ATOM 2576 C CA . ALA A 1 351 ? -32.488 2.688 10.046 1.00 41.84 351 ALA A CA 1
ATOM 2577 C C . ALA A 1 351 ? -33.871 2.620 9.357 1.00 41.84 351 ALA A C 1
ATOM 2579 O O . ALA A 1 351 ? -34.784 1.987 9.887 1.00 41.84 351 ALA A O 1
ATOM 2580 N N . GLN A 1 352 ? -34.046 3.278 8.205 1.00 29.44 352 GLN A N 1
ATOM 2581 C CA . GLN A 1 352 ? -35.291 3.334 7.435 1.00 29.44 352 GLN A CA 1
ATOM 2582 C C . GLN A 1 352 ? -35.221 2.539 6.121 1.00 29.44 352 GLN A C 1
ATOM 2584 O O . GLN A 1 352 ? -36.210 2.497 5.392 1.00 29.44 352 GLN A O 1
ATOM 2589 N N . GLY A 1 353 ? -34.118 1.833 5.853 1.00 29.70 353 GLY A N 1
ATOM 2590 C CA . GLY A 1 353 ? -34.042 0.861 4.765 1.00 29.70 353 GLY A CA 1
ATOM 2591 C C . GLY A 1 353 ? -34.043 1.482 3.370 1.00 29.70 353 GLY A C 1
ATOM 2592 O O . GLY A 1 353 ? -34.507 0.830 2.436 1.00 29.70 353 GLY A O 1
ATOM 2593 N N . TYR A 1 354 ? -33.535 2.707 3.203 1.00 27.81 354 TYR A N 1
ATOM 2594 C CA . TYR A 1 354 ? -33.321 3.244 1.860 1.00 27.81 354 TYR A CA 1
ATOM 2595 C C . TYR A 1 354 ? -31.950 2.813 1.324 1.00 27.81 354 TYR A C 1
ATOM 2597 O O . TYR A 1 354 ? -30.901 3.179 1.859 1.00 27.81 354 TYR A O 1
ATOM 2605 N N . GLU A 1 355 ? -31.961 2.014 0.256 1.00 31.17 355 GLU A N 1
ATOM 2606 C CA . GLU A 1 355 ? -30.781 1.760 -0.566 1.00 31.17 355 GLU A CA 1
ATOM 2607 C C . GLU A 1 355 ? -30.348 3.068 -1.234 1.00 31.17 355 GLU A C 1
ATOM 2609 O O . GLU A 1 355 ? -31.057 3.634 -2.063 1.00 31.17 355 GLU A O 1
ATOM 2614 N N . MET A 1 356 ? -29.158 3.549 -0.885 1.00 30.38 356 MET A N 1
ATOM 2615 C CA . MET A 1 356 ? -28.411 4.474 -1.730 1.00 30.38 356 MET A CA 1
ATOM 2616 C C . MET A 1 356 ? -27.298 3.687 -2.412 1.00 30.38 356 MET A C 1
ATOM 2618 O O . MET A 1 356 ? -26.178 3.625 -1.908 1.00 30.38 356 MET A O 1
ATOM 2622 N N . ALA A 1 357 ? -27.688 3.076 -3.533 1.00 28.33 357 ALA A N 1
ATOM 2623 C CA . ALA A 1 357 ? -26.922 2.694 -4.722 1.00 28.33 357 ALA A CA 1
ATOM 2624 C C . ALA A 1 357 ? -27.321 1.289 -5.191 1.00 28.33 357 ALA A C 1
ATOM 2626 O O . ALA A 1 357 ? -27.247 0.327 -4.429 1.00 28.33 357 ALA A O 1
ATOM 2627 N N . ASP A 1 358 ? -27.717 1.216 -6.463 1.00 24.45 358 ASP A N 1
ATOM 2628 C CA . ASP A 1 358 ? -27.957 -0.009 -7.222 1.00 24.45 358 ASP A CA 1
ATOM 2629 C C . ASP A 1 358 ? -26.837 -1.051 -7.021 1.00 24.45 358 ASP A C 1
ATOM 2631 O O . ASP A 1 358 ? -25.670 -0.683 -6.826 1.00 24.45 358 ASP A O 1
ATOM 2635 N N . PRO A 1 359 ? -27.137 -2.359 -7.130 1.00 28.17 359 PRO A N 1
ATOM 2636 C CA . PRO A 1 359 ? -26.110 -3.386 -7.203 1.00 28.17 359 PRO A CA 1
ATOM 2637 C C . PRO A 1 359 ? -25.362 -3.223 -8.529 1.00 28.17 359 PRO A C 1
ATOM 2639 O O . PRO A 1 359 ? -25.796 -3.696 -9.576 1.00 28.17 359 PRO A O 1
ATOM 2642 N N . ILE A 1 360 ? -24.240 -2.507 -8.501 1.00 29.09 360 ILE A N 1
ATOM 2643 C CA . ILE A 1 360 ? -23.454 -2.261 -9.704 1.00 29.09 360 ILE A CA 1
ATOM 2644 C C . ILE A 1 360 ? -22.390 -3.349 -9.873 1.00 29.09 360 ILE A C 1
ATOM 2646 O O . ILE A 1 360 ? -21.342 -3.371 -9.229 1.00 29.09 360 ILE A O 1
ATOM 2650 N N . THR A 1 361 ? -22.676 -4.219 -10.836 1.00 30.69 361 THR A N 1
ATOM 2651 C CA . THR A 1 361 ? -21.757 -5.032 -11.636 1.00 30.69 361 THR A CA 1
ATOM 2652 C C . THR A 1 361 ? -20.899 -4.162 -12.572 1.00 30.69 361 THR A C 1
ATOM 2654 O O . THR A 1 361 ? -20.961 -4.311 -13.792 1.00 30.69 361 THR A O 1
ATOM 2657 N N . SER A 1 362 ? -20.101 -3.230 -12.049 1.00 27.28 362 SER A N 1
ATOM 2658 C CA . SER A 1 362 ? -19.093 -2.548 -12.871 1.00 27.28 362 SER A CA 1
ATOM 2659 C C . SER A 1 362 ? -17.893 -2.094 -12.050 1.00 27.28 362 SER A C 1
ATOM 2661 O O . SER A 1 362 ? -18.017 -1.330 -11.093 1.00 27.28 362 SER A O 1
ATOM 2663 N N . VAL A 1 363 ? -16.725 -2.564 -12.481 1.00 32.03 363 VAL A N 1
ATOM 2664 C CA . VAL A 1 363 ? -15.396 -2.052 -12.132 1.00 32.03 363 VAL A CA 1
ATOM 2665 C C . VAL A 1 363 ? -15.408 -0.515 -12.254 1.00 32.03 363 VAL A C 1
ATOM 2667 O O . VAL A 1 363 ? -15.985 -0.019 -13.225 1.00 32.03 363 VAL A O 1
ATOM 2670 N N . PRO A 1 364 ? -14.839 0.258 -11.303 1.00 38.22 364 PRO A N 1
ATOM 2671 C CA . PRO A 1 364 ? -14.792 1.714 -11.420 1.00 38.22 364 PRO A CA 1
ATOM 2672 C C . PRO A 1 364 ? -14.132 2.100 -12.740 1.00 38.22 364 PRO A C 1
ATOM 2674 O O . PRO A 1 364 ? -13.097 1.524 -13.086 1.00 38.22 364 PRO A O 1
ATOM 2677 N N . GLU A 1 365 ? -14.705 3.065 -13.465 1.00 38.78 365 GLU A N 1
ATOM 2678 C CA . GLU A 1 365 ? -14.019 3.577 -14.644 1.00 38.78 365 GLU A CA 1
ATOM 2679 C C . GLU A 1 365 ? -12.643 4.127 -14.232 1.00 38.78 365 GLU A C 1
ATOM 2681 O O . GLU A 1 365 ? -12.527 4.834 -13.222 1.00 38.78 365 GLU A O 1
ATOM 2686 N N . PRO A 1 366 ? -11.591 3.796 -14.987 1.00 51.66 366 PRO A N 1
ATOM 2687 C CA . PRO A 1 366 ? -10.235 4.218 -14.677 1.00 51.66 366 PRO A CA 1
ATOM 2688 C C . PRO A 1 366 ? -10.148 5.743 -14.680 1.00 51.66 366 PRO A C 1
ATOM 2690 O O . PRO A 1 366 ? -10.627 6.397 -15.604 1.00 51.66 366 PRO A O 1
ATOM 2693 N N . GLY A 1 367 ? -9.468 6.331 -13.694 1.00 70.38 367 GLY A N 1
ATOM 2694 C CA . GLY A 1 367 ? -9.253 7.784 -13.629 1.00 70.38 367 GLY A CA 1
ATOM 2695 C C . GLY A 1 367 ? -8.406 8.360 -14.778 1.00 70.38 367 GLY A C 1
ATOM 2696 O O . GLY A 1 367 ? -8.129 9.557 -14.785 1.00 70.38 367 GLY A O 1
ATOM 2697 N N . HIS A 1 368 ? -7.967 7.526 -15.727 1.00 87.75 368 HIS A N 1
ATOM 2698 C CA . HIS A 1 368 ? -7.167 7.880 -16.894 1.00 87.75 368 HIS A CA 1
ATOM 2699 C C . HIS A 1 368 ? -7.316 6.842 -18.030 1.00 87.75 368 HIS A C 1
ATOM 2701 O O . HIS A 1 368 ? -7.621 5.683 -17.770 1.00 87.75 368 HIS A O 1
ATOM 2707 N N . PRO A 1 369 ? -6.995 7.182 -19.290 1.00 90.75 369 PRO A N 1
ATOM 2708 C CA . PRO A 1 369 ? -7.162 6.278 -20.437 1.00 90.75 369 PRO A CA 1
ATOM 2709 C C . PRO A 1 369 ? -5.995 5.297 -20.696 1.00 90.75 369 PRO A C 1
ATOM 2711 O O . PRO A 1 369 ? -5.984 4.641 -21.737 1.00 90.75 369 PRO A O 1
ATOM 2714 N N . TYR A 1 370 ? -4.978 5.226 -19.832 1.00 90.44 370 TYR A N 1
ATOM 2715 C CA . TYR A 1 370 ? -3.774 4.407 -20.058 1.00 90.44 370 TYR A CA 1
ATOM 2716 C C . TYR A 1 370 ? -3.922 2.971 -19.559 1.00 90.44 370 TYR A C 1
ATOM 2718 O O . TYR A 1 370 ? -4.602 2.740 -18.566 1.00 90.44 370 TYR A O 1
ATOM 2726 N N . PHE A 1 371 ? -3.245 2.033 -20.228 1.00 86.06 371 PHE A N 1
ATOM 2727 C CA . PHE A 1 371 ? -3.255 0.608 -19.890 1.00 86.06 371 PHE A CA 1
ATOM 2728 C C . PHE A 1 371 ? -1.953 0.179 -19.198 1.00 86.06 371 PHE A C 1
ATOM 2730 O O . PHE A 1 371 ? -0.902 0.642 -19.622 1.00 86.06 371 PHE A O 1
ATOM 2737 N N . PRO A 1 372 ? -1.981 -0.699 -18.184 1.00 82.31 372 PRO A N 1
ATOM 2738 C CA . PRO A 1 372 ? -3.183 -1.301 -17.623 1.00 82.31 372 PRO A CA 1
ATOM 2739 C C . PRO A 1 372 ? -4.005 -0.253 -16.853 1.00 82.31 372 PRO A C 1
ATOM 2741 O O . PRO A 1 372 ? -3.479 0.750 -16.374 1.00 82.31 372 PRO A O 1
ATOM 2744 N N . LEU A 1 373 ? -5.325 -0.423 -16.855 1.00 76.62 373 LEU A N 1
ATOM 2745 C CA . LEU A 1 373 ? -6.275 0.605 -16.413 1.00 76.62 373 LEU A CA 1
ATOM 2746 C C . LEU A 1 373 ? -6.224 0.879 -14.900 1.00 76.62 373 LEU A C 1
ATOM 2748 O O . LEU A 1 373 ? -6.647 1.931 -14.433 1.00 76.62 373 LEU A O 1
ATOM 2752 N N . ASP A 1 374 ? -5.686 -0.063 -14.142 1.00 68.44 374 ASP A N 1
ATOM 2753 C CA . ASP A 1 374 ? -5.406 0.017 -12.712 1.00 68.44 374 ASP A CA 1
ATOM 2754 C C . ASP A 1 374 ? -4.036 0.650 -12.397 1.00 68.44 374 ASP A C 1
ATOM 2756 O O . ASP A 1 374 ? -3.658 0.763 -11.227 1.00 68.44 374 ASP A O 1
ATOM 2760 N N . ALA A 1 375 ? -3.290 1.090 -13.419 1.00 73.31 375 ALA A N 1
ATOM 2761 C CA . ALA A 1 375 ? -2.044 1.815 -13.232 1.00 73.31 375 ALA A CA 1
ATOM 2762 C C . ALA A 1 375 ? -2.253 3.057 -12.350 1.00 73.31 375 ALA A C 1
ATOM 2764 O O . ALA A 1 375 ? -3.234 3.787 -12.438 1.00 73.31 375 ALA A O 1
ATOM 2765 N N . VAL A 1 376 ? -1.296 3.333 -11.466 1.00 72.75 376 VAL A N 1
ATOM 2766 C CA . VAL A 1 376 ? -1.367 4.517 -10.606 1.00 72.75 376 VAL A CA 1
ATOM 2767 C C . VAL A 1 376 ? -0.673 5.673 -11.318 1.00 72.75 376 VAL A C 1
ATOM 2769 O O . VAL A 1 376 ? 0.550 5.770 -11.268 1.00 72.75 376 VAL A O 1
ATOM 2772 N N . ILE A 1 377 ? -1.448 6.568 -11.936 1.00 81.12 377 ILE A N 1
ATOM 2773 C CA . ILE A 1 377 ? -0.950 7.811 -12.552 1.00 81.12 377 ILE A CA 1
ATOM 2774 C C . ILE A 1 377 ? -1.450 9.004 -11.714 1.00 81.12 377 ILE A C 1
ATOM 2776 O O . ILE A 1 377 ? -2.572 9.477 -11.916 1.00 81.12 377 ILE A O 1
ATOM 2780 N N . PRO A 1 378 ? -0.666 9.464 -10.717 1.00 68.06 378 PRO A N 1
ATOM 2781 C CA . PRO A 1 378 ? -1.093 10.489 -9.766 1.00 68.06 378 PRO A CA 1
ATOM 2782 C C . PRO A 1 378 ? -1.381 11.817 -10.458 1.00 68.06 378 PRO A C 1
ATOM 2784 O O . PRO A 1 378 ? -0.666 12.191 -11.382 1.00 68.06 378 PRO A O 1
ATOM 2787 N N . ASP A 1 379 ? -2.388 12.542 -9.970 1.00 80.88 379 ASP A N 1
ATOM 2788 C CA . ASP A 1 379 ? -2.703 13.905 -10.410 1.00 80.88 379 ASP A CA 1
ATOM 2789 C C . ASP A 1 379 ? -2.919 14.028 -11.938 1.00 80.88 379 ASP A C 1
ATOM 2791 O O . ASP A 1 379 ? -2.678 15.085 -12.524 1.00 80.88 379 ASP A O 1
ATOM 2795 N N . TYR A 1 380 ? -3.362 12.945 -12.598 1.00 89.81 380 TYR A N 1
ATOM 2796 C CA . TYR A 1 380 ? -3.617 12.941 -14.037 1.00 89.81 380 TYR A CA 1
ATOM 2797 C C . TYR A 1 380 ? -4.650 14.000 -14.419 1.00 89.81 380 TYR A C 1
ATOM 2799 O O . TYR A 1 380 ? -5.776 14.017 -13.922 1.00 89.81 380 TYR A O 1
ATOM 2807 N N . LEU A 1 381 ? -4.264 14.849 -15.367 1.00 90.81 381 LEU A N 1
ATOM 2808 C CA . LEU A 1 381 ? -5.160 15.767 -16.043 1.00 90.81 381 LEU A CA 1
ATOM 2809 C C . LEU A 1 381 ? -5.205 15.426 -17.537 1.00 90.81 381 LEU A C 1
ATOM 2811 O O . LEU A 1 381 ? -4.146 15.296 -18.165 1.00 90.81 381 LEU A O 1
ATOM 2815 N N . PRO A 1 382 ? -6.398 15.314 -18.145 1.00 90.75 382 PRO A N 1
ATOM 2816 C CA . PRO A 1 382 ? -6.514 15.094 -19.580 1.00 90.75 382 PRO A CA 1
ATOM 2817 C C . PRO A 1 382 ? -5.919 16.263 -20.372 1.00 90.75 382 PRO A C 1
ATOM 2819 O O . PRO A 1 382 ? -5.755 17.377 -19.864 1.00 90.75 382 PRO A O 1
ATOM 2822 N N . ASN A 1 383 ? -5.564 16.001 -21.629 1.00 94.69 383 ASN A N 1
ATOM 2823 C CA . ASN A 1 383 ? -5.125 17.055 -22.537 1.00 94.69 383 ASN A CA 1
ATOM 2824 C C . ASN A 1 383 ? -6.253 18.074 -22.729 1.00 94.69 383 ASN A C 1
ATOM 2826 O O . ASN A 1 383 ? -7.401 17.709 -22.970 1.00 94.69 383 ASN A O 1
ATOM 2830 N N . THR A 1 384 ? -5.913 19.355 -22.619 1.00 92.94 384 THR A N 1
ATOM 2831 C CA . THR A 1 384 ? -6.836 20.467 -22.874 1.00 92.94 384 THR A CA 1
ATOM 2832 C C . THR A 1 384 ? -6.796 20.902 -24.336 1.00 92.94 384 THR A C 1
ATOM 2834 O O . THR A 1 384 ? -7.747 21.505 -24.825 1.00 92.94 384 THR A O 1
ATOM 2837 N N . THR A 1 385 ? -5.702 20.599 -25.036 1.00 94.44 385 THR A N 1
ATOM 2838 C CA . THR A 1 385 ? -5.492 20.884 -26.456 1.00 94.44 385 THR A CA 1
ATOM 2839 C C . THR A 1 385 ? -5.806 19.642 -27.292 1.00 94.44 385 THR A C 1
ATOM 2841 O O . THR A 1 385 ? -5.424 18.527 -26.934 1.00 94.44 385 THR A O 1
ATOM 2844 N N . GLY A 1 386 ? -6.490 19.821 -28.425 1.00 94.56 386 GLY A N 1
ATOM 2845 C CA . GLY A 1 386 ? -6.831 18.714 -29.321 1.00 94.56 386 GLY A CA 1
ATOM 2846 C C . GLY A 1 386 ? -5.598 18.081 -29.979 1.00 94.56 386 GLY A C 1
ATOM 2847 O O . GLY A 1 386 ? -4.644 18.773 -30.332 1.00 94.56 386 GLY A O 1
ATOM 2848 N N . VAL A 1 387 ? -5.637 16.765 -30.208 1.00 92.56 387 VAL A N 1
ATOM 2849 C CA . VAL A 1 387 ? -4.508 15.981 -30.754 1.00 92.56 387 VAL A CA 1
ATOM 2850 C C . VAL A 1 387 ? -3.990 16.531 -32.086 1.00 92.56 387 VAL A C 1
ATOM 2852 O O . VAL A 1 387 ? -2.781 16.652 -32.275 1.00 92.56 387 VAL A O 1
ATOM 2855 N N . PHE A 1 388 ? -4.882 16.938 -32.995 1.00 95.19 388 PHE A N 1
ATOM 2856 C CA . PHE A 1 388 ? -4.484 17.531 -34.277 1.00 95.19 388 PHE A CA 1
ATOM 2857 C C . PHE A 1 388 ? -3.663 18.813 -34.106 1.00 95.19 388 PHE A C 1
ATOM 2859 O O . PHE A 1 388 ? -2.677 19.009 -34.812 1.00 95.19 388 PHE A O 1
ATOM 2866 N N . GLU A 1 389 ? -4.043 19.671 -33.160 1.00 95.88 389 GLU A N 1
ATOM 2867 C CA . GLU A 1 389 ? -3.336 20.920 -32.877 1.00 95.88 389 GLU A CA 1
ATOM 2868 C C . GLU A 1 389 ? -1.977 20.653 -32.218 1.00 95.88 389 GLU A C 1
ATOM 2870 O O . GLU A 1 389 ? -0.977 21.266 -32.603 1.00 95.88 389 GLU A O 1
ATOM 2875 N N . LEU A 1 390 ? -1.913 19.686 -31.294 1.00 96.00 390 LEU A N 1
ATOM 2876 C CA . LEU A 1 390 ? -0.659 19.234 -30.685 1.00 96.00 390 LEU A CA 1
ATOM 2877 C C . LEU A 1 390 ? 0.322 18.727 -31.751 1.00 96.00 390 LEU A C 1
ATOM 2879 O O . LEU A 1 390 ? 1.458 19.201 -31.817 1.00 96.00 390 LEU A O 1
ATOM 2883 N N . ILE A 1 391 ? -0.124 17.814 -32.622 1.00 93.12 391 ILE A N 1
ATOM 2884 C CA . ILE A 1 391 ? 0.703 17.231 -33.686 1.00 93.12 391 ILE A CA 1
ATOM 2885 C C . ILE A 1 391 ? 1.113 18.294 -34.709 1.00 93.12 391 ILE A C 1
ATOM 2887 O O . ILE A 1 391 ? 2.274 18.326 -35.109 1.00 93.12 391 ILE A O 1
ATOM 2891 N N . ALA A 1 392 ? 0.208 19.190 -35.117 1.00 96.00 392 ALA A N 1
ATOM 2892 C CA . ALA A 1 392 ? 0.531 20.255 -36.065 1.00 96.00 392 ALA A CA 1
ATOM 2893 C C . ALA A 1 392 ? 1.584 21.222 -35.499 1.00 96.00 392 ALA A C 1
ATOM 2895 O O . ALA A 1 392 ? 2.561 21.548 -36.177 1.00 96.00 392 ALA A O 1
ATOM 2896 N N . THR A 1 393 ? 1.424 21.633 -34.238 1.00 96.19 393 THR A N 1
ATOM 2897 C CA . THR A 1 393 ? 2.367 22.531 -33.556 1.00 96.19 393 THR A CA 1
ATOM 2898 C C . THR A 1 393 ? 3.733 21.870 -33.400 1.00 96.19 393 THR A C 1
ATOM 2900 O O . THR A 1 393 ? 4.760 22.463 -33.735 1.00 96.19 393 THR A O 1
ATOM 2903 N N . PHE A 1 394 ? 3.762 20.615 -32.948 1.00 96.50 394 PHE A N 1
ATOM 2904 C CA . PHE A 1 394 ? 5.007 19.868 -32.802 1.00 96.50 394 PHE A CA 1
ATOM 2905 C C . PHE A 1 394 ? 5.686 19.602 -34.148 1.00 96.50 394 PHE A C 1
ATOM 2907 O O . PHE A 1 394 ? 6.894 19.796 -34.287 1.00 96.50 394 PHE A O 1
ATOM 2914 N N . GLY A 1 395 ? 4.904 19.242 -35.166 1.00 96.44 395 GLY A N 1
ATOM 2915 C CA . GLY A 1 395 ? 5.369 19.037 -36.532 1.00 96.44 395 GLY A CA 1
ATOM 2916 C C . GLY A 1 395 ? 6.001 20.291 -37.133 1.00 96.44 395 GLY A C 1
ATOM 2917 O O . GLY A 1 395 ? 7.024 20.187 -37.811 1.00 96.44 395 GLY A O 1
ATOM 2918 N N . ALA A 1 396 ? 5.469 21.482 -36.840 1.00 97.75 396 ALA A N 1
ATOM 2919 C CA . ALA A 1 396 ? 6.070 22.748 -37.257 1.00 97.75 396 ALA A CA 1
ATOM 2920 C C . ALA A 1 396 ? 7.438 22.989 -36.592 1.00 97.75 396 ALA A C 1
ATOM 2922 O O . ALA A 1 396 ? 8.392 23.365 -37.277 1.00 97.75 396 ALA A O 1
ATOM 2923 N N . ILE A 1 397 ? 7.564 22.715 -35.286 1.00 97.88 397 ILE A N 1
ATOM 2924 C CA . ILE A 1 397 ? 8.837 22.827 -34.550 1.00 97.88 397 ILE A CA 1
ATOM 2925 C C . ILE A 1 397 ? 9.873 21.858 -35.130 1.00 97.88 397 ILE A C 1
ATOM 2927 O O . ILE A 1 397 ? 10.982 22.265 -35.479 1.00 97.88 397 ILE A O 1
ATOM 2931 N N . VAL A 1 398 ? 9.497 20.588 -35.296 1.00 97.62 398 VAL A N 1
ATOM 2932 C CA . VAL A 1 398 ? 10.358 19.551 -35.877 1.00 97.62 398 VAL A CA 1
ATOM 2933 C C . VAL A 1 398 ? 10.791 19.921 -37.299 1.00 97.62 398 VAL A C 1
ATOM 2935 O O . VAL A 1 398 ? 11.976 19.843 -37.630 1.00 97.62 398 VAL A O 1
ATOM 2938 N N . SER A 1 399 ? 9.860 20.393 -38.130 1.00 97.81 399 SER A N 1
ATOM 2939 C CA . SER A 1 399 ? 10.153 20.818 -39.503 1.00 97.81 399 SER A CA 1
ATOM 2940 C C . SER A 1 399 ? 11.118 22.002 -39.542 1.00 97.81 399 SER A C 1
ATOM 2942 O O . SER A 1 399 ? 11.999 22.038 -40.399 1.00 97.81 399 SER A O 1
ATOM 2944 N N . ALA A 1 400 ? 11.005 22.947 -38.603 1.00 98.25 400 ALA A N 1
ATOM 2945 C CA . ALA A 1 400 ? 11.934 24.067 -38.491 1.00 98.25 400 ALA A CA 1
ATOM 2946 C C . ALA A 1 400 ? 13.349 23.605 -38.103 1.00 98.25 400 ALA A C 1
ATOM 2948 O O . ALA A 1 400 ? 14.322 24.061 -38.704 1.00 98.25 400 ALA A O 1
ATOM 2949 N N . VAL A 1 401 ? 13.474 22.668 -37.154 1.00 98.12 401 VAL A N 1
ATOM 2950 C CA . VAL A 1 401 ? 14.766 22.089 -36.743 1.00 98.12 401 VAL A CA 1
ATOM 2951 C C . VAL A 1 401 ? 15.445 21.374 -37.914 1.00 98.12 401 VAL A C 1
ATOM 2953 O O . VAL A 1 401 ? 16.597 21.673 -38.240 1.00 98.12 401 VAL A O 1
ATOM 2956 N N . ILE A 1 402 ? 14.728 20.463 -38.578 1.00 98.12 402 ILE A N 1
ATOM 2957 C CA . ILE A 1 402 ? 15.250 19.706 -39.724 1.00 98.12 402 ILE A CA 1
ATOM 2958 C C . ILE A 1 402 ? 15.582 20.657 -40.876 1.00 98.12 402 ILE A C 1
ATOM 2960 O O . ILE A 1 402 ? 16.674 20.592 -41.443 1.00 98.12 402 ILE A O 1
ATOM 2964 N N . GLY A 1 403 ? 14.659 21.563 -41.205 1.00 97.69 403 GLY A N 1
ATOM 2965 C CA . GLY A 1 403 ? 14.808 22.525 -42.291 1.00 97.69 403 GLY A CA 1
ATOM 2966 C C . GLY A 1 403 ? 16.021 23.429 -42.100 1.00 97.69 403 GLY A C 1
ATOM 2967 O O . GLY A 1 403 ? 16.783 23.626 -43.045 1.00 97.69 403 GLY A O 1
ATOM 2968 N N . LEU A 1 404 ? 16.262 23.913 -40.876 1.00 97.56 404 LEU A N 1
ATOM 2969 C CA . LEU A 1 404 ? 17.446 24.706 -40.549 1.00 97.56 404 LEU A CA 1
ATOM 2970 C C . LEU A 1 404 ? 18.737 23.901 -40.740 1.00 97.56 404 LEU A C 1
ATOM 2972 O O . LEU A 1 404 ? 19.679 24.403 -41.354 1.00 97.56 404 LEU A O 1
ATOM 2976 N N . ALA A 1 405 ? 18.786 22.662 -40.250 1.00 97.06 405 ALA A N 1
ATOM 2977 C CA . ALA A 1 405 ? 19.969 21.811 -40.362 1.00 97.06 405 ALA A CA 1
ATOM 2978 C C . ALA A 1 405 ? 20.292 21.467 -41.829 1.00 97.06 405 ALA A C 1
ATOM 2980 O O . ALA A 1 405 ? 21.433 21.609 -42.276 1.00 97.06 405 ALA A O 1
ATOM 2981 N N . VAL A 1 406 ? 19.279 21.088 -42.613 1.00 96.12 406 VAL A N 1
ATOM 2982 C CA . VAL A 1 406 ? 19.433 20.809 -44.049 1.00 96.12 406 VAL A CA 1
ATOM 2983 C C . VAL A 1 406 ? 19.823 22.079 -44.807 1.00 96.12 406 VAL A C 1
ATOM 2985 O O . VAL A 1 406 ? 20.751 22.050 -45.616 1.00 96.12 406 VAL A O 1
ATOM 2988 N N . TRP A 1 407 ? 19.195 23.222 -44.510 1.00 96.00 407 TRP A N 1
ATOM 2989 C CA . TRP A 1 407 ? 19.570 24.509 -45.099 1.00 96.00 407 TRP A CA 1
ATOM 2990 C C . TRP A 1 407 ? 21.039 24.850 -44.820 1.00 96.00 407 TRP A C 1
ATOM 2992 O O . TRP A 1 407 ? 21.766 25.204 -45.750 1.00 96.00 407 TRP A O 1
ATOM 3002 N N . GLN A 1 408 ? 21.520 24.661 -43.588 1.00 95.00 408 GLN A N 1
ATOM 3003 C CA . GLN A 1 408 ? 22.936 24.836 -43.252 1.00 95.00 408 GLN A CA 1
ATOM 3004 C C . GLN A 1 408 ? 23.839 23.910 -44.076 1.00 95.00 408 GLN A C 1
ATOM 3006 O O . GLN A 1 408 ? 24.862 24.370 -44.584 1.00 95.00 408 GLN A O 1
ATOM 3011 N N . ALA A 1 409 ? 23.449 22.647 -44.281 1.00 93.75 409 ALA A N 1
ATOM 3012 C CA . ALA A 1 409 ? 24.204 21.707 -45.110 1.00 93.75 409 ALA A CA 1
ATOM 3013 C C . ALA A 1 409 ? 24.341 22.192 -46.564 1.00 93.75 409 ALA A C 1
ATOM 3015 O O . ALA A 1 409 ? 25.430 22.108 -47.133 1.00 93.75 409 ALA A O 1
ATOM 3016 N N . THR A 1 410 ? 23.289 22.791 -47.138 1.00 90.88 410 THR A N 1
ATOM 3017 C CA . THR A 1 410 ? 23.334 23.375 -48.497 1.00 90.88 410 THR A CA 1
ATOM 3018 C C . THR A 1 410 ? 24.193 24.639 -48.611 1.00 90.88 410 THR A C 1
ATOM 3020 O O . THR A 1 410 ? 24.574 25.027 -49.713 1.00 90.88 410 THR A O 1
ATOM 3023 N N . ARG A 1 411 ? 24.514 25.289 -47.485 1.00 91.69 411 ARG A N 1
ATOM 3024 C CA . ARG A 1 411 ? 25.308 26.530 -47.419 1.00 91.69 411 ARG A CA 1
ATOM 3025 C C . ARG A 1 411 ? 26.779 26.298 -47.077 1.00 91.69 411 ARG A C 1
ATOM 3027 O O . ARG A 1 411 ? 27.540 27.259 -46.950 1.00 91.69 411 ARG A O 1
ATOM 3034 N N . THR A 1 412 ? 27.191 25.047 -46.910 1.00 90.50 412 THR A N 1
ATOM 3035 C CA . THR A 1 412 ? 28.591 24.698 -46.657 1.00 90.50 412 THR A CA 1
ATOM 3036 C C . THR A 1 412 ? 29.472 24.995 -47.878 1.00 90.50 412 THR A C 1
ATOM 3038 O O . THR A 1 412 ? 29.016 25.019 -49.019 1.00 90.50 412 THR A O 1
ATOM 3041 N N . ARG A 1 413 ? 30.769 25.249 -47.644 1.00 84.12 413 ARG A N 1
ATOM 3042 C CA . ARG A 1 413 ? 31.722 25.601 -48.718 1.00 84.12 413 ARG A CA 1
ATOM 3043 C C . ARG A 1 413 ? 31.991 24.451 -49.694 1.00 84.12 413 ARG A C 1
ATOM 3045 O O . ARG A 1 413 ? 32.383 24.707 -50.827 1.00 84.12 413 ARG A O 1
ATOM 3052 N N . LYS A 1 414 ? 31.848 23.203 -49.239 1.00 85.69 414 LYS A N 1
ATOM 3053 C CA . LYS A 1 414 ? 32.045 21.994 -50.043 1.00 85.69 414 LYS A CA 1
ATOM 3054 C C . LYS A 1 414 ? 30.691 21.322 -50.278 1.00 85.69 414 LYS A C 1
ATOM 3056 O O . LYS A 1 414 ? 29.910 21.259 -49.334 1.00 85.69 414 LYS A O 1
ATOM 3061 N N . PRO A 1 415 ? 30.419 20.777 -51.474 1.00 87.69 415 PRO A N 1
ATOM 3062 C CA . PRO A 1 415 ? 29.177 20.053 -51.724 1.00 87.69 415 PRO A CA 1
ATOM 3063 C C . PRO A 1 415 ? 29.023 18.856 -50.774 1.00 87.69 415 PRO A C 1
ATOM 3065 O O . PRO A 1 415 ? 29.875 17.969 -50.742 1.00 87.69 415 PRO A O 1
ATOM 3068 N N . VAL A 1 416 ? 27.925 18.821 -50.018 1.00 92.06 416 VAL A N 1
ATOM 3069 C CA . VAL A 1 416 ? 27.574 17.701 -49.129 1.00 92.06 416 VAL A CA 1
ATOM 3070 C C . VAL A 1 416 ? 26.801 16.652 -49.929 1.00 92.06 416 VAL A C 1
ATOM 3072 O O . VAL A 1 416 ? 25.876 17.005 -50.665 1.00 92.06 416 VAL A O 1
ATOM 3075 N N . ARG A 1 417 ? 27.158 15.366 -49.787 1.00 93.25 417 ARG A N 1
ATOM 3076 C CA . ARG A 1 417 ? 26.485 14.256 -50.490 1.00 93.25 417 ARG A CA 1
ATOM 3077 C C . ARG A 1 417 ? 24.989 14.224 -50.134 1.00 93.25 417 ARG A C 1
ATOM 3079 O O . ARG A 1 417 ? 24.661 14.478 -48.977 1.00 93.25 417 ARG A O 1
ATOM 3086 N N . PRO A 1 418 ? 24.085 13.808 -51.038 1.00 94.69 418 PRO A N 1
ATOM 3087 C CA . PRO A 1 418 ? 22.653 13.718 -50.728 1.00 94.69 418 PRO A CA 1
ATOM 3088 C C . PRO A 1 418 ? 22.338 12.883 -49.475 1.00 94.69 418 PRO A C 1
ATOM 3090 O O . PRO A 1 418 ? 21.546 13.300 -48.635 1.00 94.69 418 PRO A O 1
ATOM 3093 N N . ILE A 1 419 ? 23.022 11.745 -49.295 1.00 95.69 419 ILE A N 1
ATOM 3094 C CA . ILE A 1 419 ? 22.868 10.904 -48.097 1.00 95.69 419 ILE A CA 1
ATOM 3095 C C . ILE A 1 419 ? 23.323 11.610 -46.812 1.00 95.69 419 ILE A C 1
ATOM 3097 O O . ILE A 1 419 ? 22.722 11.418 -45.761 1.00 95.69 419 ILE A O 1
ATOM 3101 N N . ASP A 1 420 ? 24.339 12.472 -46.895 1.00 95.38 420 ASP A N 1
ATOM 3102 C CA . ASP A 1 420 ? 24.823 13.248 -45.753 1.00 95.38 420 ASP A CA 1
ATOM 3103 C C . ASP A 1 420 ? 23.910 14.447 -45.454 1.00 95.38 420 ASP A C 1
ATOM 3105 O O . ASP A 1 420 ? 23.749 14.810 -44.294 1.00 95.38 420 ASP A O 1
ATOM 3109 N N . GLN A 1 421 ? 23.269 15.041 -46.468 1.00 95.25 421 GLN A N 1
ATOM 3110 C CA . GLN A 1 421 ? 22.241 16.073 -46.268 1.00 95.25 421 GLN A CA 1
ATOM 3111 C C . GLN A 1 421 ? 21.026 15.493 -45.536 1.00 95.25 421 GLN A C 1
ATOM 3113 O O . GLN A 1 421 ? 20.535 16.092 -44.580 1.00 95.25 421 GLN A O 1
ATOM 3118 N N . PHE A 1 422 ? 20.588 14.297 -45.939 1.00 97.31 422 PHE A N 1
ATOM 3119 C CA . PHE A 1 422 ? 19.557 13.552 -45.223 1.00 97.31 422 PHE A CA 1
ATOM 3120 C C . PHE A 1 422 ? 20.001 13.210 -43.792 1.00 97.31 422 PHE A C 1
ATOM 3122 O O . PHE A 1 422 ? 19.255 13.461 -42.848 1.00 97.31 422 PHE A O 1
ATOM 3129 N N . ALA A 1 423 ? 21.231 12.713 -43.613 1.00 97.56 423 ALA A N 1
ATOM 3130 C CA . ALA A 1 423 ? 21.773 12.385 -42.295 1.00 97.56 423 ALA A CA 1
ATOM 3131 C C . ALA A 1 423 ? 21.843 13.608 -41.364 1.00 97.56 423 ALA A C 1
ATOM 3133 O O . ALA A 1 423 ? 21.550 13.478 -40.180 1.00 97.56 423 ALA A O 1
ATOM 3134 N N . VAL A 1 424 ? 22.170 14.801 -41.877 1.00 97.69 424 VAL A N 1
ATOM 3135 C CA . VAL A 1 424 ? 22.122 16.049 -41.095 1.00 97.69 424 VAL A CA 1
ATOM 3136 C C . VAL A 1 424 ? 20.711 16.328 -40.586 1.00 97.69 424 VAL A C 1
ATOM 3138 O O . VAL A 1 424 ? 20.549 16.623 -39.405 1.00 97.69 424 VAL A O 1
ATOM 3141 N N . GLY A 1 425 ? 19.695 16.205 -41.445 1.00 97.94 425 GLY A N 1
ATOM 3142 C CA . GLY A 1 425 ? 18.299 16.363 -41.034 1.00 97.94 425 GLY A CA 1
ATOM 3143 C C . GLY A 1 425 ? 17.882 15.332 -39.981 1.00 97.94 425 GLY A C 1
ATOM 3144 O O . GLY A 1 425 ? 17.310 15.697 -38.957 1.00 97.94 425 GLY A O 1
ATOM 3145 N N . TRP A 1 426 ? 18.237 14.062 -40.195 1.00 98.38 426 TRP A N 1
ATOM 3146 C CA . TRP A 1 426 ? 17.955 12.962 -39.269 1.00 98.38 426 TRP A CA 1
ATOM 3147 C C . TRP A 1 426 ? 18.608 13.165 -37.896 1.00 98.38 426 TRP A C 1
ATOM 3149 O O . TRP A 1 426 ? 17.926 13.146 -36.878 1.00 98.38 426 TRP A O 1
ATOM 3159 N N . PHE A 1 427 ? 19.916 13.426 -37.836 1.00 98.50 427 PHE A N 1
ATOM 3160 C CA . PHE A 1 427 ? 20.601 13.611 -36.555 1.00 98.50 427 PHE A CA 1
ATOM 3161 C C . PHE A 1 427 ? 20.244 14.930 -35.863 1.00 98.50 427 PHE A C 1
ATOM 3163 O O . PHE A 1 427 ? 20.328 15.002 -34.638 1.00 98.50 427 PHE A O 1
ATOM 3170 N N . ALA A 1 428 ? 19.812 15.957 -36.602 1.00 98.44 428 ALA A N 1
ATOM 3171 C CA . ALA A 1 428 ? 19.240 17.162 -36.005 1.00 98.44 428 ALA A CA 1
ATOM 3172 C C . ALA A 1 428 ? 17.883 16.871 -35.349 1.00 98.44 428 ALA A C 1
ATOM 3174 O O . ALA A 1 428 ? 17.652 17.313 -34.225 1.00 98.44 428 ALA A O 1
ATOM 3175 N N . LEU A 1 429 ? 17.028 16.079 -36.009 1.00 98.12 429 LEU A N 1
ATOM 3176 C CA . LEU A 1 429 ? 15.787 15.569 -35.424 1.00 98.12 429 LEU A CA 1
ATOM 3177 C C . LEU A 1 429 ? 16.069 14.760 -34.153 1.00 98.12 429 LEU A C 1
ATOM 3179 O O . LEU A 1 429 ? 15.522 15.088 -33.105 1.00 98.12 429 LEU A O 1
ATOM 3183 N N . CYS A 1 430 ? 16.948 13.754 -34.222 1.00 98.06 430 CYS A N 1
ATOM 3184 C CA . CYS A 1 430 ? 17.308 12.939 -33.060 1.00 98.06 430 CYS A CA 1
ATOM 3185 C C . CYS A 1 430 ? 17.885 13.8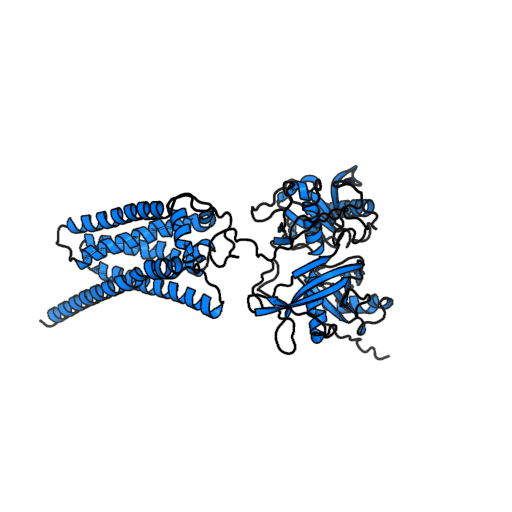00 -31.933 1.00 98.06 430 CYS A C 1
ATOM 3187 O O . CYS A 1 430 ? 17.465 13.679 -30.792 1.00 98.06 430 CYS A O 1
ATOM 3189 N N . GLY A 1 431 ? 18.806 14.716 -32.239 1.00 98.12 431 GLY A N 1
ATOM 3190 C CA . GLY A 1 431 ? 19.376 15.622 -31.244 1.00 98.12 431 GLY A CA 1
ATOM 3191 C C . GLY A 1 431 ? 18.316 16.477 -30.545 1.00 98.12 431 GLY A C 1
ATOM 3192 O O . GLY A 1 431 ? 18.361 16.622 -29.327 1.00 98.12 431 GLY A O 1
ATOM 3193 N N . PHE A 1 432 ? 17.340 17.003 -31.290 1.00 98.19 432 PHE A N 1
ATOM 3194 C CA . PHE A 1 432 ? 16.225 17.755 -30.717 1.00 98.19 432 PHE A CA 1
ATOM 3195 C C . PHE A 1 432 ? 15.302 16.878 -29.867 1.00 98.19 432 PHE A C 1
ATOM 3197 O O . PHE A 1 432 ? 15.007 17.250 -28.734 1.00 98.19 432 PHE A O 1
ATOM 3204 N N . LEU A 1 433 ? 14.871 15.720 -30.373 1.00 97.44 433 LEU A N 1
ATOM 3205 C CA . LEU A 1 433 ? 13.992 14.822 -29.623 1.00 97.44 433 LEU A CA 1
ATOM 3206 C C . LEU A 1 433 ? 14.667 14.344 -28.334 1.00 97.44 433 LEU A C 1
ATOM 3208 O O . LEU A 1 433 ? 14.103 14.521 -27.261 1.00 97.44 433 LEU A O 1
ATOM 3212 N N . HIS A 1 434 ? 15.913 13.884 -28.415 1.00 97.38 434 HIS A N 1
ATOM 3213 C CA . HIS A 1 434 ? 16.629 13.357 -27.259 1.00 97.38 434 HIS A CA 1
ATOM 3214 C C . HIS A 1 434 ? 16.966 14.430 -26.222 1.00 97.38 434 HIS A C 1
ATOM 3216 O O . HIS A 1 434 ? 16.790 14.233 -25.027 1.00 97.38 434 HIS A O 1
ATOM 3222 N N . VAL A 1 435 ? 17.441 15.606 -26.641 1.00 96.69 435 VAL A N 1
ATOM 3223 C CA . VAL A 1 435 ? 17.859 16.633 -25.672 1.00 96.69 435 VAL A CA 1
ATOM 3224 C C . VAL A 1 435 ? 16.675 17.454 -25.164 1.00 96.69 435 VAL A C 1
ATOM 3226 O O . VAL A 1 435 ? 16.624 17.779 -23.981 1.00 96.69 435 VAL A O 1
ATOM 3229 N N . ALA A 1 436 ? 15.731 17.818 -26.036 1.00 95.81 436 ALA A N 1
ATOM 3230 C CA . ALA A 1 436 ? 14.635 18.710 -25.673 1.00 95.81 436 ALA A CA 1
ATOM 3231 C C . ALA A 1 436 ? 13.371 17.952 -25.256 1.00 95.81 436 ALA A C 1
ATOM 3233 O O . ALA A 1 436 ? 12.801 18.275 -24.218 1.00 95.81 436 ALA A O 1
ATOM 3234 N N . PHE A 1 437 ? 12.917 16.967 -26.036 1.00 96.25 437 PHE A N 1
ATOM 3235 C CA . PHE A 1 437 ? 11.635 16.299 -25.786 1.00 96.25 437 PHE A CA 1
ATOM 3236 C C . PHE A 1 437 ? 11.739 15.216 -24.700 1.00 96.25 437 PHE A C 1
ATOM 3238 O O . PHE A 1 437 ? 11.000 15.258 -23.715 1.00 96.25 437 PHE A O 1
ATOM 3245 N N . GLU A 1 438 ? 12.700 14.303 -24.816 1.00 96.25 438 GLU A N 1
ATOM 3246 C CA . GLU A 1 438 ? 13.012 13.289 -23.799 1.00 96.25 438 GLU A CA 1
ATOM 3247 C C . GLU A 1 438 ? 13.689 13.922 -22.575 1.00 96.25 438 GLU A C 1
ATOM 3249 O O . GLU A 1 438 ? 13.366 13.589 -21.435 1.00 96.25 438 GLU A O 1
ATOM 3254 N N . GLY A 1 439 ? 14.538 14.938 -22.772 1.00 96.94 439 GLY A N 1
ATOM 3255 C CA . GLY A 1 439 ? 15.091 15.715 -21.659 1.00 96.94 439 GLY A CA 1
ATOM 3256 C C . GLY A 1 439 ? 14.003 16.394 -20.819 1.00 96.94 439 GLY A C 1
ATOM 3257 O O . GLY A 1 439 ? 14.073 16.388 -19.588 1.00 96.94 439 GLY A O 1
ATOM 3258 N N . TYR A 1 440 ? 12.951 16.917 -21.463 1.00 97.38 440 TYR A N 1
ATOM 3259 C CA . TYR A 1 440 ? 11.772 17.434 -20.765 1.00 97.38 440 TYR A CA 1
ATOM 3260 C C . TYR A 1 440 ? 11.076 16.344 -19.949 1.00 97.38 440 TYR A C 1
ATOM 3262 O O . TYR A 1 440 ? 10.764 16.569 -18.778 1.00 97.38 440 TYR A O 1
ATOM 3270 N N . TYR A 1 441 ? 10.878 15.159 -20.535 1.00 96.12 441 TYR A N 1
ATOM 3271 C CA . TYR A 1 441 ? 10.350 14.005 -19.814 1.00 96.12 441 TYR A CA 1
ATOM 3272 C C . TYR A 1 441 ? 11.179 13.702 -18.566 1.00 96.12 441 TYR A C 1
ATOM 3274 O O . TYR A 1 441 ? 10.630 13.673 -17.469 1.00 96.12 441 TYR A O 1
ATOM 3282 N N . LEU A 1 442 ? 12.501 13.568 -18.682 1.00 95.44 442 LEU A N 1
ATOM 3283 C CA . LEU A 1 442 ? 13.352 13.238 -17.539 1.00 95.44 442 LEU A CA 1
ATOM 3284 C C . LEU A 1 442 ? 13.241 14.255 -16.403 1.00 95.44 442 LEU A C 1
ATOM 3286 O O . LEU A 1 442 ? 13.165 13.854 -15.240 1.00 95.44 442 LEU A O 1
ATOM 3290 N N . VAL A 1 443 ? 13.212 15.552 -16.712 1.00 95.94 443 VAL A N 1
ATOM 3291 C CA . VAL A 1 443 ? 13.121 16.611 -15.695 1.00 95.94 443 VAL A CA 1
ATOM 3292 C C . VAL A 1 443 ? 11.748 16.618 -15.021 1.00 95.94 443 VAL A C 1
ATOM 3294 O O . VAL A 1 443 ? 11.670 16.709 -13.795 1.00 95.94 443 VAL A O 1
ATOM 3297 N N . TYR A 1 444 ? 10.673 16.493 -15.800 1.00 94.94 444 TYR A N 1
ATOM 3298 C CA . TYR A 1 444 ? 9.306 16.705 -15.321 1.00 94.94 444 TYR A CA 1
ATOM 3299 C C . TYR A 1 444 ? 8.499 15.426 -15.091 1.00 94.94 444 TYR A C 1
ATOM 3301 O O . TYR A 1 444 ? 7.344 15.533 -14.698 1.00 94.94 444 TYR A O 1
ATOM 3309 N N . ARG A 1 445 ? 9.070 14.226 -15.273 1.00 92.62 445 ARG A N 1
ATOM 3310 C CA . ARG A 1 445 ? 8.347 12.936 -15.242 1.00 92.62 445 ARG A CA 1
ATOM 3311 C C . ARG A 1 445 ? 7.333 12.811 -14.105 1.00 92.62 445 ARG A C 1
ATOM 3313 O O . ARG A 1 445 ? 6.189 12.475 -14.370 1.00 92.62 445 ARG A O 1
ATOM 3320 N N . HIS A 1 446 ? 7.709 13.153 -12.870 1.00 86.69 446 HIS A N 1
ATOM 3321 C CA . HIS A 1 446 ? 6.847 13.029 -11.678 1.00 86.69 446 HIS A CA 1
ATOM 3322 C C . HIS A 1 446 ? 5.649 13.989 -11.656 1.00 86.69 446 HIS A C 1
ATOM 3324 O O . HIS A 1 446 ? 4.693 13.754 -10.929 1.00 86.69 446 HIS A O 1
ATOM 3330 N N . GLN A 1 447 ? 5.713 15.084 -12.414 1.00 92.06 447 GLN A N 1
ATOM 3331 C CA . GLN A 1 447 ? 4.656 16.097 -12.526 1.00 92.06 447 GLN A CA 1
ATOM 3332 C C . GLN A 1 447 ? 3.953 16.036 -13.888 1.00 92.06 447 GLN A C 1
ATOM 3334 O O . GLN A 1 447 ? 2.908 16.647 -14.073 1.00 92.06 447 GLN A O 1
ATOM 3339 N N . LEU A 1 448 ? 4.495 15.284 -14.849 1.00 94.31 448 LEU A N 1
ATOM 3340 C CA . LEU A 1 448 ? 4.006 15.219 -16.222 1.00 94.31 448 LEU A CA 1
ATOM 3341 C C . LEU A 1 448 ? 2.498 14.916 -16.336 1.00 94.31 448 LEU A C 1
ATOM 3343 O O . LEU A 1 448 ? 1.852 15.590 -17.145 1.00 94.31 448 LEU A O 1
ATOM 3347 N N . PRO A 1 449 ? 1.901 14.004 -15.530 1.00 92.19 449 PRO A N 1
ATOM 3348 C CA . PRO A 1 449 ? 0.459 13.763 -15.581 1.00 92.19 449 PRO A CA 1
ATOM 3349 C C . PRO A 1 449 ? -0.403 15.011 -15.333 1.00 92.19 449 PRO A C 1
ATOM 3351 O O . PRO A 1 449 ? -1.445 15.163 -15.973 1.00 92.19 449 PRO A O 1
ATOM 3354 N N . SER A 1 450 ? 0.042 15.918 -14.456 1.00 91.31 450 SER A N 1
ATOM 3355 C CA . SER A 1 450 ? -0.708 17.108 -14.029 1.00 91.31 450 SER A CA 1
ATOM 3356 C C . SER A 1 450 ? -0.387 18.364 -14.842 1.00 91.31 450 SER A C 1
ATOM 3358 O O . SER A 1 450 ? -1.020 19.406 -14.682 1.00 91.31 450 SER A O 1
ATOM 3360 N N . MET A 1 451 ? 0.584 18.295 -15.753 1.00 94.38 451 MET A N 1
ATOM 3361 C CA . MET A 1 451 ? 1.010 19.443 -16.548 1.00 94.38 451 MET A CA 1
ATOM 3362 C C . MET A 1 451 ? 0.211 19.578 -17.852 1.00 94.38 451 MET A C 1
ATOM 3364 O O . MET A 1 451 ? -0.155 18.599 -18.504 1.00 94.38 451 MET A O 1
ATOM 3368 N N . SER A 1 452 ? -0.019 20.822 -18.276 1.00 95.62 452 SER A N 1
ATOM 3369 C CA . SER A 1 452 ? -0.727 21.181 -19.517 1.00 95.62 452 SER A CA 1
ATOM 3370 C C . SER A 1 452 ? 0.159 21.918 -20.533 1.00 95.62 452 SER A C 1
ATOM 3372 O O . SER A 1 452 ? -0.335 22.511 -21.491 1.00 95.62 452 SER A O 1
ATOM 3374 N N . THR A 1 453 ? 1.484 21.874 -20.368 1.00 96.62 453 THR A N 1
ATOM 3375 C CA . THR A 1 453 ? 2.430 22.410 -21.364 1.00 96.62 453 THR A CA 1
ATOM 3376 C C . THR A 1 453 ? 2.354 21.615 -22.674 1.00 96.62 453 THR A C 1
ATOM 3378 O O . THR A 1 453 ? 1.928 20.461 -22.678 1.00 96.62 453 THR A O 1
ATOM 3381 N N . LEU A 1 454 ? 2.826 22.195 -23.784 1.00 95.69 454 LEU A N 1
ATOM 3382 C CA . LEU A 1 454 ? 2.863 21.509 -25.083 1.00 95.69 454 LEU A CA 1
ATOM 3383 C C . LEU A 1 454 ? 3.552 20.134 -24.994 1.00 95.69 454 LEU A C 1
ATOM 3385 O O . LEU A 1 454 ? 2.990 19.137 -25.435 1.00 95.69 454 LEU A O 1
ATOM 3389 N N . PHE A 1 455 ? 4.745 20.065 -24.392 1.00 97.19 455 PHE A N 1
ATOM 3390 C CA . PHE A 1 455 ? 5.492 18.808 -24.275 1.00 97.19 455 PHE A CA 1
ATOM 3391 C C . PHE A 1 455 ? 4.836 17.818 -23.311 1.00 97.19 455 PHE A C 1
ATOM 3393 O O . PHE A 1 455 ? 4.807 16.633 -23.623 1.00 97.19 455 PHE A O 1
ATOM 3400 N N . ALA A 1 456 ? 4.254 18.268 -22.195 1.00 96.62 456 ALA A N 1
ATOM 3401 C CA . ALA A 1 456 ? 3.530 17.369 -21.294 1.00 96.62 456 ALA A CA 1
ATOM 3402 C C . ALA A 1 456 ? 2.298 16.755 -21.975 1.00 96.62 456 ALA A C 1
ATOM 3404 O O . ALA A 1 456 ? 2.043 15.563 -21.832 1.00 96.62 456 ALA A O 1
ATOM 3405 N N . GLN A 1 457 ? 1.558 17.547 -22.754 1.00 97.62 457 GLN A N 1
ATOM 3406 C CA . GLN A 1 457 ? 0.387 17.059 -23.480 1.00 97.62 457 GLN A CA 1
ATOM 3407 C C . GLN A 1 457 ? 0.758 16.101 -24.623 1.00 97.62 457 GLN A C 1
ATOM 3409 O O . GLN A 1 457 ? 0.090 15.085 -24.807 1.00 97.62 457 GLN A O 1
ATOM 3414 N N . LEU A 1 458 ? 1.849 16.375 -25.347 1.00 97.12 458 LEU A N 1
ATOM 3415 C CA . LEU A 1 458 ? 2.400 15.457 -26.352 1.00 97.12 458 LEU A CA 1
ATOM 3416 C C . LEU A 1 458 ? 2.887 14.146 -25.731 1.00 97.12 458 LEU A C 1
ATOM 3418 O O . LEU A 1 458 ? 2.632 13.085 -26.288 1.00 97.12 458 LEU A O 1
ATOM 3422 N N . TRP A 1 459 ? 3.544 14.205 -24.570 1.00 97.00 459 TRP A N 1
ATOM 3423 C CA . TRP A 1 459 ? 3.937 13.006 -23.835 1.00 97.00 459 TRP A CA 1
ATOM 3424 C C . TRP A 1 459 ? 2.722 12.207 -23.384 1.00 97.00 459 TRP A C 1
ATOM 3426 O O . TRP A 1 459 ? 2.701 11.002 -23.598 1.00 97.00 459 TRP A O 1
ATOM 3436 N N . LYS A 1 460 ? 1.686 12.852 -22.838 1.00 95.94 460 LYS A N 1
ATOM 3437 C CA . LYS A 1 460 ? 0.419 12.188 -22.497 1.00 95.94 460 LYS A CA 1
ATOM 3438 C C . LYS A 1 460 ? -0.218 11.509 -23.713 1.00 95.94 460 LYS A C 1
ATOM 3440 O O . LYS A 1 460 ? -0.604 10.353 -23.627 1.00 95.94 460 LYS A O 1
ATOM 3445 N N . GLU A 1 461 ? -0.242 12.177 -24.862 1.00 96.25 461 GLU A N 1
ATOM 3446 C CA . GLU A 1 461 ? -0.755 11.590 -26.106 1.00 96.25 461 GLU A CA 1
ATOM 3447 C C . GLU A 1 461 ? 0.079 10.382 -26.563 1.00 96.25 461 GLU A C 1
ATOM 3449 O O . GLU A 1 461 ? -0.461 9.308 -26.821 1.00 96.25 461 GLU A O 1
ATOM 3454 N N . TYR A 1 462 ? 1.406 10.520 -26.609 1.00 95.44 462 TYR A N 1
ATOM 3455 C CA . TYR A 1 462 ? 2.306 9.433 -26.999 1.00 95.44 462 TYR A CA 1
ATOM 3456 C C . TYR A 1 462 ? 2.223 8.241 -26.034 1.00 95.44 462 TYR A C 1
ATOM 3458 O O . TYR A 1 462 ? 2.232 7.087 -26.460 1.00 95.44 462 TYR A O 1
ATOM 3466 N N . THR A 1 463 ? 2.048 8.511 -24.740 1.00 95.31 463 THR A N 1
ATOM 3467 C CA . THR A 1 463 ? 1.986 7.502 -23.675 1.00 95.31 463 THR A CA 1
ATOM 3468 C C . THR A 1 463 ? 0.732 6.619 -23.758 1.00 95.31 463 THR A C 1
ATOM 3470 O O . THR A 1 463 ? 0.700 5.540 -23.174 1.00 95.31 463 THR A O 1
ATOM 3473 N N . LEU A 1 464 ? -0.283 6.981 -24.553 1.0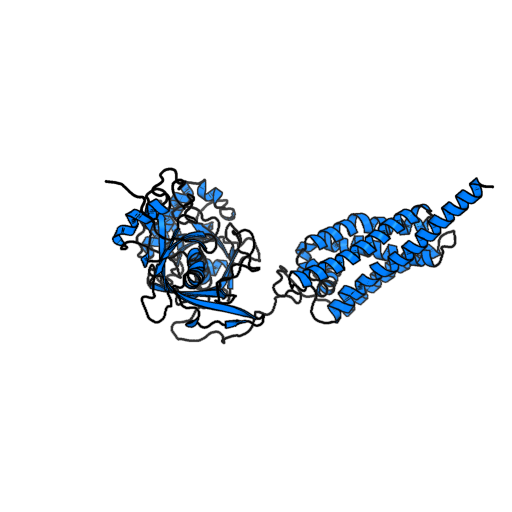0 94.69 464 LEU A N 1
ATOM 3474 C CA . LEU A 1 464 ? -1.390 6.063 -24.874 1.00 94.69 464 LEU A CA 1
ATOM 3475 C C . LEU A 1 464 ? -0.895 4.792 -25.587 1.00 94.69 464 LEU A C 1
ATOM 3477 O O . LEU A 1 464 ? -1.533 3.743 -25.508 1.00 94.69 464 LEU A O 1
ATOM 3481 N N . SER A 1 465 ? 0.253 4.885 -26.262 1.00 95.25 465 SER A N 1
ATOM 3482 C CA . SER A 1 465 ? 0.916 3.759 -26.913 1.00 95.25 465 SER A CA 1
ATOM 3483 C C . SER A 1 465 ? 1.815 2.943 -25.985 1.00 95.25 465 SER A C 1
ATOM 3485 O O . SER A 1 465 ? 2.081 1.783 -26.294 1.00 95.25 465 SER A O 1
ATOM 3487 N N . ASP A 1 466 ? 2.247 3.516 -24.859 1.00 94.00 466 ASP A N 1
ATOM 3488 C CA . ASP A 1 466 ? 3.117 2.869 -23.879 1.00 94.00 466 ASP A CA 1
ATOM 3489 C C . ASP A 1 466 ? 3.095 3.595 -22.527 1.00 94.00 466 ASP A C 1
ATOM 3491 O O . ASP A 1 466 ? 3.872 4.521 -22.291 1.00 94.00 466 ASP A O 1
ATOM 3495 N N . SER A 1 467 ? 2.228 3.154 -21.617 1.00 93.31 467 SER A N 1
ATOM 3496 C CA . SER A 1 467 ? 2.001 3.779 -20.308 1.00 93.31 467 SER A CA 1
ATOM 3497 C C . SER A 1 467 ? 3.215 3.803 -19.378 1.00 93.31 467 SER A C 1
ATOM 3499 O O . SER A 1 467 ? 3.216 4.571 -18.413 1.00 93.31 467 SER A O 1
ATOM 3501 N N . ARG A 1 468 ? 4.269 3.029 -19.672 1.00 92.12 468 ARG A N 1
ATOM 3502 C CA . ARG A 1 468 ? 5.505 2.957 -18.873 1.00 92.12 468 ARG A CA 1
ATOM 3503 C C . ARG A 1 468 ? 6.176 4.312 -18.680 1.00 92.12 468 ARG A C 1
ATOM 3505 O O . ARG A 1 468 ? 6.802 4.554 -17.645 1.00 92.12 468 ARG A O 1
ATOM 3512 N N . TYR A 1 469 ? 5.969 5.234 -19.621 1.00 92.56 469 TYR A N 1
ATOM 3513 C CA . TYR A 1 469 ? 6.411 6.618 -19.491 1.00 92.56 469 TYR A CA 1
ATOM 3514 C C . TYR A 1 469 ? 5.724 7.351 -18.324 1.00 92.56 469 TYR A C 1
ATOM 3516 O O . TYR A 1 469 ? 6.392 8.099 -17.609 1.00 92.56 469 TYR A O 1
ATOM 3524 N N . LEU A 1 470 ? 4.438 7.101 -18.059 1.00 90.88 470 LEU A N 1
ATOM 3525 C CA . LEU A 1 470 ? 3.680 7.724 -16.962 1.00 90.88 470 LEU A CA 1
ATOM 3526 C C . LEU A 1 470 ? 3.669 6.907 -15.661 1.00 90.88 470 LEU A C 1
ATOM 3528 O O . LEU A 1 470 ? 3.391 7.477 -14.609 1.00 90.88 470 LEU A O 1
ATOM 3532 N N . THR A 1 471 ? 3.992 5.612 -15.702 1.00 82.12 471 THR A N 1
ATOM 3533 C CA . THR A 1 471 ? 4.075 4.747 -14.506 1.00 82.12 471 THR A CA 1
ATOM 3534 C C . THR A 1 471 ? 5.486 4.630 -13.921 1.00 82.12 471 THR A C 1
ATOM 3536 O O . THR A 1 471 ? 5.676 3.978 -12.897 1.00 82.12 471 THR A O 1
ATOM 3539 N N . HIS A 1 472 ? 6.465 5.322 -14.514 1.00 76.88 472 HIS A N 1
ATOM 3540 C CA . HIS A 1 472 ? 7.860 5.389 -14.058 1.00 76.88 472 HIS A CA 1
ATOM 3541 C C . HIS A 1 472 ? 8.600 4.049 -14.063 1.00 76.88 472 HIS A C 1
ATOM 3543 O O . HIS A 1 472 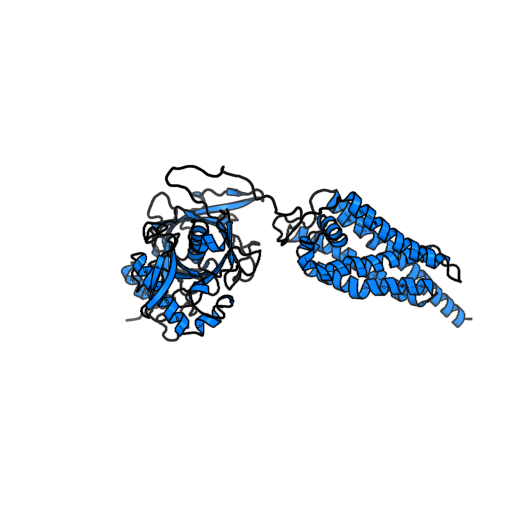? 9.382 3.762 -13.153 1.00 76.88 472 HIS A O 1
ATOM 3549 N N . ASP A 1 473 ? 8.394 3.255 -15.110 1.00 86.25 473 ASP A N 1
ATOM 3550 C CA . ASP A 1 473 ? 9.155 2.028 -15.313 1.00 86.25 473 ASP A CA 1
ATOM 3551 C C . ASP A 1 473 ? 10.675 2.291 -15.306 1.00 86.25 473 ASP A C 1
ATOM 3553 O O . ASP A 1 473 ? 11.195 3.186 -15.983 1.00 86.25 473 ASP A O 1
ATOM 3557 N N . ILE A 1 474 ? 11.400 1.481 -14.533 1.00 83.81 474 ILE A N 1
ATOM 3558 C CA . ILE A 1 474 ? 12.833 1.660 -14.271 1.00 83.81 474 ILE A CA 1
ATOM 3559 C C . ILE A 1 474 ? 13.636 1.513 -15.562 1.00 83.81 474 ILE A C 1
ATOM 3561 O O . ILE A 1 474 ? 14.601 2.255 -15.776 1.00 83.81 474 ILE A O 1
ATOM 3565 N N . PHE A 1 475 ? 13.251 0.567 -16.421 1.00 86.81 475 PHE A N 1
ATOM 3566 C CA . PHE A 1 475 ? 13.950 0.321 -17.674 1.00 86.81 475 PHE A CA 1
ATOM 3567 C C . PHE A 1 475 ? 13.789 1.513 -18.622 1.00 86.81 475 PHE A C 1
ATOM 3569 O O . PHE A 1 475 ? 14.789 2.063 -19.089 1.00 86.81 475 PHE A O 1
ATOM 3576 N N . THR A 1 476 ? 12.551 1.963 -18.826 1.00 87.62 476 THR A N 1
ATOM 3577 C CA . THR A 1 476 ? 12.216 3.116 -19.671 1.00 87.62 476 THR A CA 1
ATOM 3578 C C . THR A 1 476 ? 12.972 4.366 -19.216 1.00 87.62 476 THR A C 1
ATOM 3580 O O . THR A 1 476 ? 13.716 4.956 -19.995 1.00 87.62 476 THR A O 1
ATOM 3583 N N . VAL A 1 477 ? 12.918 4.711 -17.923 1.00 91.19 477 VAL A N 1
ATOM 3584 C CA . VAL A 1 477 ? 13.643 5.877 -17.380 1.00 91.19 477 VAL A CA 1
ATOM 3585 C C . VAL A 1 477 ? 15.155 5.758 -17.596 1.00 91.19 477 VAL A C 1
ATOM 3587 O O . VAL A 1 477 ? 15.819 6.752 -17.905 1.00 91.19 477 VAL A O 1
ATOM 3590 N N . SER A 1 478 ? 15.717 4.557 -17.455 1.00 91.88 478 SER A N 1
ATOM 3591 C CA . SER A 1 478 ? 17.152 4.324 -17.637 1.00 91.88 478 SER A CA 1
ATOM 3592 C C . SER A 1 478 ? 17.590 4.521 -19.092 1.00 91.88 478 SER A C 1
ATOM 3594 O O . SER A 1 478 ? 18.601 5.183 -19.340 1.00 91.88 478 SER A O 1
ATOM 3596 N N . VAL A 1 479 ? 16.827 3.995 -20.056 1.00 91.19 479 VAL A N 1
ATOM 3597 C CA . VAL A 1 479 ? 17.109 4.165 -21.490 1.00 91.19 479 VAL A CA 1
ATOM 3598 C C . VAL A 1 479 ? 16.989 5.630 -21.891 1.00 91.19 479 VAL A C 1
ATOM 3600 O O . VAL A 1 479 ? 17.911 6.158 -22.514 1.00 91.19 479 VAL A O 1
ATOM 3603 N N . GLU A 1 480 ? 15.927 6.316 -21.469 1.00 93.31 480 GLU A N 1
ATOM 3604 C CA . GLU A 1 480 ? 15.748 7.745 -21.749 1.00 93.31 480 GLU A CA 1
ATOM 3605 C C . GLU A 1 480 ? 16.889 8.583 -21.151 1.00 93.31 480 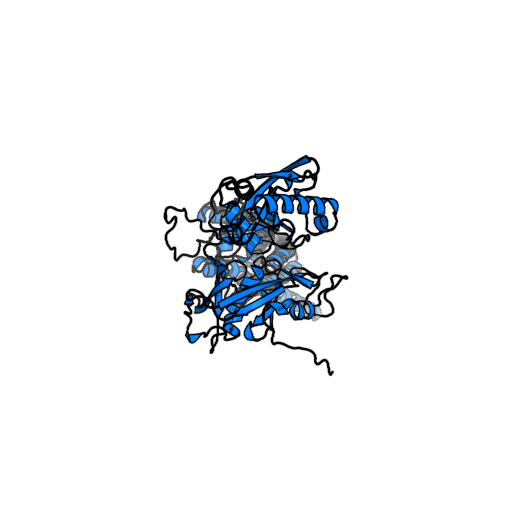GLU A C 1
ATOM 3607 O O . GLU A 1 480 ? 17.414 9.488 -21.798 1.00 93.31 480 GLU A O 1
ATOM 3612 N N . THR A 1 481 ? 17.368 8.231 -19.950 1.00 94.94 481 THR A N 1
ATOM 3613 C CA . THR A 1 481 ? 18.513 8.904 -19.310 1.00 94.94 481 THR A CA 1
ATOM 3614 C C . THR A 1 481 ? 19.782 8.812 -20.155 1.00 94.94 481 THR A C 1
ATOM 3616 O O . THR A 1 481 ? 20.452 9.822 -20.388 1.00 94.94 481 THR A O 1
ATOM 3619 N N . ILE A 1 482 ? 20.114 7.617 -20.647 1.00 95.12 482 ILE A N 1
ATOM 3620 C CA . ILE A 1 482 ? 21.274 7.418 -21.527 1.00 95.12 482 ILE A CA 1
ATOM 3621 C C . ILE A 1 482 ? 21.066 8.151 -22.856 1.00 95.12 482 ILE A C 1
ATOM 3623 O O . ILE A 1 482 ? 21.991 8.790 -23.366 1.00 95.12 482 ILE A O 1
ATOM 3627 N N . THR A 1 483 ? 19.852 8.097 -23.397 1.00 94.75 483 THR A N 1
ATOM 3628 C CA . THR A 1 483 ? 19.506 8.733 -24.667 1.00 94.75 483 THR A CA 1
ATOM 3629 C C . THR A 1 483 ? 19.708 10.247 -24.599 1.00 94.75 483 THR A C 1
ATOM 3631 O O . THR A 1 483 ? 20.413 10.814 -25.438 1.00 94.75 483 THR A O 1
ATOM 3634 N N . CYS A 1 484 ? 19.223 10.888 -23.536 1.00 96.25 484 CYS A N 1
ATOM 3635 C CA . CYS A 1 484 ? 19.372 12.323 -23.312 1.00 96.25 484 CYS A CA 1
ATOM 3636 C C . CYS A 1 484 ? 20.827 12.740 -23.056 1.00 96.25 484 CYS A C 1
ATOM 3638 O O . CYS A 1 484 ? 21.294 13.735 -23.613 1.00 96.25 484 CYS A O 1
ATOM 3640 N N . LEU A 1 485 ? 21.557 12.004 -22.208 1.00 95.88 485 LEU A N 1
ATOM 3641 C CA . LEU A 1 485 ? 22.900 12.401 -21.762 1.00 95.88 485 LEU A CA 1
ATOM 3642 C C . LEU A 1 485 ? 24.016 12.022 -22.741 1.00 95.88 485 LEU A C 1
ATOM 3644 O O . LEU A 1 485 ? 25.066 12.663 -22.738 1.00 95.88 485 LEU A O 1
ATOM 3648 N N . ALA A 1 486 ? 23.811 10.999 -23.572 1.00 95.94 486 ALA A N 1
ATOM 3649 C CA . ALA A 1 486 ? 24.824 10.508 -24.501 1.00 95.94 486 ALA A CA 1
ATOM 3650 C C . ALA A 1 486 ? 24.370 10.591 -25.963 1.00 95.94 486 ALA A C 1
ATOM 3652 O O . ALA A 1 486 ? 25.031 11.244 -26.774 1.00 95.94 486 ALA A O 1
ATOM 3653 N N . TRP A 1 487 ? 23.259 9.950 -26.332 1.00 95.62 487 TRP A N 1
ATOM 3654 C CA . TRP A 1 487 ? 22.896 9.787 -27.749 1.00 95.62 487 TRP A CA 1
ATOM 3655 C C . TRP A 1 487 ? 22.444 11.100 -28.397 1.00 95.62 487 TRP A C 1
ATOM 3657 O O . TRP A 1 487 ? 22.810 11.369 -29.543 1.00 95.62 487 TRP A O 1
ATOM 3667 N N . GLY A 1 488 ? 21.736 11.960 -27.663 1.00 97.19 488 GLY A N 1
ATOM 3668 C CA . GLY A 1 488 ? 21.373 13.311 -28.093 1.00 97.19 488 GLY A CA 1
ATOM 3669 C C . GLY A 1 488 ? 22.595 14.182 -28.417 1.00 97.19 488 GLY A C 1
ATOM 3670 O O . GLY A 1 488 ? 22.743 14.614 -29.566 1.00 97.19 488 GLY A O 1
ATOM 3671 N N . PRO A 1 489 ? 23.530 14.391 -27.468 1.00 98.12 489 PRO A N 1
ATOM 3672 C CA . PRO A 1 489 ? 24.768 15.128 -27.718 1.00 98.12 489 PRO A CA 1
ATOM 3673 C C . PRO A 1 489 ? 25.612 14.550 -28.860 1.00 98.12 489 PRO A C 1
ATOM 3675 O O . PRO A 1 489 ? 26.123 15.305 -29.689 1.00 98.12 489 PRO A O 1
ATOM 3678 N N . LEU A 1 490 ? 25.729 13.221 -28.961 1.00 97.88 490 LEU A N 1
ATOM 3679 C CA . LEU A 1 490 ? 26.462 12.577 -30.056 1.00 97.88 490 LEU A CA 1
ATOM 3680 C C . LEU A 1 490 ? 25.757 12.741 -31.416 1.00 97.88 490 LEU A C 1
ATOM 3682 O O . LEU A 1 490 ? 26.429 12.863 -32.445 1.00 97.88 490 LEU A O 1
ATOM 3686 N N . SER A 1 491 ? 24.424 12.815 -31.443 1.00 98.12 491 SER A N 1
ATOM 3687 C CA . SER A 1 491 ? 23.660 13.139 -32.657 1.00 98.12 491 SER A CA 1
ATOM 3688 C C . SER A 1 491 ? 23.976 14.560 -33.134 1.00 98.12 491 SER A C 1
ATOM 3690 O O . SER A 1 491 ? 24.340 14.763 -34.293 1.00 98.12 491 SER A O 1
ATOM 3692 N N . LEU A 1 492 ? 23.968 15.543 -32.227 1.00 97.88 492 LEU A N 1
ATOM 3693 C CA . LEU A 1 492 ? 24.348 16.927 -32.544 1.00 97.88 492 LEU A CA 1
ATOM 3694 C C . LEU A 1 492 ? 25.823 17.046 -32.963 1.00 97.88 492 LEU A C 1
ATOM 3696 O O . LEU A 1 492 ? 26.151 17.785 -33.895 1.00 97.88 492 LEU A O 1
ATOM 3700 N N . LEU A 1 493 ? 26.715 16.277 -32.335 1.00 97.75 493 LEU A N 1
ATOM 3701 C CA . LEU A 1 493 ? 28.118 16.190 -32.738 1.00 97.75 493 LEU A CA 1
ATOM 3702 C C . LEU A 1 493 ? 28.269 15.606 -34.151 1.00 97.75 493 LEU A C 1
ATOM 3704 O O . LEU A 1 493 ? 29.130 16.050 -34.911 1.00 97.75 493 LEU A O 1
ATOM 3708 N N . THR A 1 494 ? 27.417 14.652 -34.530 1.00 97.62 494 THR A N 1
ATOM 3709 C CA . THR A 1 494 ? 27.393 14.093 -35.889 1.00 97.62 494 THR A CA 1
ATOM 3710 C C . THR A 1 494 ? 26.955 15.147 -36.904 1.00 97.62 494 THR A C 1
ATOM 3712 O O . THR A 1 494 ? 27.618 15.301 -37.930 1.00 97.62 494 THR A O 1
ATOM 3715 N N . VAL A 1 495 ? 25.923 15.947 -36.597 1.00 97.62 495 VAL A N 1
ATOM 3716 C CA . VAL A 1 495 ? 25.520 17.103 -37.423 1.00 97.62 495 VAL A CA 1
ATOM 3717 C C . VAL A 1 495 ? 26.689 18.068 -37.608 1.00 97.62 495 VAL A C 1
ATOM 3719 O O . VAL A 1 495 ? 27.052 18.396 -38.739 1.00 97.62 495 VAL A O 1
ATOM 3722 N N . PHE A 1 496 ? 27.330 18.478 -36.510 1.00 96.62 496 PHE A N 1
ATOM 3723 C CA . PHE A 1 496 ? 28.505 19.347 -36.557 1.00 96.62 496 PHE A CA 1
ATOM 3724 C C . PHE A 1 496 ? 29.624 18.741 -37.413 1.00 96.62 496 PHE A C 1
ATOM 3726 O O . PHE A 1 496 ? 30.219 19.434 -38.240 1.00 96.62 496 PHE A O 1
ATOM 3733 N N . GLY A 1 497 ? 29.878 17.441 -37.257 1.00 95.88 497 GLY A N 1
ATOM 3734 C CA . GLY A 1 497 ? 30.883 16.718 -38.020 1.00 95.88 497 GLY A CA 1
ATOM 3735 C C . GLY A 1 497 ? 30.611 16.718 -39.522 1.00 95.88 497 GLY A C 1
ATOM 3736 O O . GLY A 1 497 ? 31.537 16.927 -40.301 1.00 95.88 497 GLY A O 1
ATOM 3737 N N . ILE A 1 498 ? 29.354 16.558 -39.945 1.00 95.12 498 ILE A N 1
ATOM 3738 C CA . ILE A 1 498 ? 28.986 16.650 -41.365 1.00 95.12 498 ILE A CA 1
ATOM 3739 C C . ILE A 1 498 ? 29.190 18.081 -41.880 1.00 95.12 498 ILE A C 1
ATOM 3741 O O . ILE A 1 498 ? 29.843 18.277 -42.903 1.00 95.12 498 ILE A O 1
ATOM 3745 N N . LEU A 1 499 ? 28.700 19.091 -41.153 1.00 94.81 499 LEU A N 1
ATOM 3746 C CA . LEU A 1 499 ? 28.795 20.498 -41.568 1.00 94.81 499 LEU A CA 1
ATOM 3747 C C . LEU A 1 499 ? 30.240 21.022 -41.627 1.00 94.81 499 LEU A C 1
ATOM 3749 O O . LEU A 1 499 ? 30.532 21.962 -42.369 1.00 94.81 499 LEU A O 1
ATOM 3753 N N . ARG A 1 500 ? 31.148 20.438 -40.837 1.00 94.06 500 ARG A N 1
ATOM 3754 C CA . ARG A 1 500 ? 32.573 20.799 -40.787 1.00 94.06 500 ARG A CA 1
ATOM 3755 C C . ARG A 1 500 ? 33.481 19.895 -41.614 1.00 94.06 500 ARG A C 1
ATOM 3757 O O . ARG A 1 500 ? 34.692 20.091 -41.555 1.00 94.06 500 ARG A O 1
ATOM 3764 N N . ASP A 1 501 ? 32.926 18.958 -42.382 1.00 90.25 501 ASP A N 1
ATOM 3765 C CA . ASP A 1 501 ? 33.704 17.989 -43.167 1.00 90.25 501 ASP A CA 1
ATOM 3766 C C . ASP A 1 501 ? 34.694 17.188 -42.289 1.00 90.25 501 ASP A C 1
ATOM 3768 O O . ASP A 1 501 ? 35.855 16.945 -42.627 1.00 90.25 501 ASP A O 1
ATOM 3772 N N . TRP A 1 502 ? 34.245 16.819 -41.086 1.00 93.19 502 TRP A N 1
ATOM 3773 C CA . TRP A 1 502 ? 35.040 16.079 -40.115 1.00 93.19 502 TRP A CA 1
ATOM 3774 C C . TRP A 1 502 ? 34.950 14.575 -40.381 1.00 93.19 502 TRP A C 1
ATOM 3776 O O . TRP A 1 502 ? 33.937 13.937 -40.115 1.00 93.19 502 TRP A O 1
ATOM 3786 N N . HIS A 1 503 ? 36.038 13.987 -40.871 1.00 87.62 503 HIS A N 1
ATOM 3787 C CA . HIS A 1 503 ? 36.097 12.584 -41.293 1.00 87.62 503 HIS A CA 1
ATOM 3788 C C . HIS A 1 503 ? 35.786 11.579 -40.168 1.00 87.62 503 HIS A C 1
ATOM 3790 O O . HIS A 1 503 ? 35.123 10.569 -40.412 1.00 87.62 503 HIS A O 1
ATOM 3796 N N . SER A 1 504 ? 36.181 11.868 -38.922 1.00 90.38 504 SER A N 1
ATOM 3797 C CA . SER A 1 504 ? 35.891 10.991 -37.776 1.00 90.38 504 SER A CA 1
ATOM 3798 C C . SER A 1 504 ? 34.416 10.991 -37.363 1.00 90.38 504 SER A C 1
ATOM 3800 O O . SER A 1 504 ? 34.033 10.189 -36.512 1.00 90.38 504 SER A O 1
ATOM 3802 N N . ARG A 1 505 ? 33.559 11.809 -37.999 1.00 94.12 505 ARG A N 1
ATOM 3803 C CA . ARG A 1 505 ? 32.101 11.744 -37.816 1.00 94.12 505 ARG A CA 1
ATOM 3804 C C . ARG A 1 505 ? 31.549 10.340 -38.037 1.00 94.12 505 ARG A C 1
ATOM 3806 O O . ARG A 1 505 ? 30.579 9.984 -37.388 1.00 94.12 505 ARG A O 1
ATOM 3813 N N . HIS A 1 506 ? 32.155 9.539 -38.922 1.00 95.00 506 HIS A N 1
ATOM 3814 C CA . HIS A 1 506 ? 31.676 8.186 -39.206 1.00 95.00 506 HIS A CA 1
ATOM 3815 C C . HIS A 1 506 ? 31.783 7.269 -37.982 1.00 95.00 506 HIS A C 1
ATOM 3817 O O . HIS A 1 506 ? 30.941 6.394 -37.820 1.00 95.00 506 HIS A O 1
ATOM 3823 N N . VAL A 1 507 ? 32.743 7.509 -37.081 1.00 95.31 507 VAL A N 1
ATOM 3824 C CA . VAL A 1 507 ? 32.835 6.794 -35.798 1.00 95.31 507 VAL A CA 1
ATOM 3825 C C . VAL A 1 507 ? 31.655 7.167 -34.902 1.00 95.31 507 VAL A C 1
ATOM 3827 O O . VAL A 1 507 ? 30.960 6.288 -34.402 1.00 95.31 507 VAL A O 1
ATOM 3830 N N . VAL A 1 508 ? 31.384 8.467 -34.756 1.00 96.00 508 VAL A N 1
ATOM 3831 C CA . VAL A 1 508 ? 30.257 8.971 -33.953 1.00 96.00 508 VAL A CA 1
ATOM 3832 C C . VAL A 1 508 ? 28.923 8.478 -34.525 1.00 96.00 508 VAL A C 1
ATOM 3834 O O . VAL A 1 508 ? 28.094 7.949 -33.790 1.00 96.00 508 VAL A O 1
ATOM 3837 N N . GLN A 1 509 ? 28.759 8.552 -35.847 1.00 97.44 509 GLN A N 1
ATOM 3838 C CA . GLN A 1 509 ? 27.594 8.058 -36.576 1.00 97.44 509 GLN A CA 1
ATOM 3839 C C . GLN A 1 509 ? 27.378 6.558 -36.346 1.00 97.44 509 GLN A C 1
ATOM 3841 O O . GLN A 1 509 ? 26.246 6.151 -36.109 1.00 97.44 509 GLN A O 1
ATOM 3846 N N . VAL A 1 510 ? 28.435 5.736 -36.382 1.00 97.62 510 VAL A N 1
ATOM 3847 C CA . VAL A 1 510 ? 28.332 4.292 -36.103 1.00 97.62 510 VAL A CA 1
ATOM 3848 C C . VAL A 1 510 ? 27.892 4.034 -34.664 1.00 97.62 510 VAL A C 1
ATOM 3850 O O . VAL A 1 510 ? 27.002 3.212 -34.452 1.00 97.62 510 VAL A O 1
ATOM 3853 N N . ILE A 1 511 ? 28.464 4.747 -33.689 1.00 96.50 511 ILE A N 1
ATOM 3854 C CA . ILE A 1 511 ? 28.093 4.612 -32.273 1.00 96.50 511 ILE A CA 1
ATOM 3855 C C . ILE A 1 511 ? 26.608 4.934 -32.082 1.00 96.50 511 ILE A C 1
ATOM 3857 O O . ILE A 1 511 ? 25.867 4.106 -31.556 1.00 96.50 511 ILE A O 1
ATOM 3861 N N . VAL A 1 512 ? 26.160 6.101 -32.555 1.00 96.81 512 VAL A N 1
ATOM 3862 C CA . VAL A 1 512 ? 24.770 6.550 -32.382 1.00 96.81 512 VAL A CA 1
ATOM 3863 C C . VAL A 1 512 ? 23.798 5.642 -33.129 1.00 96.81 512 VAL A C 1
ATOM 3865 O O . VAL A 1 512 ? 22.800 5.224 -32.557 1.00 96.81 512 VAL A O 1
ATOM 3868 N N . CYS A 1 513 ? 24.098 5.268 -34.377 1.00 98.06 513 CYS A N 1
ATOM 3869 C CA . CYS A 1 513 ? 23.204 4.395 -35.135 1.00 98.06 513 CYS A CA 1
ATOM 3870 C C . CYS A 1 513 ? 23.080 3.005 -34.501 1.00 98.06 513 CYS A C 1
ATOM 3872 O O . CYS A 1 513 ? 21.988 2.451 -34.452 1.00 98.06 513 CYS A O 1
ATOM 3874 N N . THR A 1 514 ? 24.182 2.441 -33.998 1.00 97.38 514 THR A N 1
ATOM 3875 C CA . THR A 1 514 ? 24.142 1.150 -33.293 1.00 97.38 514 THR A CA 1
ATOM 3876 C C . THR A 1 514 ? 23.298 1.263 -32.028 1.00 97.38 514 THR A C 1
ATOM 3878 O O . THR A 1 514 ? 22.474 0.393 -31.761 1.00 97.38 514 THR A O 1
ATOM 3881 N N . ALA A 1 515 ? 23.463 2.358 -31.284 1.00 95.19 515 ALA A N 1
ATOM 3882 C CA . ALA A 1 515 ? 22.683 2.632 -30.089 1.00 95.19 515 ALA A CA 1
ATOM 3883 C C . ALA A 1 515 ? 21.183 2.778 -30.384 1.00 95.19 515 ALA A C 1
ATOM 3885 O O . ALA A 1 515 ? 20.379 2.209 -29.657 1.00 95.19 515 ALA A O 1
ATOM 3886 N N . HIS A 1 516 ? 20.799 3.447 -31.476 1.00 96.50 516 HIS A N 1
ATOM 3887 C CA . HIS A 1 516 ? 19.397 3.547 -31.902 1.00 96.50 516 HIS A CA 1
ATOM 3888 C C . HIS A 1 516 ? 18.792 2.186 -32.255 1.00 96.50 516 HIS A C 1
ATOM 3890 O O . HIS A 1 516 ? 17.722 1.859 -31.748 1.00 96.50 516 HIS A O 1
ATOM 3896 N N . VAL A 1 517 ? 19.490 1.363 -33.052 1.00 96.94 517 VAL A N 1
ATOM 3897 C CA . VAL A 1 517 ? 19.021 0.007 -33.404 1.00 96.94 517 VAL A CA 1
ATOM 3898 C C . VAL A 1 517 ? 18.887 -0.866 -32.158 1.00 96.94 517 VAL A C 1
ATOM 3900 O O . VAL A 1 517 ? 17.908 -1.591 -32.004 1.00 96.94 517 VAL A O 1
ATOM 3903 N N . TYR A 1 518 ? 19.863 -0.794 -31.255 1.00 95.00 518 TYR A N 1
ATOM 3904 C CA . TYR A 1 518 ? 19.832 -1.542 -30.004 1.00 95.00 518 TYR A CA 1
ATOM 3905 C C . TYR A 1 518 ? 18.710 -1.060 -29.075 1.00 95.00 518 TYR A C 1
ATOM 3907 O O . TYR A 1 518 ? 17.970 -1.877 -28.536 1.00 95.00 518 TYR A O 1
ATOM 3915 N N . GLY A 1 519 ? 18.545 0.257 -28.931 1.00 93.38 519 GLY A N 1
ATOM 3916 C CA . GLY A 1 519 ? 17.513 0.877 -28.105 1.00 93.38 519 GLY A CA 1
ATOM 3917 C C . GLY A 1 519 ? 16.108 0.491 -28.554 1.00 93.38 519 GLY A C 1
ATOM 3918 O O . GLY A 1 519 ? 15.330 0.008 -27.738 1.00 93.38 519 GLY A O 1
ATOM 3919 N N . VAL A 1 520 ? 15.805 0.602 -29.854 1.00 94.00 520 VAL A N 1
ATOM 3920 C CA . VAL A 1 520 ? 14.485 0.217 -30.382 1.00 94.00 520 VAL A CA 1
ATOM 3921 C C . VAL A 1 520 ? 14.242 -1.292 -30.289 1.00 94.00 520 VAL A C 1
ATOM 3923 O O . VAL A 1 520 ? 13.130 -1.722 -29.986 1.00 94.00 520 VAL A O 1
ATOM 3926 N N . ALA A 1 521 ? 15.281 -2.113 -30.483 1.00 94.25 521 ALA A N 1
ATOM 3927 C CA . ALA A 1 521 ? 15.172 -3.557 -30.306 1.00 94.25 521 ALA A CA 1
ATOM 3928 C C . ALA A 1 521 ? 14.827 -3.914 -28.856 1.00 94.25 521 ALA A C 1
ATOM 3930 O O . ALA A 1 521 ? 13.900 -4.688 -28.632 1.00 94.25 521 ALA A O 1
ATOM 3931 N N . LEU A 1 522 ? 15.521 -3.326 -27.876 1.00 92.94 522 LEU A N 1
ATOM 3932 C CA . LEU A 1 522 ? 15.184 -3.522 -26.468 1.00 92.94 522 LEU A CA 1
ATOM 3933 C C . LEU A 1 522 ? 13.791 -2.987 -26.138 1.00 92.94 522 LEU A C 1
ATOM 3935 O O . LEU A 1 522 ? 13.040 -3.661 -25.445 1.00 92.94 522 LEU A O 1
ATOM 3939 N N . TYR A 1 523 ? 13.425 -1.814 -26.652 1.00 91.56 523 TYR A N 1
ATOM 3940 C CA . TYR A 1 523 ? 12.117 -1.212 -26.416 1.00 91.56 523 TYR A CA 1
ATOM 3941 C C . TYR A 1 523 ? 10.973 -2.159 -26.810 1.00 91.56 523 TYR A C 1
ATOM 3943 O O . TYR A 1 523 ? 10.080 -2.415 -25.993 1.00 91.56 523 TYR A O 1
ATOM 3951 N N . TYR A 1 524 ? 11.054 -2.749 -28.010 1.00 93.19 524 TYR A N 1
ATOM 3952 C CA . TYR A 1 524 ? 10.102 -3.753 -28.495 1.00 93.19 524 TYR A CA 1
ATOM 3953 C C . TYR A 1 524 ? 10.184 -5.078 -27.740 1.00 93.19 524 TYR A C 1
ATOM 3955 O O . TYR A 1 524 ? 9.148 -5.635 -27.377 1.00 93.19 524 TYR A O 1
ATOM 3963 N N . LEU A 1 525 ? 11.394 -5.588 -27.493 1.00 91.00 525 LEU A N 1
ATOM 3964 C CA . LEU A 1 525 ? 11.586 -6.862 -26.802 1.00 91.00 525 LEU A CA 1
ATOM 3965 C C . LEU A 1 525 ? 11.049 -6.815 -25.376 1.00 91.00 525 LEU A C 1
ATOM 3967 O O . LEU A 1 525 ? 10.381 -7.759 -24.976 1.00 91.00 525 LEU A O 1
ATOM 3971 N N . THR A 1 526 ? 11.286 -5.732 -24.634 1.00 86.06 526 THR A N 1
ATOM 3972 C CA . THR A 1 526 ? 10.802 -5.590 -23.257 1.00 86.06 526 THR A CA 1
ATOM 3973 C C . THR A 1 526 ? 9.279 -5.604 -23.219 1.00 86.06 526 THR A C 1
ATOM 3975 O O . THR A 1 526 ? 8.711 -6.378 -22.462 1.00 86.06 526 THR A O 1
ATOM 3978 N N . ASN A 1 527 ? 8.596 -4.831 -24.071 1.00 85.00 527 ASN A N 1
ATOM 3979 C CA . ASN A 1 527 ? 7.128 -4.856 -24.109 1.00 85.00 527 ASN A CA 1
ATOM 3980 C C . ASN A 1 527 ? 6.580 -6.230 -24.527 1.00 85.00 527 ASN A C 1
ATOM 3982 O O . ASN A 1 527 ? 5.616 -6.726 -23.950 1.00 85.00 527 ASN A O 1
ATOM 3986 N N . TRP A 1 528 ? 7.211 -6.870 -25.515 1.00 85.75 528 TRP A N 1
ATOM 3987 C CA . TRP A 1 528 ? 6.823 -8.210 -25.948 1.00 85.75 528 TRP A CA 1
ATOM 3988 C C . TRP A 1 528 ? 7.004 -9.255 -24.840 1.00 85.75 528 TRP A C 1
ATOM 3990 O O . TRP A 1 528 ? 6.115 -10.082 -24.633 1.00 85.75 528 TRP A O 1
ATOM 4000 N N . ASN A 1 529 ? 8.119 -9.207 -24.106 1.00 81.38 529 ASN A N 1
ATOM 4001 C CA . ASN A 1 529 ? 8.379 -10.114 -22.991 1.00 81.38 529 ASN A CA 1
ATOM 4002 C C . ASN A 1 529 ? 7.418 -9.871 -21.827 1.00 81.38 529 ASN A C 1
ATOM 4004 O O . ASN A 1 529 ? 6.864 -10.836 -21.317 1.00 81.38 529 ASN A O 1
ATOM 4008 N N . GLU A 1 530 ? 7.183 -8.619 -21.435 1.00 76.69 530 GLU A N 1
ATOM 4009 C CA . GLU A 1 530 ? 6.223 -8.268 -20.379 1.00 76.69 530 GLU A CA 1
ATOM 4010 C C . GLU A 1 530 ? 4.819 -8.795 -20.707 1.00 76.69 530 GLU A C 1
ATOM 4012 O O . GLU A 1 530 ? 4.199 -9.488 -19.902 1.00 76.69 530 GLU A O 1
ATOM 4017 N N . SER A 1 531 ? 4.362 -8.598 -21.947 1.00 78.44 531 SER A N 1
ATOM 4018 C CA . SER A 1 531 ? 3.087 -9.149 -22.414 1.00 78.44 531 SER A CA 1
ATOM 4019 C C . SER A 1 531 ? 3.053 -10.682 -22.384 1.00 78.44 531 SER A C 1
ATOM 4021 O O . SER A 1 531 ? 2.042 -11.265 -22.000 1.00 78.44 531 SER A O 1
ATOM 4023 N N . ARG A 1 532 ? 4.138 -11.363 -22.774 1.00 74.75 532 ARG A N 1
ATOM 4024 C CA . ARG A 1 532 ? 4.190 -12.836 -22.837 1.00 74.75 532 ARG A CA 1
ATOM 4025 C C . ARG A 1 532 ? 4.390 -13.518 -21.488 1.00 74.75 532 ARG A C 1
ATOM 4027 O O . ARG A 1 532 ? 3.909 -14.634 -21.317 1.00 74.75 532 ARG A O 1
ATOM 4034 N N . VAL A 1 533 ? 5.143 -12.899 -20.587 1.00 68.50 533 VAL A N 1
ATOM 4035 C CA . VAL A 1 533 ? 5.545 -13.479 -19.299 1.00 68.50 533 VAL A CA 1
ATOM 4036 C C . VAL A 1 533 ? 4.594 -13.049 -18.187 1.00 68.50 533 VAL A C 1
ATOM 4038 O O . VAL A 1 533 ? 4.222 -13.876 -17.360 1.00 68.50 533 VAL A O 1
ATOM 4041 N N . HIS A 1 534 ? 4.186 -11.779 -18.181 1.00 63.38 534 HIS A N 1
ATOM 4042 C CA . HIS A 1 534 ? 3.379 -11.178 -17.119 1.00 63.38 534 HIS A CA 1
ATOM 4043 C C . HIS A 1 534 ? 1.933 -10.894 -17.544 1.00 63.38 534 HIS A C 1
ATOM 4045 O O . HIS A 1 534 ? 1.115 -10.556 -16.698 1.00 63.38 534 HIS A O 1
ATOM 4051 N N . GLY A 1 535 ? 1.594 -11.044 -18.831 1.00 71.19 535 GLY A N 1
ATOM 4052 C CA . GLY A 1 535 ? 0.236 -10.806 -19.335 1.00 71.19 535 GLY A CA 1
ATOM 4053 C C . GLY A 1 535 ? -0.169 -9.329 -19.363 1.00 71.19 535 GLY A C 1
ATOM 4054 O O . GLY A 1 535 ? -1.314 -9.018 -19.679 1.00 71.19 535 GLY A O 1
ATOM 4055 N N . VAL A 1 536 ? 0.752 -8.411 -19.056 1.00 73.00 536 VAL A N 1
ATOM 4056 C CA . VAL A 1 536 ? 0.470 -6.976 -18.953 1.00 73.00 536 VAL A CA 1
ATOM 4057 C C . VAL A 1 536 ? 0.644 -6.307 -20.313 1.00 73.00 536 VAL A C 1
ATOM 4059 O O . VAL A 1 536 ? 1.671 -6.459 -20.975 1.00 73.00 536 VAL A O 1
ATOM 4062 N N . ALA A 1 537 ? -0.359 -5.534 -20.726 1.00 84.00 537 ALA A N 1
ATOM 4063 C CA . ALA A 1 537 ? -0.282 -4.662 -21.890 1.00 84.00 537 ALA A CA 1
ATOM 4064 C C . ALA A 1 537 ? -0.146 -3.203 -21.438 1.00 84.00 537 ALA A C 1
ATOM 4066 O O . ALA A 1 537 ? -0.998 -2.693 -20.714 1.00 84.00 537 ALA A O 1
ATOM 4067 N N . TYR A 1 538 ? 0.910 -2.525 -21.894 1.00 89.25 538 TYR A N 1
ATOM 4068 C CA . TYR A 1 538 ? 1.140 -1.101 -21.607 1.00 89.25 538 TYR A CA 1
ATOM 4069 C C . TYR A 1 538 ? 0.599 -0.167 -22.697 1.00 89.25 538 TYR A C 1
ATOM 4071 O O . TYR A 1 538 ? 0.522 1.047 -22.511 1.00 89.25 538 TYR A O 1
ATOM 4079 N N . SER A 1 539 ? 0.228 -0.733 -23.845 1.00 92.75 539 SER A N 1
ATOM 4080 C CA . SER A 1 539 ? -0.404 -0.018 -24.948 1.00 92.75 539 SER A CA 1
ATOM 4081 C C . SER A 1 539 ? -1.912 -0.155 -24.856 1.00 92.75 539 SER A C 1
ATOM 4083 O O . SER A 1 539 ? -2.427 -1.223 -24.518 1.00 92.75 539 SER A O 1
ATOM 4085 N N . ARG A 1 540 ? -2.627 0.907 -25.215 1.00 90.12 540 ARG A N 1
ATOM 4086 C CA . ARG A 1 540 ? -4.066 0.830 -25.434 1.00 90.12 540 ARG A CA 1
ATOM 4087 C C . ARG A 1 540 ? -4.419 -0.208 -26.517 1.00 90.12 540 ARG A C 1
ATOM 4089 O O . ARG A 1 540 ? -3.675 -0.351 -27.490 1.00 90.12 540 ARG A O 1
ATOM 4096 N N . PRO A 1 541 ? -5.554 -0.918 -26.384 1.00 86.81 541 PRO A N 1
ATOM 4097 C CA . PRO A 1 541 ? -5.898 -2.036 -27.263 1.00 86.81 541 PRO A CA 1
ATOM 4098 C C . PRO A 1 541 ? -6.267 -1.606 -28.689 1.00 86.81 541 PRO A C 1
ATOM 4100 O O . PRO A 1 541 ? -6.250 -2.429 -29.606 1.00 86.81 541 PRO A O 1
ATOM 4103 N N . GLU A 1 542 ? -6.614 -0.336 -28.914 1.00 92.12 542 GLU A N 1
ATOM 4104 C CA . GLU A 1 542 ? -6.935 0.151 -30.249 1.00 92.12 542 GLU A CA 1
ATOM 4105 C C . GLU A 1 542 ? -5.712 0.086 -31.174 1.00 92.12 542 GLU A C 1
ATOM 4107 O O . GLU A 1 542 ? -4.622 0.559 -30.849 1.00 92.12 542 GLU A O 1
ATOM 4112 N N . ALA A 1 543 ? -5.920 -0.426 -32.393 1.00 90.75 543 ALA A N 1
ATOM 4113 C CA . ALA A 1 543 ? -4.855 -0.644 -33.375 1.00 90.75 543 ALA A CA 1
ATOM 4114 C C . ALA A 1 543 ? -4.018 0.612 -33.675 1.00 90.75 543 ALA A C 1
ATOM 4116 O O . ALA A 1 543 ? -2.838 0.496 -33.996 1.00 90.75 543 ALA A O 1
ATOM 4117 N N . LEU A 1 544 ? -4.614 1.802 -33.554 1.00 93.56 544 LEU A N 1
ATOM 4118 C CA . LEU A 1 544 ? -3.924 3.081 -33.699 1.00 93.56 544 LEU A CA 1
ATOM 4119 C C . LEU A 1 544 ? -2.729 3.195 -32.739 1.00 93.56 544 LEU A C 1
ATOM 4121 O O . LEU A 1 544 ? -1.620 3.503 -33.169 1.00 93.56 544 LEU A O 1
ATOM 4125 N N . TYR A 1 545 ? -2.936 2.925 -31.452 1.00 94.19 545 TYR A N 1
ATOM 4126 C CA . TYR A 1 545 ? -1.916 3.167 -30.435 1.00 94.19 545 TYR A CA 1
ATOM 4127 C C . TYR A 1 545 ? -0.794 2.133 -30.506 1.00 94.19 545 TYR A C 1
ATOM 4129 O O . TYR A 1 545 ? 0.376 2.498 -30.440 1.00 94.19 545 TYR A O 1
ATOM 4137 N N . PHE A 1 546 ? -1.110 0.865 -30.761 1.00 92.69 546 PHE A N 1
ATOM 4138 C CA . PHE A 1 546 ? -0.063 -0.141 -30.907 1.00 92.69 546 PHE A CA 1
ATOM 4139 C C . PHE A 1 546 ? 0.644 -0.081 -32.276 1.00 92.69 546 PHE A C 1
ATOM 4141 O O . PHE A 1 546 ? 1.866 0.011 -32.360 1.00 92.69 546 PHE A O 1
ATOM 4148 N N . TRP A 1 547 ? -0.085 -0.110 -33.394 1.00 94.50 547 TRP A N 1
ATOM 4149 C CA . TRP A 1 547 ? 0.561 -0.234 -34.708 1.00 94.50 547 TRP A CA 1
ATOM 4150 C C . TRP A 1 547 ? 1.092 1.086 -35.254 1.00 94.50 547 TRP A C 1
ATOM 4152 O O . TRP A 1 547 ? 2.145 1.096 -35.891 1.00 94.50 547 TRP A O 1
ATOM 4162 N N . VAL A 1 548 ? 0.396 2.200 -35.022 1.00 94.06 548 VAL A N 1
ATOM 4163 C CA . VAL A 1 548 ? 0.824 3.499 -35.560 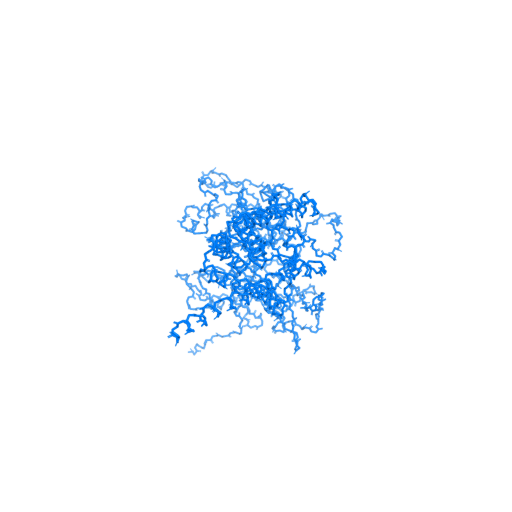1.00 94.06 548 VAL A CA 1
ATOM 4164 C C . VAL A 1 548 ? 1.766 4.199 -34.591 1.00 94.06 548 VAL A C 1
ATOM 4166 O O . VAL A 1 548 ? 2.848 4.600 -35.007 1.00 94.06 548 VAL A O 1
ATOM 4169 N N . TYR A 1 549 ? 1.399 4.326 -33.315 1.00 94.56 549 TYR A N 1
ATOM 4170 C CA . TYR A 1 549 ? 2.235 5.061 -32.362 1.00 94.56 549 TYR A CA 1
ATOM 4171 C C . TYR A 1 549 ? 3.394 4.190 -31.873 1.00 94.56 549 TYR A C 1
ATOM 4173 O O . TYR A 1 549 ? 4.549 4.537 -32.100 1.00 94.56 549 TYR A O 1
ATOM 4181 N N . TYR A 1 550 ? 3.107 3.036 -31.266 1.00 94.12 550 TYR A N 1
ATOM 4182 C CA . TYR A 1 550 ? 4.148 2.205 -30.663 1.00 94.12 550 TYR A CA 1
ATOM 4183 C C . TYR A 1 550 ? 5.103 1.626 -31.721 1.00 94.12 550 TYR A C 1
ATOM 4185 O O . TYR A 1 550 ? 6.308 1.849 -31.642 1.00 94.12 550 TYR A O 1
ATOM 4193 N N . VAL A 1 551 ? 4.593 0.948 -32.757 1.00 94.50 551 VAL A N 1
ATOM 4194 C CA . VAL A 1 551 ? 5.439 0.396 -33.835 1.00 94.50 551 VAL A CA 1
ATOM 4195 C C . VAL A 1 551 ? 5.812 1.464 -34.868 1.00 94.50 551 VAL A C 1
ATOM 4197 O O . VAL A 1 551 ? 6.983 1.626 -35.211 1.00 94.50 551 VAL A O 1
ATOM 4200 N N . GLY A 1 552 ? 4.832 2.193 -35.400 1.00 95.00 552 GLY A N 1
ATOM 4201 C CA . GLY A 1 552 ? 5.043 3.095 -36.533 1.00 95.00 552 GLY A CA 1
ATOM 4202 C C . GLY A 1 552 ? 5.974 4.270 -36.230 1.00 95.00 552 GLY A C 1
ATOM 4203 O O . GLY A 1 552 ? 6.859 4.548 -37.042 1.00 95.00 552 GLY A O 1
ATOM 4204 N N . PHE A 1 553 ? 5.837 4.932 -35.076 1.00 94.19 553 PHE A N 1
ATOM 4205 C CA . PHE A 1 553 ? 6.717 6.056 -34.735 1.00 94.19 553 PHE A CA 1
ATOM 4206 C C . PHE A 1 553 ? 8.123 5.608 -34.348 1.00 94.19 553 PHE A C 1
ATOM 4208 O O . PHE A 1 553 ? 9.059 6.348 -34.614 1.00 94.19 553 PHE A O 1
ATOM 4215 N N . ASN A 1 554 ? 8.318 4.397 -33.824 1.00 95.44 554 ASN A N 1
ATOM 4216 C CA . ASN A 1 554 ? 9.648 3.914 -33.440 1.00 95.44 554 ASN A CA 1
ATOM 4217 C C . ASN A 1 554 ? 10.402 3.212 -34.588 1.00 95.44 554 ASN A C 1
ATOM 4219 O O . ASN A 1 554 ? 11.633 3.203 -34.617 1.00 95.44 554 ASN A O 1
ATOM 4223 N N . LEU A 1 555 ? 9.703 2.674 -35.595 1.00 96.44 555 LEU A N 1
ATOM 4224 C CA . LEU A 1 555 ? 10.311 1.960 -36.728 1.00 96.44 555 LEU A CA 1
ATOM 4225 C C . LEU A 1 555 ? 11.396 2.748 -37.506 1.00 96.44 555 LEU A C 1
ATOM 4227 O O . LEU A 1 555 ? 12.392 2.131 -37.905 1.00 96.44 555 LEU A O 1
ATOM 4231 N N . PRO A 1 556 ? 11.297 4.077 -37.717 1.00 97.50 556 PRO A N 1
ATOM 4232 C CA . PRO A 1 556 ? 12.365 4.859 -38.342 1.00 97.50 556 PRO A CA 1
ATOM 4233 C C . PRO A 1 556 ? 13.725 4.733 -37.637 1.00 97.50 556 PRO A C 1
ATOM 4235 O O . PRO A 1 556 ? 14.750 4.687 -38.322 1.00 97.50 556 PRO A O 1
ATOM 4238 N N . TRP A 1 557 ? 13.743 4.588 -36.306 1.00 96.38 557 TRP A N 1
ATOM 4239 C CA . TRP A 1 557 ? 14.960 4.374 -35.509 1.00 96.38 557 TRP A CA 1
ATOM 4240 C C . TRP A 1 557 ? 15.562 2.970 -35.664 1.00 96.38 557 TRP A C 1
ATOM 4242 O O . TRP A 1 557 ? 16.702 2.747 -35.266 1.00 96.38 557 TRP A O 1
ATOM 4252 N N . ALA A 1 558 ? 14.861 2.035 -36.311 1.00 95.88 558 ALA A N 1
ATOM 4253 C CA . ALA A 1 558 ? 15.456 0.788 -36.789 1.00 95.88 558 ALA A CA 1
ATOM 4254 C C . ALA A 1 558 ? 16.013 0.946 -38.214 1.00 95.88 558 ALA A C 1
ATOM 4256 O O . ALA A 1 558 ? 17.148 0.566 -38.495 1.00 95.88 558 ALA A O 1
ATOM 4257 N N . ILE A 1 559 ? 15.228 1.522 -39.131 1.00 97.75 559 ILE A N 1
ATOM 4258 C CA . ILE A 1 559 ? 15.537 1.507 -40.571 1.00 97.75 559 ILE A CA 1
ATOM 4259 C C . ILE A 1 559 ? 16.639 2.507 -40.939 1.00 97.75 559 ILE A C 1
ATOM 4261 O O . ILE A 1 559 ? 17.612 2.141 -41.605 1.00 97.75 559 ILE A O 1
ATOM 4265 N N . VAL A 1 560 ? 16.496 3.773 -40.536 1.00 98.06 560 VAL A N 1
ATOM 4266 C CA . VAL A 1 560 ? 17.422 4.839 -40.948 1.00 98.06 560 VAL A CA 1
ATOM 4267 C C . VAL A 1 560 ? 18.836 4.587 -40.408 1.00 98.06 560 VAL A C 1
ATOM 4269 O O . VAL A 1 560 ? 19.784 4.629 -41.202 1.00 98.06 560 VAL A O 1
ATOM 4272 N N . PRO A 1 561 ? 19.017 4.231 -39.122 1.00 98.06 561 PRO A N 1
ATOM 4273 C CA . PRO A 1 561 ? 20.328 3.871 -38.594 1.00 98.06 561 PRO A CA 1
ATOM 4274 C C . PRO A 1 561 ? 21.014 2.715 -39.329 1.00 98.06 561 PRO A C 1
ATOM 4276 O O . PRO A 1 561 ? 22.212 2.802 -39.583 1.00 98.06 561 PRO A O 1
ATOM 4279 N N . LEU A 1 562 ? 20.290 1.670 -39.752 1.00 97.94 562 LEU A N 1
ATOM 4280 C CA . LEU A 1 562 ? 20.877 0.561 -40.521 1.00 97.94 562 LEU A CA 1
ATOM 4281 C C . LEU A 1 562 ? 21.415 1.012 -41.889 1.00 97.94 562 LEU A C 1
ATOM 4283 O O . LEU A 1 562 ? 22.491 0.584 -42.315 1.00 97.94 562 LEU A O 1
ATOM 4287 N N . VAL A 1 563 ? 20.702 1.915 -42.566 1.00 98.12 563 VAL A N 1
ATOM 4288 C CA . VAL A 1 563 ? 21.145 2.498 -43.844 1.00 98.12 563 VAL A CA 1
ATOM 4289 C C . VAL A 1 563 ? 22.403 3.349 -43.637 1.00 98.12 563 VAL A C 1
ATOM 4291 O O . VAL A 1 563 ? 23.375 3.216 -44.385 1.00 98.12 563 VAL A O 1
ATOM 4294 N N . LEU A 1 564 ? 22.418 4.188 -42.598 1.00 98.00 564 LEU A N 1
ATOM 4295 C CA . LEU A 1 564 ? 23.551 5.058 -42.272 1.00 98.00 564 LEU A CA 1
ATOM 4296 C C . LEU A 1 564 ? 24.768 4.285 -41.739 1.00 98.00 564 LEU A C 1
ATOM 4298 O O . LEU A 1 564 ? 25.904 4.699 -41.985 1.00 98.00 564 LEU A O 1
ATOM 4302 N N . LEU A 1 565 ? 24.559 3.149 -41.065 1.00 97.62 565 LEU A N 1
ATOM 4303 C CA . LEU A 1 565 ? 25.617 2.206 -40.691 1.00 97.62 565 LEU A CA 1
ATOM 4304 C C . LEU A 1 565 ? 26.272 1.606 -41.927 1.00 97.62 565 LEU A C 1
ATOM 4306 O O . LEU A 1 565 ? 27.499 1.574 -42.010 1.00 97.62 565 LEU A O 1
ATOM 4310 N N . ARG A 1 566 ? 25.473 1.184 -42.914 1.00 97.31 566 ARG A N 1
ATOM 4311 C CA . ARG A 1 566 ? 25.990 0.654 -44.179 1.00 97.31 566 ARG A CA 1
ATOM 4312 C C . ARG A 1 566 ? 26.805 1.698 -44.950 1.00 97.31 566 ARG A C 1
ATOM 4314 O O . ARG A 1 566 ? 27.855 1.346 -45.491 1.00 97.31 566 ARG A O 1
ATOM 4321 N N . ASP A 1 567 ? 26.364 2.961 -44.992 1.00 96.75 567 ASP A N 1
ATOM 4322 C CA . ASP A 1 567 ? 27.150 4.046 -45.609 1.00 96.75 567 ASP A CA 1
ATOM 4323 C C . ASP A 1 567 ? 28.474 4.265 -44.868 1.00 96.75 567 ASP A C 1
ATOM 4325 O O . ASP A 1 567 ? 29.533 4.201 -45.495 1.00 96.75 567 ASP A O 1
ATOM 4329 N N . SER A 1 568 ? 28.444 4.428 -43.540 1.00 96.62 568 SER A N 1
ATOM 4330 C CA . SER A 1 568 ? 29.666 4.585 -42.739 1.00 96.62 568 SER A CA 1
ATOM 4331 C C . SER A 1 568 ? 30.624 3.408 -42.907 1.00 96.62 568 SER A C 1
ATOM 4333 O O . SER A 1 568 ? 31.816 3.621 -43.118 1.00 96.62 568 SER A O 1
ATOM 4335 N N . TRP A 1 569 ? 30.115 2.173 -42.887 1.00 95.62 569 TRP A N 1
ATOM 4336 C CA . TRP A 1 569 ? 30.910 0.970 -43.124 1.00 95.62 569 TRP A CA 1
ATOM 4337 C C . TRP A 1 569 ? 31.592 1.007 -44.494 1.00 95.62 569 TRP A C 1
ATOM 4339 O O . TRP A 1 569 ? 32.796 0.761 -44.601 1.00 95.62 569 TRP A O 1
ATOM 4349 N N . SER A 1 570 ? 30.849 1.361 -45.550 1.00 95.75 570 SER A N 1
ATOM 4350 C CA . SER A 1 570 ? 31.408 1.471 -46.898 1.00 95.75 570 SER A CA 1
ATOM 4351 C C . SER A 1 570 ? 32.480 2.555 -46.992 1.00 95.75 570 SER A C 1
ATOM 4353 O O . SER A 1 570 ? 33.494 2.328 -47.651 1.00 95.75 570 SER A O 1
ATOM 4355 N N . GLN A 1 571 ? 32.271 3.714 -46.366 1.00 94.50 571 GLN A N 1
ATOM 4356 C CA . GLN A 1 571 ? 33.210 4.836 -46.422 1.00 94.50 571 GLN A CA 1
ATOM 4357 C C . GLN A 1 571 ? 34.501 4.535 -45.663 1.00 94.50 571 GLN A C 1
ATOM 4359 O O . GLN A 1 571 ? 35.590 4.762 -46.190 1.00 94.50 571 GLN A O 1
ATOM 4364 N N . VAL A 1 572 ? 34.389 3.947 -44.470 1.00 93.94 572 VAL A N 1
ATOM 4365 C CA . VAL A 1 572 ? 35.543 3.501 -43.681 1.00 93.94 572 VAL A CA 1
ATOM 4366 C C . VAL A 1 572 ? 36.329 2.427 -44.439 1.00 93.94 572 VAL A C 1
ATOM 4368 O O . VAL A 1 572 ? 37.544 2.545 -44.578 1.00 93.94 572 VAL A O 1
ATOM 4371 N N . SER A 1 573 ? 35.646 1.431 -45.014 1.00 94.62 573 SER A N 1
ATOM 4372 C CA . SER A 1 573 ? 36.293 0.356 -45.783 1.00 94.62 573 SER A CA 1
ATOM 4373 C C . SER A 1 573 ? 37.048 0.886 -47.007 1.00 94.62 573 SER A C 1
ATOM 4375 O O . SER A 1 573 ? 38.192 0.504 -47.241 1.00 94.62 573 SER A O 1
ATOM 4377 N N . LYS A 1 574 ? 36.442 1.811 -47.768 1.00 93.94 574 LYS A N 1
ATOM 4378 C CA . LYS A 1 574 ? 37.090 2.460 -48.922 1.00 93.94 574 LYS A CA 1
ATOM 4379 C C . LYS A 1 574 ? 38.322 3.265 -48.516 1.00 93.94 574 LYS A C 1
ATOM 4381 O O . LYS A 1 574 ? 39.326 3.225 -49.219 1.00 93.94 574 LYS A O 1
ATOM 4386 N N . ALA A 1 575 ? 38.260 3.976 -47.389 1.00 92.81 575 ALA A N 1
ATOM 4387 C CA . ALA A 1 575 ? 39.397 4.739 -46.884 1.00 92.81 575 ALA A CA 1
ATOM 4388 C C . ALA A 1 575 ? 40.579 3.828 -46.513 1.00 92.81 575 ALA A C 1
ATOM 4390 O O . ALA A 1 575 ? 41.720 4.140 -46.855 1.00 92.81 575 ALA A O 1
ATOM 4391 N N . PHE A 1 576 ? 40.317 2.686 -45.868 1.00 93.12 576 PHE A N 1
ATOM 4392 C CA . PHE A 1 576 ? 41.357 1.700 -45.563 1.00 93.12 576 PHE A CA 1
ATOM 4393 C C . PHE A 1 576 ? 41.917 1.026 -46.818 1.00 93.12 576 PHE A C 1
ATOM 4395 O O . PHE A 1 576 ? 43.134 0.917 -46.936 1.00 93.12 576 PHE A O 1
ATOM 4402 N N . ALA A 1 577 ? 41.069 0.656 -47.781 1.00 93.19 577 ALA A N 1
ATOM 4403 C CA . ALA A 1 577 ? 41.520 0.092 -49.053 1.00 93.19 577 ALA A CA 1
ATOM 4404 C C . ALA A 1 577 ? 42.441 1.064 -49.815 1.00 93.19 577 ALA A C 1
ATOM 4406 O O . ALA A 1 577 ? 43.533 0.684 -50.228 1.00 93.19 577 ALA A O 1
ATOM 4407 N N . ALA A 1 578 ? 42.063 2.344 -49.907 1.00 93.00 578 ALA A N 1
ATOM 4408 C CA . ALA A 1 578 ? 42.896 3.373 -50.532 1.00 93.00 578 ALA A CA 1
ATOM 4409 C C . ALA A 1 578 ? 44.226 3.594 -49.784 1.00 93.00 578 ALA A C 1
ATOM 4411 O O . ALA A 1 578 ? 45.260 3.855 -50.401 1.00 93.00 578 ALA A O 1
ATOM 4412 N N . LEU A 1 579 ? 44.223 3.481 -48.449 1.00 92.88 579 LEU A N 1
ATOM 4413 C CA . LEU A 1 579 ? 45.443 3.549 -47.644 1.00 92.88 579 LEU A CA 1
ATOM 4414 C C . LEU A 1 579 ? 46.362 2.346 -47.898 1.00 92.88 579 LEU A C 1
ATOM 4416 O O . LEU A 1 579 ? 47.578 2.519 -47.934 1.00 92.88 579 LEU A O 1
ATOM 4420 N N . GLU A 1 580 ? 45.810 1.143 -48.059 1.00 91.56 580 GLU A N 1
ATOM 4421 C CA . GLU A 1 580 ? 46.579 -0.057 -48.400 1.00 91.56 580 GLU A CA 1
ATOM 4422 C C . GLU A 1 580 ? 47.158 0.007 -49.814 1.00 91.56 580 GLU A C 1
ATOM 4424 O O . GLU A 1 580 ? 48.333 -0.305 -49.993 1.00 91.56 580 GLU A O 1
ATOM 4429 N N . GLU A 1 581 ? 46.387 0.462 -50.802 1.00 91.12 581 GLU A N 1
ATOM 4430 C CA . GLU A 1 581 ? 46.882 0.677 -52.168 1.00 91.12 581 GLU A CA 1
ATOM 4431 C C . GLU A 1 581 ? 48.038 1.681 -52.189 1.00 91.12 581 GLU A C 1
ATOM 4433 O O . GLU A 1 581 ? 49.079 1.403 -52.779 1.00 91.12 581 GLU A O 1
ATOM 4438 N N . LYS A 1 582 ? 47.921 2.790 -51.446 1.00 88.06 582 LYS A N 1
ATOM 4439 C CA . LYS A 1 582 ? 48.996 3.783 -51.286 1.00 88.06 582 LYS A CA 1
ATOM 4440 C C . LYS A 1 582 ? 50.221 3.263 -50.517 1.00 88.06 582 LYS A C 1
ATOM 4442 O O . LYS A 1 582 ? 51.275 3.878 -50.572 1.00 88.06 582 LYS A O 1
ATOM 4447 N N . LYS A 1 583 ? 50.088 2.187 -49.737 1.00 85.00 583 LYS A N 1
ATOM 4448 C CA . LYS A 1 583 ? 51.232 1.520 -49.086 1.00 85.00 583 LYS A CA 1
ATOM 4449 C C . LYS A 1 583 ? 51.905 0.496 -50.002 1.00 85.00 583 LYS A C 1
ATOM 4451 O O . LYS A 1 583 ? 53.039 0.116 -49.727 1.00 85.00 583 LYS A O 1
ATOM 4456 N N . ARG A 1 584 ? 51.187 -0.009 -51.012 1.00 82.00 584 ARG A N 1
ATOM 4457 C CA . ARG A 1 584 ? 51.662 -1.031 -51.958 1.00 82.00 584 ARG A CA 1
ATOM 4458 C C . ARG A 1 584 ? 52.295 -0.434 -53.217 1.00 82.00 584 ARG A C 1
ATOM 4460 O O . ARG A 1 584 ? 53.149 -1.097 -53.799 1.00 82.00 584 ARG A O 1
ATOM 4467 N 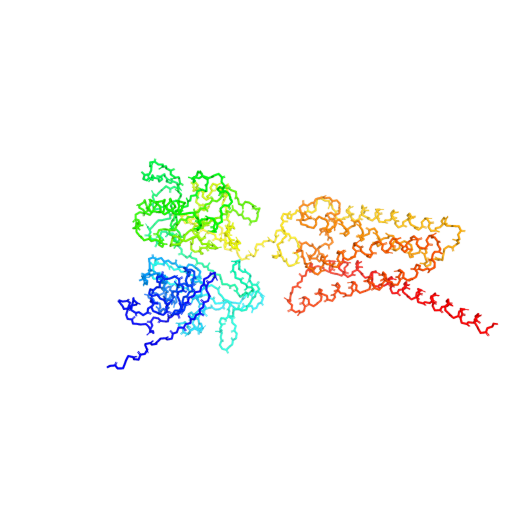N . GLY A 1 585 ? 51.860 0.754 -53.638 1.00 64.38 585 GLY A N 1
ATOM 4468 C CA . GLY A 1 585 ? 52.530 1.583 -54.648 1.00 64.38 585 GLY A CA 1
ATOM 4469 C C . GLY A 1 585 ? 53.435 2.611 -53.995 1.00 64.38 585 GLY A C 1
ATOM 4470 O O . GLY A 1 585 ? 54.496 2.893 -54.589 1.00 64.38 585 GLY A O 1
#

Secondary structure (DSSP, 8-state):
---PPP----EEEEETTEEEEEEEGGGS--GGGGGGTHHHHHT-S-TTS--TTSS--SSGGGSEEEEEE--SSTT-SEEEEEEEEPTTT--EE-SS--HHHHTTHHHHHHHTTSS-GGGS-EEE-TTS-EEEEEEEEETTTTEEEEEEEEEETTTTEE---SSEEETTEEEEE--EEEEESS-BTTTTSSSSTTS-SSEEEEPTTS-EEEEEEEEESEEEEEEEGGGG--TTGGG--HHHHHT-HHHHHHHHHHHHHHHHHTTS-TT-SSSSEEEEEESS-SSTT-SEEEEEEETTEE-SS--HHHHHHHHHHHHSTTSHHHHHTTT---SEEEEEETTEEEEEE-----TT----S-----PPPPSSS-SSTT---TT----SS-HHHHHHHHHHHHHHHHHHHHHHHHTSSSPPPHHHHHHHHHHHHHHHIIIIIIHHHHHHTTTGGG--SHHHHHHHHHHTT-THHHHT-HHHHHHHHHIIIIIHHHHHHHHHHHHTT-TTHHHHHHHHHHHHHHHHHHHHHHHHHHHHHH----S-SSHIIIIIIIIIHHTHHHHHHHHHHHHHHHHHHHHHHHHHHHHH-

Foldseek 3Di:
DPPDDDDFDWDWDWFALATEIEHEPVRDDPPVCCLVPLQQQQQPQDQVQQSPRHQAGSDQRRQKYKYWYQDPDDVFGIEIFIWGADHNHRDTDRQADFNSVVLCHVQCCDQVVVGDPVVFDWDQDPVRWIKTKGWYAHPNQRWIKIKIFTWDDVVTHGFQADADDHQNDPDHGTDIDMGTPPQACSPQPGQQLLPDLWDWFAFPVRDIFIWGFGGGRATETEGELVRQVDPCSQVDDLVNLVVDPVNLVVQLRSQLSSCVSSVHHSVDQQGPKYKYWYLDPVDPQALIEIWIDGPSGIDQFDRVSVVQSLLVSLQPAPHPSVVSSPVDDDQWGWYHTNRGIDIHGDDDDDPVGDDPDDPDPDDPQQPALWPPSPQDQPQADAAPDDPVVLCVVVVVVLCVQLVVLLVLQVVAPDNFDPLLSVLSSVLSSLLCCLAPLLVCLLVCQSPLRNDHDSSSNVCSVLQLLFVCSRNVPVVVSVLSVCSNPPLSVLSVVLSVCRSVVNLCSLVSLLVNLVSLQVSLVCLVVVQVCCCVPVVTHRHDPDCCSHVCRVVVVSVCSNPSSVVSNVVSVVVVVVVVVVVVVVVVD

Sequence (585 aa):
MTTSLQSFPAWFARGGTSNGLVIHRKDLPPESQWSQVLPSAMGSPDPYGRQLDGMGSGISSTSKVVILGPPSRDDVDVDFTFVQVGIQDGSLDMAGNCGNMSSLVGPAAWDSGLISSEDMDVETDQDGMQWATVRFLNTNTDKVMSSKFRVEGEPLLYTHKGDYTMDGVPGTGSKVIMSFLDPAGAKTGKALPTGNTVDTLRLSDGTTVKASLVDVGNPGVFISTESLGLADHLSLTPAQVESNPQLKEKLEEIRQAGASRMGLDPRIMSVPKIVLLFPSSGSSKVDIRCLALSMGQAHKAVPLTLALCLGAASQLKGTIASEIVGGKLKNTVTIGHPSGRVDIGTVIRDAQGYEMADPITSVPEPGHPYFPLDAVIPDYLPNTTGVFELIATFGAIVSAVIGLAVWQATRTRKPVRPIDQFAVGWFALCGFLHVAFEGYYLVYRHQLPSMSTLFAQLWKEYTLSDSRYLTHDIFTVSVETITCLAWGPLSLLTVFGILRDWHSRHVVQVIVCTAHVYGVALYYLTNWNESRVHGVAYSRPEALYFWVYYVGFNLPWAIVPLVLLRDSWSQVSKAFAALEEKKRG

Radius of gyration: 32.26 Å; Cα contacts (8 Å, |Δi|>4): 1064; chains: 1; bounding box: 88×66×91 Å

InterPro domains:
  IPR007400 PrpF-like [PF04303] (9-347)
  IPR007400 PrpF-like [PTHR43709] (6-352)
  IPR033118 EXPERA domain [PF05241] (454-568)
  IPR033118 EXPERA domain [PS51751] (419-565)

Mean predicted aligned error: 16.17 Å

Solvent-accessible surface area (backbone atoms only — not comparable to full-atom values): 31208 Å² total; per-residue (Å²): 131,86,81,70,84,85,84,62,74,67,43,82,49,68,9,75,83,27,33,29,42,39,30,47,50,88,60,47,74,63,75,94,48,41,77,77,47,57,19,47,56,33,14,22,56,18,87,85,40,48,13,83,74,37,72,15,64,46,40,79,57,30,22,34,39,37,36,41,38,72,45,90,52,94,92,34,60,28,25,35,38,42,35,42,44,34,47,52,73,22,46,77,46,46,82,46,78,50,44,26,55,55,61,34,46,35,53,50,36,46,68,67,60,69,37,61,73,90,82,47,74,67,48,67,51,98,86,69,49,36,33,39,66,36,36,28,36,31,70,41,45,79,37,45,33,36,31,37,34,40,36,47,72,89,75,70,34,64,43,64,71,47,80,43,69,48,64,73,49,91,70,58,20,41,64,64,49,77,46,72,51,82,33,55,12,38,86,62,74,28,46,39,52,71,73,43,44,58,44,81,42,72,48,93,90,70,50,71,37,63,29,21,49,38,15,27,54,35,42,34,32,37,28,51,31,76,66,70,77,52,94,62,41,90,71,73,44,47,66,59,50,69,74,28,66,70,60,48,53,52,52,50,50,52,31,30,46,44,14,49,63,46,75,43,63,49,85,48,53,79,49,39,25,35,33,38,32,39,81,61,40,89,44,96,86,24,51,40,21,42,47,33,39,50,70,93,36,56,38,65,39,66,62,46,27,51,48,46,22,49,37,50,38,27,60,39,80,69,15,63,52,3,55,52,55,66,64,56,83,57,68,57,39,33,36,26,28,75,42,43,63,49,80,29,74,55,86,88,75,60,101,80,73,63,83,90,69,78,93,71,94,63,82,79,80,50,92,53,90,39,24,51,56,84,60,78,58,72,68,56,48,80,69,88,68,57,68,69,58,53,51,52,54,51,48,51,55,52,49,50,50,22,48,50,40,33,52,52,38,75,68,41,96,59,92,64,54,72,71,54,37,50,45,26,22,50,24,38,44,47,17,45,43,24,45,54,55,48,34,46,44,72,76,38,49,94,51,33,43,57,39,82,48,74,68,33,35,49,48,56,59,55,24,35,21,36,22,47,71,65,61,65,36,68,65,59,56,50,53,50,50,48,35,29,73,45,44,8,57,45,24,44,49,30,32,51,18,62,67,67,73,39,77,68,27,47,57,46,45,41,53,45,25,51,49,37,37,50,49,49,49,47,57,52,50,51,53,52,46,40,35,74,76,71,68,50,50,38,32,32,87,54,64,62,26,38,54,47,47,45,45,51,65,47,46,56,43,46,54,55,25,54,55,52,40,52,51,37,52,52,54,53,50,51,53,51,50,54,52,50,52,64,72,74,106

Organism: NCBI:txid231269

pLDDT: mean 88.93, std 12.48, range [24.45, 98.5]

Nearest PDB structures (foldseek):
  5k87-assembly1_A  TM=8.791E-01  e=3.574E-29  Shewanella oneidensis MR-1
  5k87-assembly1_B  TM=8.909E-01  e=1.845E-28  Shewanella oneidensis MR-1
  2pw0-assembly1_A  TM=8.793E-01  e=5.045E-28  Shewanella oneidensis
  2pw0-assembly1_B  TM=8.388E-01  e=7.334E-22  Shewanella oneidensis
  8w0r-assembly1_A  TM=9.476E-01  e=5.357E-16  Homo sapiens